Protein AF-0000000084334342 (afdb_homodimer)

Nearest PDB structures (foldseek):
  8oqk-assembly1_A-2  TM=9.526E-01  e=1.528E-28  Tannerella forsythia
  8ow7-assembly3_E  TM=9.358E-01  e=1.072E-28  Tannerella forsythia
  8oqx-assembly1_B  TM=9.476E-01  e=5.612E-27  Tannerella forsythia
  1zxo-assembly2_B  TM=9.118E-01  e=1.360E-27  Bacteroides thetaiotaomicron
  1zxo-assembly1_F  TM=9.373E-01  e=2.319E-25  Bacteroides thetaiotaomicron

InterPro domains:
  IPR043129 ATPase, nucleotide binding domain [SSF53067] (1-105)
  IPR043129 ATPase, nucleotide binding domain [SSF53067] (108-279)
  IPR052519 Eukaryotic-type N-acetylglucosamine Kinase [PTHR43190] (55-158)

Foldseek 3Di:
DAWEWEFEQAKIWIFDADLLHTPDTDIFGGDALVQDFLVRLLVRQVPDPVCLVCLAVHAEYEAEYQHCPDPVSQVRVVVSSCVRNVRYDYDYYYNQVLQCCLFPNQDWFKEWEAALAIFIFTDHRDDTDDDDTDPDLVPHRFLHLLNLLVVVVVCLVVVVDDPVLNVVVCVPPVDDPVVLVCLCPPDPCSSVVSNVCVVSLLVCVVDPVSLVSSLRRLLVVCVPHVVVVCVVVPPGAYEYEYQSCVSNVVSNCVSCVVVVHHYGYYYDDSRVSVSVSVSVVD/DAWEWEFEQAKIWIFDADLLHTPDTDIFGGDALVQDFLVRLLVRQVPDPVCLVCLAVHAEYEAEYQHCPDPVSQVRVVVSSCVRNVRYDYHYYYNQVLQCCLFPNQDWFKEWEAALAIFIFTDHRDDTDDDDTDPDLVPDRFLHLLNLLVVVVVCLVVVVDDPVLNVVVCVPPVDDPVVLVCLCPPDPCSSVVSNVCVVSLLVCVVDPVSLVRSLRSLLVVCVPHVVVVCVVVPPGAYEYEYQSCVSPVVSNCVSCVVVVHHYGYYYDDSRVSVSVSVSVVD

Solvent-accessible surface area (backbone atoms only — not comparable to full-atom values): 28823 Å² total; per-residue (Å²): 65,38,34,39,34,41,14,43,89,71,37,19,42,42,38,32,30,46,96,82,36,77,76,46,74,53,73,49,71,40,55,30,53,79,80,39,53,52,68,54,50,45,54,58,49,75,69,33,64,70,50,64,75,42,27,78,55,26,42,35,34,43,38,21,15,70,36,28,81,45,72,68,34,25,46,46,51,44,53,36,47,42,69,65,24,71,62,30,51,76,45,64,41,31,35,65,57,45,44,34,40,38,66,38,50,68,41,61,34,34,32,31,43,24,17,63,46,25,38,56,42,46,30,68,27,82,52,69,52,89,76,59,61,53,63,42,78,76,64,42,15,51,46,6,20,23,37,49,19,43,52,50,50,44,29,54,49,67,66,65,44,57,68,74,57,43,56,52,48,41,68,73,60,70,67,47,72,68,60,55,52,47,46,56,74,64,45,92,56,29,59,60,62,29,25,59,42,42,56,57,48,63,75,39,47,84,39,66,70,48,44,48,50,54,39,52,21,42,46,47,30,36,64,68,49,46,50,57,50,37,71,75,43,68,91,53,46,36,25,38,27,17,51,43,45,43,77,42,36,68,53,46,48,52,48,32,48,76,69,73,41,54,74,56,55,68,36,49,65,47,56,64,45,44,43,55,57,54,48,72,73,98,66,37,33,39,34,40,14,43,91,70,38,18,42,42,38,32,31,45,96,81,36,77,74,47,76,54,71,49,70,40,56,31,54,79,79,39,52,52,70,56,50,44,52,56,50,73,69,34,65,72,49,64,74,40,25,77,55,27,42,35,34,43,39,23,14,70,35,28,80,44,72,67,35,25,47,47,51,44,53,36,48,42,70,63,24,70,63,32,52,75,44,63,40,31,32,65,57,46,44,34,41,37,66,40,51,68,41,62,34,34,32,30,42,23,18,64,45,24,38,58,41,46,29,70,27,83,52,70,53,89,76,59,61,53,64,43,77,78,61,41,15,50,46,4,21,24,39,50,20,42,51,50,50,44,30,55,50,67,67,64,43,56,68,73,56,43,54,50,48,42,69,74,59,70,67,46,72,69,61,54,51,46,44,58,74,64,43,94,57,29,59,60,63,28,24,60,43,44,56,58,49,64,75,40,48,84,40,66,70,47,43,50,51,54,40,51,21,42,46,48,31,37,64,68,49,46,48,58,48,36,71,76,43,67,91,53,45,35,24,37,28,16,51,45,46,44,77,42,36,69,52,46,48,52,46,33,48,76,71,71,41,54,72,56,53,68,36,48,64,46,54,65,45,43,45,54,55,54,45,72,74,96

Organism: NCBI:txid1302689

Secondary structure (DSSP, 8-state):
-EEEEEE-SSEEEEEEEETTEEEEEEEEE---TTT--HHHHHHHHHT-HHHHHHGGG--EEEEEETT--SHHHHHHHHHHHHHHSTT-EEEEEEHHHHHHHHHHTTS-EEEEEESSSEEEEEE-SS-BPP-----HHHH--TTSHHHHHHHHHHHHHTT-S-HHHHHHHHHHH---HHHHHHHHHHSS-HHHHHHTTHHHHHHTTTSHHHHHHHHHHHHHHIIIIIHHHHHHSTT--EEEESHHHHHTHHHHHHHHHHTTPPEEEEES-SHHHHHHHHHTT-/-EEEEEE-SSEEEEEEEETTEEEEEEEEE---TTT--HHHHHHHHHT-HHHHHHGGG--EEEEEETT--SHHHHHHHHHHHHHHSTT-EEEEEEHHHHHHHHHHTTS-EEEEEESSSEEEEEE-SS-BPP-----HHHH--TTSHHHHHHHHHHHHHTT-S-HHHHHHHHHHH---HHHHHHHHHHSS-HHHHHHTTHHHHHHTTTSHHHHHHHHHHHHHHIIIIIHHHHHHSTT--EEEESHHHHHTHHHHHHHHHHTTPPEEEEES-SHHHHHHHHHTT-

Radius of gyration: 26.52 Å; Cα contacts (8 Å, |Δi|>4): 1124; chains: 2; bounding box: 52×76×64 Å

Sequence (564 aa):
MIAVVYSGSHIADWRLSSKGKTIASFKTSSINPQFNDEKHILQLLNKNINLIHHAEEVKRLYFFSAGASTAELKDLINKSMSAFFKFAKISVEHDMLAAAIACCKNSPGIVCICGSGSNAAWYDGKKLKPNNYGLGYILADEGSANWLGRQLIKAFMNETLPENLKKKFEHRYDADRKTILEKVYRLRQPALFLSSFTDFYTENHADPYIKNKIKQGFELLIDTYLLPLQNEYPGTPVHFTGSVAAIFQEELREATAAAGIEAGNIIREPINNLLTYYSNKNMIAVVYSGSHIADWRLSSKGKTIASFKTSSINPQFNDEKHILQLLNKNINLIHHAEEVKRLYFFSAGASTAELKDLINKSMSAFFKFAKISVEHDMLAAAIACCKNSPGIVCICGSGSNAAWYDGKKLKPNNYGLGYILADEGSANWLGRQLIKAFMNETLPENLKKKFEHRYDADRKTILEKVYRLRQPALFLSSFTDFYTENHADPYIKNKIKQGFELLIDTYLLPLQNEYPGTPVHFTGSVAAIFQEELREATAAAGIEAGNIIREPINNLLTYYSNKN

Structure (mmCIF, N/CA/C/O backbone):
data_AF-0000000084334342-model_v1
#
loop_
_entity.id
_entity.type
_entity.pdbx_description
1 polymer 'ATPase BadF/BadG/BcrA/BcrD type domain-containing protein'
#
loop_
_atom_site.group_PDB
_atom_site.id
_atom_site.type_symbol
_atom_site.label_atom_id
_atom_site.label_alt_id
_atom_site.label_comp_id
_atom_site.label_asym_id
_atom_site.label_entity_id
_atom_site.label_seq_id
_atom_site.pdbx_PDB_ins_code
_atom_site.Cartn_x
_atom_site.Cartn_y
_atom_site.Cartn_z
_atom_site.occupancy
_atom_site.B_iso_or_equiv
_atom_site.auth_seq_id
_atom_site.auth_comp_id
_atom_site.auth_asym_id
_atom_site.auth_atom_id
_atom_site.pdbx_PDB_model_num
ATOM 1 N N . MET A 1 1 ? -2.734 -29.609 -31.766 1 95.06 1 MET A N 1
ATOM 2 C CA . MET A 1 1 ? -1.805 -28.672 -31.141 1 95.06 1 MET A CA 1
ATOM 3 C C . MET A 1 1 ? -2.352 -28.141 -29.828 1 95.06 1 MET A C 1
ATOM 5 O O . MET A 1 1 ? -3.561 -27.953 -29.672 1 95.06 1 MET A O 1
ATOM 9 N N . ILE A 1 2 ? -1.416 -27.984 -28.844 1 97.19 2 ILE A N 1
ATOM 10 C CA . ILE A 1 2 ? -1.848 -27.406 -27.562 1 97.19 2 ILE A CA 1
ATOM 11 C C . ILE A 1 2 ? -1.162 -26.062 -27.359 1 97.19 2 ILE A C 1
ATOM 13 O O . ILE A 1 2 ? -0.091 -25.812 -27.906 1 97.19 2 ILE A O 1
ATOM 17 N N . ALA A 1 3 ? -1.866 -25.203 -26.609 1 98.06 3 ALA A N 1
ATOM 18 C CA . ALA A 1 3 ? -1.281 -23.953 -26.125 1 98.06 3 ALA A CA 1
ATOM 19 C C . ALA A 1 3 ? -1.264 -23.906 -24.609 1 98.06 3 ALA A C 1
ATOM 21 O O . ALA A 1 3 ? -2.246 -24.281 -23.953 1 98.06 3 ALA A O 1
ATOM 22 N N . VAL A 1 4 ? -0.118 -23.578 -24.078 1 98.38 4 VAL A N 1
ATOM 23 C CA . VAL A 1 4 ? 0.022 -23.344 -22.656 1 98.38 4 VAL A CA 1
ATOM 24 C C . VAL A 1 4 ? 0.446 -21.891 -22.406 1 98.38 4 VAL A C 1
ATOM 26 O O . VAL A 1 4 ? 1.379 -21.391 -23.031 1 98.38 4 VAL A O 1
ATOM 29 N N . VAL A 1 5 ? -0.323 -21.266 -21.484 1 98.56 5 VAL A N 1
ATOM 30 C CA . VAL A 1 5 ? -0.069 -19.859 -21.203 1 98.56 5 VAL A CA 1
ATOM 31 C C . VAL A 1 5 ? 0.064 -19.641 -19.703 1 98.56 5 VAL A C 1
ATOM 33 O O . VAL A 1 5 ? -0.794 -20.062 -18.922 1 98.56 5 VAL A O 1
ATOM 36 N N . TYR A 1 6 ? 1.11 -19.016 -19.297 1 98.38 6 TYR A N 1
ATOM 37 C CA . TYR A 1 6 ? 1.289 -18.531 -17.938 1 98.38 6 TYR A CA 1
ATOM 38 C C . TYR A 1 6 ? 1.374 -17.016 -17.906 1 98.38 6 TYR A C 1
ATOM 40 O O . TYR A 1 6 ? 2.357 -16.422 -18.375 1 98.38 6 TYR A O 1
ATOM 48 N N . SER A 1 7 ? 0.35 -16.406 -17.359 1 97.5 7 SER A N 1
ATOM 49 C CA . SER A 1 7 ? 0.299 -14.945 -17.312 1 97.5 7 SER A CA 1
ATOM 50 C C . SER A 1 7 ? 0.445 -14.43 -15.891 1 97.5 7 SER A C 1
ATOM 52 O O . SER A 1 7 ? -0.529 -14.391 -15.133 1 97.5 7 SER A O 1
ATOM 54 N N . GLY A 1 8 ? 1.628 -13.922 -15.57 1 92.69 8 GLY A N 1
ATOM 55 C CA . GLY A 1 8 ? 1.833 -13.211 -14.32 1 92.69 8 GLY A CA 1
ATOM 56 C C . GLY A 1 8 ? 1.464 -11.742 -14.406 1 92.69 8 GLY A C 1
ATOM 57 O O . GLY A 1 8 ? 0.667 -11.344 -15.266 1 92.69 8 GLY A O 1
ATOM 58 N N . SER A 1 9 ? 1.981 -10.938 -13.484 1 87.5 9 SER A N 1
ATOM 59 C CA . SER A 1 9 ? 1.636 -9.523 -13.43 1 87.5 9 SER A CA 1
ATOM 60 C C . SER A 1 9 ? 2.375 -8.727 -14.5 1 87.5 9 SER A C 1
ATOM 62 O O . SER A 1 9 ? 1.93 -7.648 -14.898 1 87.5 9 SER A O 1
ATOM 64 N N . HIS A 1 10 ? 3.412 -9.273 -14.992 1 86.62 10 HIS A N 1
ATOM 65 C CA . HIS A 1 10 ? 4.258 -8.5 -15.891 1 86.62 10 HIS A CA 1
ATOM 66 C C . HIS A 1 10 ? 4.07 -8.938 -17.344 1 86.62 10 HIS A C 1
ATOM 68 O O . HIS A 1 10 ? 3.883 -8.102 -18.234 1 86.62 10 HIS A O 1
ATOM 74 N N . ILE A 1 11 ? 4.121 -10.227 -17.531 1 92.56 11 ILE A N 1
ATOM 75 C CA . ILE A 1 11 ? 4.09 -10.75 -18.891 1 92.56 11 ILE A CA 1
ATOM 76 C C . ILE A 1 11 ? 3.229 -12.016 -18.938 1 92.56 11 ILE A C 1
ATOM 78 O O . ILE A 1 11 ? 2.988 -12.648 -17.906 1 92.56 11 ILE A O 1
ATOM 82 N N . ALA A 1 12 ? 2.771 -12.312 -20.125 1 97.12 12 ALA A N 1
ATOM 83 C CA . ALA A 1 12 ? 2.197 -13.625 -20.438 1 97.12 12 ALA A CA 1
ATOM 84 C C . ALA A 1 12 ? 3.137 -14.445 -21.312 1 97.12 12 ALA A C 1
ATOM 86 O O . ALA A 1 12 ? 3.521 -14 -22.406 1 97.12 12 ALA A O 1
ATOM 87 N N . ASP A 1 13 ? 3.502 -15.57 -20.859 1 98 13 ASP A N 1
ATOM 88 C CA . ASP A 1 13 ? 4.375 -16.5 -21.578 1 98 13 ASP A CA 1
ATOM 89 C C . ASP A 1 13 ? 3.561 -17.562 -22.312 1 98 13 ASP A C 1
ATOM 91 O O . ASP A 1 13 ? 2.717 -18.219 -21.703 1 98 13 ASP A O 1
ATOM 95 N N . TRP A 1 14 ? 3.803 -17.703 -23.672 1 98.31 14 TRP A N 1
ATOM 96 C CA . TRP A 1 14 ? 3.029 -18.609 -24.516 1 98.31 14 TRP A CA 1
ATOM 97 C C . TRP A 1 14 ? 3.912 -19.719 -25.078 1 98.31 14 TRP A C 1
ATOM 99 O O . TRP A 1 14 ? 5.035 -19.453 -25.516 1 98.31 14 TRP A O 1
ATOM 109 N N . ARG A 1 15 ? 3.395 -20.938 -25.047 1 98.19 15 ARG A N 1
ATOM 110 C CA . ARG A 1 15 ? 3.98 -22.078 -25.75 1 98.19 15 ARG A CA 1
ATOM 111 C C . ARG A 1 15 ? 2.93 -22.797 -26.594 1 98.19 15 ARG A C 1
ATOM 113 O O . ARG A 1 15 ? 1.892 -23.203 -26.078 1 98.19 15 ARG A O 1
ATOM 120 N N . LEU A 1 16 ? 3.201 -22.859 -27.875 1 97.38 16 LEU A N 1
ATOM 121 C CA . LEU A 1 16 ? 2.428 -23.719 -28.766 1 97.38 16 LEU A CA 1
ATOM 122 C C . LEU A 1 16 ? 3.193 -24.984 -29.094 1 97.38 16 LEU A C 1
ATOM 124 O O . LEU A 1 16 ? 4.375 -24.938 -29.438 1 97.38 16 LEU A O 1
ATOM 128 N N . SER A 1 17 ? 2.561 -26.047 -28.906 1 97.06 17 SER A N 1
ATOM 129 C CA . SER A 1 17 ? 3.236 -27.328 -29.109 1 97.06 17 SER A CA 1
ATOM 130 C C . SER A 1 17 ? 2.357 -28.297 -29.875 1 97.06 17 SER A C 1
ATOM 132 O O . SER A 1 17 ? 1.136 -28.312 -29.703 1 97.06 17 SER A O 1
ATOM 134 N N . SER A 1 18 ? 2.9 -29.094 -30.781 1 94.75 18 SER A N 1
ATOM 135 C CA . SER A 1 18 ? 2.246 -30.141 -31.562 1 94.75 18 SER A CA 1
ATOM 136 C C . SER A 1 18 ? 3.043 -31.438 -31.516 1 94.75 18 SER A C 1
ATOM 138 O O . SER A 1 18 ? 4.223 -31.469 -31.875 1 94.75 18 SER A O 1
ATOM 140 N N . LYS A 1 19 ? 2.41 -32.562 -31.094 1 91 19 LYS A N 1
ATOM 141 C CA . LYS A 1 19 ? 3.027 -33.875 -31.031 1 91 19 LYS A CA 1
ATOM 142 C C . LYS A 1 19 ? 4.348 -33.844 -30.266 1 91 19 LYS A C 1
ATOM 144 O O . LYS A 1 19 ? 5.363 -34.344 -30.734 1 91 19 LYS A O 1
ATOM 149 N N . GLY A 1 20 ? 4.32 -33.031 -29.172 1 88.88 20 GLY A N 1
ATOM 150 C CA . GLY A 1 20 ? 5.465 -33 -28.266 1 88.88 20 GLY A CA 1
ATOM 151 C C . GLY A 1 20 ? 6.535 -32.031 -28.703 1 88.88 20 GLY A C 1
ATOM 152 O O . GLY A 1 20 ? 7.523 -31.812 -28 1 88.88 20 GLY A O 1
ATOM 153 N N . LYS A 1 21 ? 6.328 -31.359 -29.844 1 93.94 21 LYS A N 1
ATOM 154 C CA . LYS A 1 21 ? 7.293 -30.391 -30.359 1 93.94 21 LYS A CA 1
ATOM 155 C C . LYS A 1 21 ? 6.758 -28.969 -30.219 1 93.94 21 LYS A C 1
ATOM 157 O O . LYS A 1 21 ? 5.609 -28.703 -30.594 1 93.94 21 LYS A O 1
ATOM 162 N N . THR A 1 22 ? 7.645 -28.125 -29.703 1 95.62 22 THR A N 1
ATOM 163 C CA . THR A 1 22 ? 7.273 -26.719 -29.609 1 95.62 22 THR A CA 1
ATOM 164 C C . THR A 1 22 ? 7.258 -26.062 -30.984 1 95.62 22 THR A C 1
ATOM 166 O O . THR A 1 22 ? 8.258 -26.094 -31.703 1 95.62 22 THR A O 1
ATOM 169 N N . ILE A 1 23 ? 6.215 -25.516 -31.344 1 95.81 23 ILE A N 1
ATOM 170 C CA . ILE A 1 23 ? 6.008 -24.875 -32.656 1 95.81 23 ILE A CA 1
ATOM 171 C C . ILE A 1 23 ? 6.328 -23.375 -32.531 1 95.81 23 ILE A C 1
ATOM 173 O O . ILE A 1 23 ? 6.883 -22.797 -33.469 1 95.81 23 ILE A O 1
ATOM 177 N N . ALA A 1 24 ? 5.906 -22.781 -31.438 1 96.62 24 ALA A N 1
ATOM 178 C CA . ALA A 1 24 ? 6.137 -21.344 -31.234 1 96.62 24 ALA A CA 1
ATOM 179 C C . ALA A 1 24 ? 6.273 -21.016 -29.75 1 96.62 24 ALA A C 1
ATOM 181 O O . ALA A 1 24 ? 5.598 -21.625 -28.906 1 96.62 24 ALA A O 1
ATOM 182 N N . SER A 1 25 ? 7.152 -20.156 -29.453 1 97.5 25 SER A N 1
ATOM 183 C CA . SER A 1 25 ? 7.379 -19.594 -28.125 1 97.5 25 SER A CA 1
ATOM 184 C C . SER A 1 25 ? 7.48 -18.078 -28.172 1 97.5 25 SER A C 1
ATOM 186 O O . SER A 1 25 ? 8.289 -17.531 -28.938 1 97.5 25 SER A O 1
ATOM 188 N N . PHE A 1 26 ? 6.617 -17.406 -27.422 1 97.56 26 PHE A N 1
ATOM 189 C CA . PHE A 1 26 ? 6.656 -15.953 -27.438 1 97.56 26 PHE A CA 1
ATOM 190 C C . PHE A 1 26 ? 6.023 -15.383 -26.172 1 97.56 26 PHE A C 1
ATOM 192 O O . PHE A 1 26 ? 5.488 -16.125 -25.359 1 97.56 26 PHE A O 1
ATOM 199 N N . LYS A 1 27 ? 6.188 -14.094 -25.953 1 96.88 27 LYS A N 1
ATOM 200 C CA . LYS A 1 27 ? 5.625 -13.383 -24.797 1 96.88 27 LYS A CA 1
ATOM 201 C C . LYS A 1 27 ? 4.762 -12.211 -25.25 1 96.88 27 LYS A C 1
ATOM 203 O O . LYS A 1 27 ? 4.996 -11.633 -26.312 1 96.88 27 LYS A O 1
ATOM 208 N N . THR A 1 28 ? 3.738 -11.984 -24.594 1 96.62 28 THR A N 1
ATOM 209 C CA . THR A 1 28 ? 2.916 -10.789 -24.75 1 96.62 28 THR A CA 1
ATOM 210 C C . THR A 1 28 ? 2.818 -10.016 -23.438 1 96.62 28 THR A C 1
ATOM 212 O O . THR A 1 28 ? 3.371 -10.438 -22.422 1 96.62 28 THR A O 1
ATOM 215 N N . SER A 1 29 ? 2.082 -8.875 -23.5 1 94.44 29 SER A N 1
ATOM 216 C CA . SER A 1 29 ? 1.71 -8.211 -22.266 1 94.44 29 SER A CA 1
ATOM 217 C C . SER A 1 29 ? 0.834 -9.109 -21.391 1 94.44 29 SER A C 1
ATOM 219 O O . SER A 1 29 ? 0.106 -9.961 -21.906 1 94.44 29 SER A O 1
ATOM 221 N N . SER A 1 30 ? 0.982 -8.859 -20.188 1 95.12 30 SER A N 1
ATOM 222 C CA . SER A 1 30 ? 0.238 -9.664 -19.234 1 95.12 30 SER A CA 1
ATOM 223 C C . SER A 1 30 ? -1.263 -9.594 -19.5 1 95.12 30 SER A C 1
ATOM 225 O O . SER A 1 30 ? -1.782 -8.547 -19.891 1 95.12 30 SER A O 1
ATOM 227 N N . ILE A 1 31 ? -1.893 -10.734 -19.328 1 96.12 31 ILE A N 1
ATOM 228 C CA . ILE A 1 31 ? -3.346 -10.844 -19.375 1 96.12 31 ILE A CA 1
ATOM 229 C C . ILE A 1 31 ? -3.887 -11.188 -17.984 1 96.12 31 ILE A C 1
ATOM 231 O O . ILE A 1 31 ? -3.768 -12.328 -17.531 1 96.12 31 ILE A O 1
ATOM 235 N N . ASN A 1 32 ? -4.445 -10.258 -17.312 1 92.38 32 ASN A N 1
ATOM 236 C CA . ASN A 1 32 ? -5.02 -10.352 -15.969 1 92.38 32 ASN A CA 1
ATOM 237 C C . ASN A 1 32 ? -6.461 -9.844 -15.945 1 92.38 32 ASN A C 1
ATOM 239 O O . ASN A 1 32 ? -6.711 -8.656 -16.141 1 92.38 32 ASN A O 1
ATOM 243 N N . PRO A 1 33 ? -7.383 -10.773 -15.711 1 92.88 33 PRO A N 1
ATOM 244 C CA . PRO A 1 33 ? -8.797 -10.406 -15.828 1 92.88 33 PRO A CA 1
ATOM 245 C C . PRO A 1 33 ? -9.211 -9.344 -14.812 1 92.88 33 PRO A C 1
ATOM 247 O O . PRO A 1 33 ? -10.297 -8.766 -14.93 1 92.88 33 PRO A O 1
ATOM 250 N N . GLN A 1 34 ? -8.391 -9.07 -13.828 1 85.25 34 GLN A N 1
ATOM 251 C CA . GLN A 1 34 ? -8.664 -7.984 -12.891 1 85.25 34 GLN A CA 1
ATOM 252 C C . GLN A 1 34 ? -8.43 -6.625 -13.539 1 85.25 34 GLN A C 1
ATOM 254 O O . GLN A 1 34 ? -8.992 -5.617 -13.102 1 85.25 34 GLN A O 1
ATOM 259 N N . PHE A 1 35 ? -7.645 -6.629 -14.609 1 86.25 35 PHE A N 1
ATOM 260 C CA . PHE A 1 35 ? -7.23 -5.355 -15.188 1 86.25 35 PHE A CA 1
ATOM 261 C C . PHE A 1 35 ? -7.578 -5.297 -16.672 1 86.25 35 PHE A C 1
ATOM 263 O O . PHE A 1 35 ? -7.594 -4.219 -17.266 1 86.25 35 PHE A O 1
ATOM 270 N N . ASN A 1 36 ? -7.789 -6.414 -17.234 1 92.12 36 ASN A N 1
ATOM 271 C CA . ASN A 1 36 ? -8.062 -6.504 -18.672 1 92.12 36 ASN A CA 1
ATOM 272 C C . ASN A 1 36 ? -9.469 -7.035 -18.938 1 92.12 36 ASN A C 1
ATOM 274 O O . ASN A 1 36 ? -9.812 -8.141 -18.5 1 92.12 36 ASN A O 1
ATOM 278 N N . ASP A 1 37 ? -10.219 -6.281 -19.672 1 94.12 37 ASP A N 1
ATOM 279 C CA . ASP A 1 37 ? -11.531 -6.789 -20.062 1 94.12 37 ASP A CA 1
ATOM 280 C C . ASP A 1 37 ? -11.461 -7.59 -21.359 1 94.12 37 ASP A C 1
ATOM 282 O O . ASP A 1 37 ? -10.383 -7.746 -21.938 1 94.12 37 ASP A O 1
ATOM 286 N N . GLU A 1 38 ? -12.594 -8.078 -21.734 1 96.75 38 GLU A N 1
ATOM 287 C CA . GLU A 1 38 ? -12.664 -8.953 -22.906 1 96.75 38 GLU A CA 1
ATOM 288 C C . GLU A 1 38 ? -12.164 -8.234 -24.156 1 96.75 38 GLU A C 1
ATOM 290 O O . GLU A 1 38 ? -11.414 -8.805 -24.953 1 96.75 38 GLU A O 1
ATOM 295 N N . LYS A 1 39 ? -12.602 -7.02 -24.312 1 97.44 39 LYS A N 1
ATOM 296 C CA . LYS A 1 39 ? -12.203 -6.246 -25.484 1 97.44 39 LYS A CA 1
ATOM 297 C C . LYS A 1 39 ? -10.688 -6.086 -25.547 1 97.44 39 LYS A C 1
ATOM 299 O O . LYS A 1 39 ? -10.078 -6.281 -26.609 1 97.44 39 LYS A O 1
ATOM 304 N N . HIS A 1 40 ? -10.102 -5.781 -24.484 1 96.75 40 HIS A N 1
ATOM 305 C CA . HIS A 1 40 ? -8.656 -5.617 -24.406 1 96.75 40 HIS A CA 1
ATOM 306 C C . HIS A 1 40 ? -7.934 -6.918 -24.734 1 96.75 40 HIS A C 1
ATOM 308 O O . HIS A 1 40 ? -6.965 -6.918 -25.5 1 96.75 40 HIS A O 1
ATOM 314 N N . ILE A 1 41 ? -8.375 -7.973 -24.219 1 97.44 41 ILE A N 1
ATOM 315 C CA . ILE A 1 41 ? -7.742 -9.273 -24.422 1 97.44 41 ILE A CA 1
ATOM 316 C C . ILE A 1 41 ? -7.801 -9.648 -25.891 1 97.44 41 ILE A C 1
ATOM 318 O O . ILE A 1 41 ? -6.789 -10.039 -26.484 1 97.44 41 ILE A O 1
ATOM 322 N N . LEU A 1 42 ? -8.938 -9.484 -26.469 1 97.88 42 LEU A N 1
ATOM 323 C CA . LEU A 1 42 ? -9.102 -9.836 -27.875 1 97.88 42 LEU A CA 1
ATOM 324 C C . LEU A 1 42 ? -8.203 -8.977 -28.766 1 97.88 42 LEU A C 1
ATOM 326 O O . LEU A 1 42 ? -7.629 -9.477 -29.734 1 97.88 42 LEU A O 1
ATOM 330 N N . GLN A 1 43 ? -8.109 -7.75 -28.391 1 97.94 43 GLN A N 1
ATOM 331 C CA . GLN A 1 43 ? -7.223 -6.863 -29.141 1 97.94 43 GLN A CA 1
ATOM 332 C C . GLN A 1 43 ? -5.777 -7.34 -29.062 1 97.94 43 GLN A C 1
ATOM 334 O O . GLN A 1 43 ? -5.051 -7.316 -30.047 1 97.94 43 GLN A O 1
ATOM 339 N N . LEU A 1 44 ? -5.375 -7.699 -27.906 1 97.31 44 LEU A N 1
ATOM 340 C CA . LEU A 1 44 ? -4.027 -8.211 -27.672 1 97.31 44 LEU A CA 1
ATOM 341 C C . LEU A 1 44 ? -3.773 -9.461 -28.516 1 97.31 44 LEU A C 1
ATOM 343 O O . LEU A 1 44 ? -2.713 -9.594 -29.141 1 97.31 44 LEU A O 1
ATOM 347 N N . LEU A 1 45 ? -4.715 -10.367 -28.594 1 97.88 45 LEU A N 1
ATOM 348 C CA . LEU A 1 45 ? -4.582 -11.617 -29.344 1 97.88 45 LEU A CA 1
ATOM 349 C C . LEU A 1 45 ? -4.527 -11.344 -30.844 1 97.88 45 LEU A C 1
ATOM 351 O O . LEU A 1 45 ? -3.719 -11.945 -31.547 1 97.88 45 LEU A O 1
ATOM 355 N N . ASN A 1 46 ? -5.309 -10.43 -31.266 1 97.38 46 ASN A N 1
ATOM 356 C CA . ASN A 1 46 ? -5.438 -10.141 -32.688 1 97.38 46 ASN A CA 1
ATOM 357 C C . ASN A 1 46 ? -4.207 -9.414 -33.219 1 97.38 46 ASN A C 1
ATOM 359 O O . ASN A 1 46 ? -4.008 -9.344 -34.438 1 97.38 46 ASN A O 1
ATOM 363 N N . LYS A 1 47 ? -3.383 -8.945 -32.312 1 96.75 47 LYS A N 1
ATOM 364 C CA . LYS A 1 47 ? -2.186 -8.227 -32.75 1 96.75 47 LYS A CA 1
ATOM 365 C C . LYS A 1 47 ? -0.987 -9.164 -32.844 1 96.75 47 LYS A C 1
ATOM 367 O O . LYS A 1 47 ? 0.061 -8.781 -33.375 1 96.75 47 LYS A O 1
ATOM 372 N N . ASN A 1 48 ? -1.162 -10.336 -32.406 1 96.56 48 ASN A N 1
ATOM 373 C CA . ASN A 1 48 ? -0.038 -11.266 -32.406 1 96.56 48 ASN A CA 1
ATOM 374 C C . ASN A 1 48 ? -0.083 -12.219 -33.594 1 96.56 48 ASN A C 1
ATOM 376 O O . ASN A 1 48 ? -0.946 -13.094 -33.688 1 96.56 48 ASN A O 1
ATOM 380 N N . ILE A 1 49 ? 0.902 -12.172 -34.438 1 95.5 49 ILE A N 1
ATOM 381 C CA . ILE A 1 49 ? 0.922 -12.898 -35.688 1 95.5 49 ILE A CA 1
ATOM 382 C C . ILE A 1 49 ? 1.032 -14.398 -35.438 1 95.5 49 ILE A C 1
ATOM 384 O O . ILE A 1 49 ? 0.445 -15.203 -36.156 1 95.5 49 ILE A O 1
ATOM 388 N N . ASN A 1 50 ? 1.805 -14.812 -34.469 1 94.5 50 ASN A N 1
ATOM 389 C CA . ASN A 1 50 ? 1.923 -16.219 -34.125 1 94.5 50 ASN A CA 1
ATOM 390 C C . ASN A 1 50 ? 0.575 -16.812 -33.719 1 94.5 50 ASN A C 1
ATOM 392 O O . ASN A 1 50 ? 0.254 -17.938 -34.094 1 94.5 50 ASN A O 1
ATOM 396 N N . LEU A 1 51 ? -0.122 -16.094 -33 1 96.19 51 LEU A N 1
ATOM 397 C CA . LEU A 1 51 ? -1.422 -16.562 -32.531 1 96.19 51 LEU A CA 1
ATOM 398 C C . LEU A 1 51 ? -2.408 -16.656 -33.688 1 96.19 51 LEU A C 1
ATOM 400 O O . LEU A 1 51 ? -3.129 -17.641 -33.812 1 96.19 51 LEU A O 1
ATOM 404 N N . ILE A 1 52 ? -2.439 -15.633 -34.531 1 96.44 52 ILE A N 1
ATOM 405 C CA . ILE A 1 52 ? -3.35 -15.578 -35.656 1 96.44 52 ILE A CA 1
ATOM 406 C C . ILE A 1 52 ? -3.1 -16.781 -36.562 1 96.44 52 ILE A C 1
ATOM 408 O O . ILE A 1 52 ? -4.043 -17.453 -37 1 96.44 52 ILE A O 1
ATOM 412 N N . HIS A 1 53 ? -1.878 -17.047 -36.75 1 96.31 53 HIS A N 1
ATOM 413 C CA . HIS A 1 53 ? -1.483 -18.078 -37.719 1 96.31 53 HIS A CA 1
ATOM 414 C C . HIS A 1 53 ? -1.877 -19.453 -37.219 1 96.31 53 HIS A C 1
ATOM 416 O O . HIS A 1 53 ? -2.148 -20.359 -38 1 96.31 53 HIS A O 1
ATOM 422 N N . HIS A 1 54 ? -1.93 -19.609 -35.938 1 96.75 54 HIS A N 1
ATOM 423 C CA . HIS A 1 54 ? -2.068 -20.969 -35.406 1 96.75 54 HIS A CA 1
ATOM 424 C C . HIS A 1 54 ? -3.398 -21.141 -34.688 1 96.75 54 HIS A C 1
ATOM 426 O O . HIS A 1 54 ? -3.691 -22.219 -34.156 1 96.75 54 HIS A O 1
ATOM 432 N N . ALA A 1 55 ? -4.18 -20.156 -34.625 1 97.12 55 ALA A N 1
ATOM 433 C CA . ALA A 1 55 ? -5.383 -20.125 -33.812 1 97.12 55 ALA A CA 1
ATOM 434 C C . ALA A 1 55 ? -6.277 -21.328 -34.094 1 97.12 55 ALA A C 1
ATOM 436 O O . ALA A 1 55 ? -6.789 -21.969 -33.156 1 97.12 55 ALA A O 1
ATOM 437 N N . GLU A 1 56 ? -6.465 -21.688 -35.344 1 97 56 GLU A N 1
ATOM 438 C CA . GLU A 1 56 ? -7.402 -22.734 -35.719 1 97 56 GLU A CA 1
ATOM 439 C C . GLU A 1 56 ? -6.824 -24.125 -35.438 1 97 56 GLU A C 1
ATOM 441 O O . GLU A 1 56 ? -7.562 -25.109 -35.344 1 97 56 GLU A O 1
ATOM 446 N N . GLU A 1 57 ? -5.578 -24.172 -35.344 1 97.12 57 GLU A N 1
ATOM 447 C CA . GLU A 1 57 ? -4.91 -25.453 -35.125 1 97.12 57 GLU A CA 1
ATOM 448 C C . GLU A 1 57 ? -4.879 -25.812 -33.656 1 97.12 57 GLU A C 1
ATOM 450 O O . GLU A 1 57 ? -4.645 -26.984 -33.281 1 97.12 57 GLU A O 1
ATOM 455 N N . VAL A 1 58 ? -5.027 -24.875 -32.781 1 97.75 58 VAL A N 1
ATOM 456 C CA . VAL A 1 58 ? -5.004 -25.141 -31.344 1 97.75 58 VAL A CA 1
ATOM 457 C C . VAL A 1 58 ? -6.273 -25.875 -30.938 1 97.75 58 VAL A C 1
ATOM 459 O O . VAL A 1 58 ? -7.383 -25.391 -31.156 1 97.75 58 VAL A O 1
ATOM 462 N N . LYS A 1 59 ? -6.109 -27.016 -30.328 1 97.38 59 LYS A N 1
ATOM 463 C CA . LYS A 1 59 ? -7.258 -27.828 -29.938 1 97.38 59 LYS A CA 1
ATOM 464 C C . LYS A 1 59 ? -7.5 -27.766 -28.438 1 97.38 59 LYS A C 1
ATOM 466 O O . LYS A 1 59 ? -8.617 -28.016 -27.969 1 97.38 59 LYS A O 1
ATOM 471 N N . ARG A 1 60 ? -6.449 -27.531 -27.672 1 97.88 60 ARG A N 1
ATOM 472 C CA . ARG A 1 60 ? -6.551 -27.359 -26.234 1 97.88 60 ARG A CA 1
ATOM 473 C C . ARG A 1 60 ? -5.719 -26.172 -25.766 1 97.88 60 ARG A C 1
ATOM 475 O O . ARG A 1 60 ? -4.582 -25.984 -26.219 1 97.88 60 ARG A O 1
ATOM 482 N N . LEU A 1 61 ? -6.277 -25.359 -24.984 1 98.38 61 LEU A N 1
ATOM 483 C CA . LEU A 1 61 ? -5.582 -24.219 -24.406 1 98.38 61 LEU A CA 1
ATOM 484 C C . LEU A 1 61 ? -5.652 -24.25 -22.875 1 98.38 61 LEU A C 1
ATOM 486 O O . LEU A 1 61 ? -6.746 -24.297 -22.297 1 98.38 61 LEU A O 1
ATOM 490 N N . TYR A 1 62 ? -4.492 -24.312 -22.234 1 98.31 62 TYR A N 1
ATOM 491 C CA . TYR A 1 62 ? -4.359 -24.203 -20.797 1 98.31 62 TYR A CA 1
ATOM 492 C C . TYR A 1 62 ? -3.848 -22.828 -20.391 1 98.31 62 TYR A C 1
ATOM 494 O O . TYR A 1 62 ? -2.676 -22.5 -20.609 1 98.31 62 TYR A O 1
ATOM 502 N N . PHE A 1 63 ? -4.754 -22.078 -19.766 1 98.56 63 PHE A N 1
ATOM 503 C CA . PHE A 1 63 ? -4.449 -20.688 -19.438 1 98.56 63 PHE A CA 1
ATOM 504 C C . PHE A 1 63 ? -4.383 -20.5 -17.922 1 98.56 63 PHE A C 1
ATOM 506 O O . PHE A 1 63 ? -5.355 -20.766 -17.219 1 98.56 63 PHE A O 1
ATOM 513 N N . PHE A 1 64 ? -3.213 -20.047 -17.453 1 98.38 64 PHE A N 1
ATOM 514 C CA . PHE A 1 64 ? -3.021 -19.75 -16.047 1 98.38 64 PHE A CA 1
ATOM 515 C C . PHE A 1 64 ? -2.725 -18.266 -15.844 1 98.38 64 PHE A C 1
ATOM 517 O O . PHE A 1 64 ? -1.858 -17.703 -16.516 1 98.38 64 PHE A O 1
ATOM 524 N N . SER A 1 65 ? -3.412 -17.641 -14.82 1 96.88 65 SER A N 1
ATOM 525 C CA . SER A 1 65 ? -3.197 -16.203 -14.664 1 96.88 65 SER A CA 1
ATOM 526 C C . SER A 1 65 ? -3.285 -15.789 -13.203 1 96.88 65 SER A C 1
ATOM 528 O O . SER A 1 65 ? -4.117 -16.297 -12.453 1 96.88 65 SER A O 1
ATOM 530 N N . ALA A 1 66 ? -2.451 -14.789 -12.633 1 91.5 66 ALA A N 1
ATOM 531 C CA . ALA A 1 66 ? -2.451 -14.203 -11.297 1 91.5 66 ALA A CA 1
ATOM 532 C C . ALA A 1 66 ? -3.801 -13.562 -10.977 1 91.5 66 ALA A C 1
ATOM 534 O O . ALA A 1 66 ? -4.199 -13.484 -9.812 1 91.5 66 ALA A O 1
ATOM 535 N N . GLY A 1 67 ? -4.715 -13.406 -11.805 1 88.12 67 GLY A N 1
ATOM 536 C CA . GLY A 1 67 ? -5.949 -12.672 -11.586 1 88.12 67 GLY A CA 1
ATOM 537 C C . GLY A 1 67 ? -7.191 -13.531 -11.719 1 88.12 67 GLY A C 1
ATOM 538 O O . GLY A 1 67 ? -8.297 -13.094 -11.391 1 88.12 67 GLY A O 1
ATOM 539 N N . ALA A 1 68 ? -6.996 -14.727 -12.047 1 93.12 68 ALA A N 1
ATOM 540 C CA . ALA A 1 68 ? -8.133 -15.625 -12.25 1 93.12 68 ALA A CA 1
ATOM 541 C C . ALA A 1 68 ? -8.555 -16.281 -10.938 1 93.12 68 ALA A C 1
ATOM 543 O O . ALA A 1 68 ? -8.594 -17.516 -10.844 1 93.12 68 ALA A O 1
ATOM 544 N N . SER A 1 69 ? -9.062 -15.5 -9.984 1 88.62 69 SER A N 1
ATOM 545 C CA . SER A 1 69 ? -9.258 -15.945 -8.602 1 88.62 69 SER A CA 1
ATOM 546 C C . SER A 1 69 ? -10.711 -16.359 -8.359 1 88.62 69 SER A C 1
ATOM 548 O O . SER A 1 69 ? -11.008 -17.031 -7.375 1 88.62 69 SER A O 1
ATOM 550 N N . THR A 1 70 ? -11.625 -15.938 -9.188 1 89.56 70 THR A N 1
ATOM 551 C CA . THR A 1 70 ? -13.031 -16.297 -9.039 1 89.56 70 THR A CA 1
ATOM 552 C C . THR A 1 70 ? -13.57 -16.906 -10.328 1 89.56 70 THR A C 1
ATOM 554 O O . THR A 1 70 ? -12.938 -16.812 -11.375 1 89.56 70 THR A O 1
ATOM 557 N N . ALA A 1 71 ? -14.719 -17.516 -10.188 1 93.75 71 ALA A N 1
ATOM 558 C CA . ALA A 1 71 ? -15.367 -18.109 -11.352 1 93.75 71 ALA A CA 1
ATOM 559 C C . ALA A 1 71 ? -15.664 -17.062 -12.414 1 93.75 71 ALA A C 1
ATOM 561 O O . ALA A 1 71 ? -15.508 -17.328 -13.617 1 93.75 71 ALA A O 1
ATOM 562 N N . GLU A 1 72 ? -16.047 -15.938 -11.984 1 93.69 72 GLU A N 1
ATOM 563 C CA . GLU A 1 72 ? -16.391 -14.852 -12.906 1 93.69 72 GLU A CA 1
ATOM 564 C C . GLU A 1 72 ? -15.156 -14.391 -13.688 1 93.69 72 GLU A C 1
ATOM 566 O O . GLU A 1 72 ? -15.234 -14.172 -14.898 1 93.69 72 GLU A O 1
ATOM 571 N N . LEU A 1 73 ? -14.094 -14.266 -13.023 1 93.25 73 LEU A N 1
ATOM 572 C CA . LEU A 1 73 ? -12.859 -13.812 -13.656 1 93.25 73 LEU A CA 1
ATOM 573 C C . LEU A 1 73 ? -12.32 -14.875 -14.609 1 93.25 73 LEU A C 1
ATOM 575 O O . LEU A 1 73 ? -11.828 -14.555 -15.695 1 93.25 73 LEU A O 1
ATOM 579 N N . LYS A 1 74 ? -12.414 -16.109 -14.258 1 97.06 74 LYS A N 1
ATOM 580 C CA . LYS A 1 74 ? -12.031 -17.203 -15.148 1 97.06 74 LYS A CA 1
ATOM 581 C C . LYS A 1 74 ? -12.891 -17.219 -16.406 1 97.06 74 LYS A C 1
ATOM 583 O O . LYS A 1 74 ? -12.391 -17.438 -17.516 1 97.06 74 LYS A O 1
ATOM 588 N N . ASP A 1 75 ? -14.156 -16.984 -16.172 1 97.5 75 ASP A N 1
ATOM 589 C CA . ASP A 1 75 ? -15.102 -16.984 -17.281 1 97.5 75 ASP A CA 1
ATOM 590 C C . ASP A 1 75 ? -14.781 -15.875 -18.281 1 97.5 75 ASP A C 1
ATOM 592 O O . ASP A 1 75 ? -14.945 -16.047 -19.484 1 97.5 75 ASP A O 1
ATOM 596 N N . LEU A 1 76 ? -14.398 -14.797 -17.766 1 97.19 76 LEU A N 1
ATOM 597 C CA . LEU A 1 76 ? -14.016 -13.688 -18.625 1 97.19 76 LEU A CA 1
ATOM 598 C C . LEU A 1 76 ? -12.883 -14.094 -19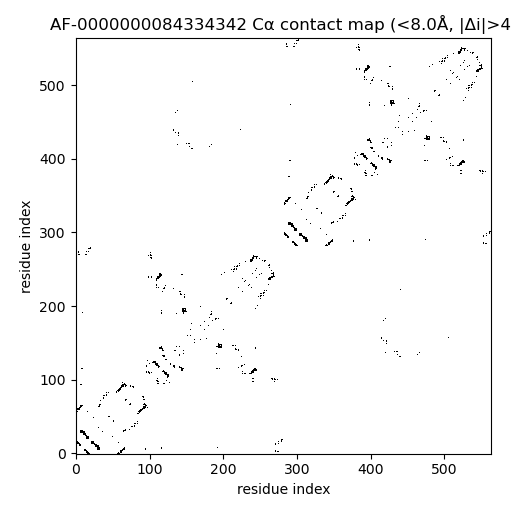.562 1 97.19 76 LEU A C 1
ATOM 600 O O . LEU A 1 76 ? -12.953 -13.852 -20.781 1 97.19 76 LEU A O 1
ATOM 604 N N . ILE A 1 77 ? -11.875 -14.688 -19.047 1 97.88 77 ILE A N 1
ATOM 605 C CA . ILE A 1 77 ? -10.75 -15.156 -19.859 1 97.88 77 ILE A CA 1
ATOM 606 C C . ILE A 1 77 ? -11.227 -16.234 -20.828 1 97.88 77 ILE A C 1
ATOM 608 O O . ILE A 1 77 ? -10.867 -16.234 -22 1 97.88 77 ILE A O 1
ATOM 612 N N . ASN A 1 78 ? -11.992 -17.141 -20.266 1 98.19 78 ASN A N 1
ATOM 613 C CA . ASN A 1 78 ? -12.508 -18.234 -21.094 1 98.19 78 ASN A CA 1
ATOM 614 C C . ASN A 1 78 ? -13.273 -17.719 -22.297 1 98.19 78 ASN A C 1
ATOM 616 O O . ASN A 1 78 ? -13.086 -18.203 -23.422 1 98.19 78 ASN A O 1
ATOM 620 N N . LYS A 1 79 ? -14.125 -16.781 -22.094 1 97.94 79 LYS A N 1
ATOM 621 C CA . LYS A 1 79 ? -14.914 -16.203 -23.172 1 97.94 79 LYS A CA 1
ATOM 622 C C . LYS A 1 79 ? -14.016 -15.547 -24.234 1 97.94 79 LYS A C 1
ATOM 624 O O . LYS A 1 79 ? -14.227 -15.727 -25.422 1 97.94 79 LYS A O 1
ATOM 629 N N . SER A 1 80 ? -13.055 -14.812 -23.766 1 98.12 80 SER A N 1
ATOM 630 C CA . SER A 1 80 ? -12.133 -14.133 -24.656 1 98.12 80 SER A CA 1
ATOM 631 C C . SER A 1 80 ? -11.344 -15.133 -25.5 1 98.12 80 SER A C 1
ATOM 633 O O . SER A 1 80 ? -11.219 -14.984 -26.703 1 98.12 80 SER A O 1
ATOM 635 N N . MET A 1 81 ? -10.836 -16.141 -24.828 1 98.5 81 MET A N 1
ATOM 636 C CA . MET A 1 81 ? -10.023 -17.141 -25.516 1 98.5 81 MET A CA 1
ATOM 637 C C . MET A 1 81 ? -10.867 -17.969 -26.484 1 98.5 81 MET A C 1
ATOM 639 O O . MET A 1 81 ? -10.414 -18.297 -27.578 1 98.5 81 MET A O 1
ATOM 643 N N . SER A 1 82 ? -12.086 -18.266 -26.078 1 98.12 82 SER A N 1
ATOM 644 C CA . SER A 1 82 ? -12.977 -19.062 -26.922 1 98.12 82 SER A CA 1
ATOM 645 C C . SER A 1 82 ? -13.359 -18.297 -28.188 1 98.12 82 SER A C 1
ATOM 647 O O . SER A 1 82 ? -13.562 -18.906 -29.234 1 98.12 82 SER A O 1
ATOM 649 N N . ALA A 1 83 ? -13.492 -17.047 -28.047 1 97.94 83 ALA A N 1
ATOM 650 C CA . ALA A 1 83 ? -13.82 -16.203 -29.203 1 97.94 83 ALA A CA 1
ATOM 651 C C . ALA A 1 83 ? -12.68 -16.219 -30.219 1 97.94 83 ALA A C 1
ATOM 653 O O . ALA A 1 83 ? -12.914 -16.109 -31.422 1 97.94 83 ALA A O 1
ATOM 654 N N . PHE A 1 84 ? -11.516 -16.297 -29.75 1 98.38 84 PHE A N 1
ATOM 655 C CA . PHE A 1 84 ? -10.344 -16.234 -30.609 1 98.38 84 PHE A CA 1
ATOM 656 C C . PHE A 1 84 ? -9.945 -17.625 -31.094 1 98.38 84 PHE A C 1
ATOM 658 O O . PHE A 1 84 ? -9.625 -17.812 -32.281 1 98.38 84 PHE A O 1
ATOM 665 N N . PHE A 1 85 ? -9.891 -18.578 -30.172 1 98.38 85 PHE A N 1
ATOM 666 C CA . PHE A 1 85 ? -9.586 -19.969 -30.469 1 98.38 85 PHE A CA 1
ATOM 667 C C . PHE A 1 85 ? -10.859 -20.781 -30.656 1 98.38 85 PHE A C 1
ATOM 669 O O . PHE A 1 85 ? -11.203 -21.609 -29.812 1 98.38 85 PHE A O 1
ATOM 676 N N . LYS A 1 86 ? -11.391 -20.781 -31.75 1 97 86 LYS A N 1
ATOM 677 C CA . LYS A 1 86 ? -12.758 -21.219 -32.031 1 97 86 LYS A CA 1
ATOM 678 C C . LYS A 1 86 ? -12.891 -22.734 -31.875 1 97 86 LYS A C 1
ATOM 680 O O . LYS A 1 86 ? -13.977 -23.234 -31.578 1 97 86 LYS A O 1
ATOM 685 N N . PHE A 1 87 ? -11.875 -23.469 -32 1 97.56 87 PHE A N 1
ATOM 686 C CA . PHE A 1 87 ? -11.977 -24.922 -32.031 1 97.56 87 PHE A CA 1
ATOM 687 C C . PHE A 1 87 ? -11.305 -25.531 -30.797 1 97.56 87 PHE A C 1
ATOM 689 O O . PHE A 1 87 ? -11.18 -26.75 -30.703 1 97.56 87 PHE A O 1
ATOM 696 N N . ALA A 1 88 ? -10.875 -24.688 -29.938 1 98.25 88 ALA A N 1
ATOM 697 C CA . ALA A 1 88 ? -10.086 -25.188 -28.812 1 98.25 88 ALA A CA 1
ATOM 698 C C . ALA A 1 88 ? -10.969 -25.406 -27.578 1 98.25 88 ALA A C 1
ATOM 700 O O . ALA A 1 88 ? -11.883 -24.625 -27.312 1 98.25 88 ALA A O 1
ATOM 701 N N . LYS A 1 89 ? -10.734 -26.5 -26.859 1 97.94 89 LYS A N 1
ATOM 702 C CA . LYS A 1 89 ? -11.188 -26.609 -25.484 1 97.94 89 LYS A CA 1
ATOM 703 C C . LYS A 1 89 ? -10.312 -25.781 -24.547 1 97.94 89 LYS A C 1
ATOM 705 O O . LYS A 1 89 ? -9.086 -25.953 -24.531 1 97.94 89 LYS A O 1
ATOM 710 N N . ILE A 1 90 ? -10.922 -24.891 -23.766 1 98.31 90 ILE A N 1
ATOM 711 C CA . ILE A 1 90 ? -10.164 -23.906 -23 1 98.31 90 ILE A CA 1
ATOM 712 C C . ILE A 1 90 ? -10.273 -24.234 -21.516 1 98.31 90 ILE A C 1
ATOM 714 O O . ILE A 1 90 ? -11.359 -24.484 -21 1 98.31 90 ILE A O 1
ATOM 718 N N . SER A 1 91 ? -9.188 -24.281 -20.844 1 97.75 91 SER A N 1
ATOM 719 C CA . SER A 1 91 ? -9.102 -24.359 -19.391 1 97.75 91 SER A CA 1
ATOM 720 C C . SER A 1 91 ? -8.414 -23.125 -18.812 1 97.75 91 SER A C 1
ATOM 722 O O . SER A 1 91 ? -7.309 -22.781 -19.219 1 97.75 91 SER A O 1
ATOM 724 N N . VAL A 1 92 ? -9.078 -22.469 -17.859 1 98.31 92 VAL A N 1
ATOM 725 C CA . VAL A 1 92 ? -8.531 -21.266 -17.219 1 98.31 92 VAL A CA 1
ATOM 726 C C . VAL A 1 92 ? -8.398 -21.5 -15.719 1 98.31 92 VAL A C 1
ATOM 728 O O . VAL A 1 92 ? -9.367 -21.875 -15.055 1 98.31 92 VAL A O 1
ATOM 731 N N . GLU A 1 93 ? -7.152 -21.312 -15.242 1 97.31 93 GLU A N 1
ATOM 732 C CA . GLU A 1 93 ? -6.91 -21.5 -13.82 1 97.31 93 GLU A CA 1
ATOM 733 C C . GLU A 1 93 ? -6.02 -20.406 -13.258 1 97.31 93 GLU A C 1
ATOM 735 O O . GLU A 1 93 ? -5.414 -19.641 -14.023 1 97.31 93 GLU A O 1
ATOM 740 N N . HIS A 1 94 ? -5.945 -20.312 -11.93 1 96.31 94 HIS A N 1
ATOM 741 C CA . HIS A 1 94 ? -5.109 -19.359 -11.211 1 96.31 94 HIS A CA 1
ATOM 742 C C . HIS A 1 94 ? -3.633 -19.719 -11.344 1 96.31 94 HIS A C 1
ATOM 744 O O . HIS A 1 94 ? -3.279 -20.891 -11.453 1 96.31 94 HIS A O 1
ATOM 750 N N . ASP A 1 95 ? -2.82 -18.719 -11.281 1 97 95 ASP A N 1
ATOM 751 C CA . ASP A 1 95 ? -1.387 -18.953 -11.438 1 97 95 ASP A CA 1
ATOM 752 C C . ASP A 1 95 ? -0.846 -19.844 -10.32 1 97 95 ASP A C 1
ATOM 754 O O . ASP A 1 95 ? 0.151 -20.531 -10.5 1 97 95 ASP A O 1
ATOM 758 N N . MET A 1 96 ? -1.485 -19.922 -9.203 1 97.31 96 MET A N 1
ATOM 759 C CA . MET A 1 96 ? -1.064 -20.781 -8.109 1 97.31 96 MET A CA 1
ATOM 760 C C . MET A 1 96 ? -1.112 -22.25 -8.523 1 97.31 96 MET A C 1
ATOM 762 O O . MET A 1 96 ? -0.246 -23.047 -8.141 1 97.31 96 MET A O 1
ATOM 766 N N . LEU A 1 97 ? -2.16 -22.578 -9.219 1 97.94 97 LEU A N 1
ATOM 767 C CA . LEU A 1 97 ? -2.23 -23.969 -9.695 1 97.94 97 LEU A CA 1
ATOM 768 C C . LEU A 1 97 ? -1.112 -24.25 -10.688 1 97.94 97 LEU A C 1
ATOM 770 O O . LEU A 1 97 ? -0.555 -25.359 -10.695 1 97.94 97 LEU A O 1
ATOM 774 N N . ALA A 1 98 ? -0.829 -23.266 -11.531 1 98.19 98 ALA A N 1
ATOM 775 C CA . ALA A 1 98 ? 0.304 -23.422 -12.438 1 98.19 98 ALA A CA 1
ATOM 776 C C . ALA A 1 98 ? 1.592 -23.703 -11.672 1 98.19 98 ALA A C 1
ATOM 778 O O . ALA A 1 98 ? 2.352 -24.594 -12.031 1 98.19 98 ALA A O 1
ATOM 779 N N . ALA A 1 99 ? 1.829 -22.938 -10.625 1 98.12 99 ALA A N 1
ATOM 780 C CA . ALA A 1 99 ? 3.012 -23.125 -9.789 1 98.12 99 ALA A CA 1
ATOM 781 C C . ALA A 1 99 ? 3.027 -24.516 -9.164 1 98.12 99 ALA A C 1
ATOM 783 O O . ALA A 1 99 ? 4.066 -25.172 -9.133 1 98.12 99 ALA A O 1
ATOM 784 N N . ALA A 1 100 ? 1.893 -24.969 -8.734 1 98.31 100 ALA A N 1
ATOM 785 C CA . ALA A 1 100 ? 1.78 -26.281 -8.102 1 98.31 100 ALA A CA 1
ATOM 786 C C . ALA A 1 100 ? 2.105 -27.406 -9.094 1 98.31 100 ALA A C 1
ATOM 788 O O . ALA A 1 100 ? 2.902 -28.297 -8.789 1 98.31 100 ALA A O 1
ATOM 789 N N . ILE A 1 101 ? 1.494 -27.312 -10.242 1 98.06 101 ILE A N 1
ATOM 790 C CA . ILE A 1 101 ? 1.714 -28.344 -11.266 1 98.06 101 ILE A CA 1
ATOM 791 C C . ILE A 1 101 ? 3.18 -28.328 -11.688 1 98.06 101 ILE A C 1
ATOM 793 O O . ILE A 1 101 ? 3.797 -29.391 -11.828 1 98.06 101 ILE A O 1
ATOM 797 N N . ALA A 1 102 ? 3.711 -27.156 -11.875 1 98.19 102 ALA A N 1
ATOM 798 C CA . ALA A 1 102 ? 5.094 -27.031 -12.328 1 98.19 102 ALA A CA 1
ATOM 799 C C . ALA A 1 102 ? 6.062 -27.625 -11.312 1 98.19 102 ALA A C 1
ATOM 801 O O . ALA A 1 102 ? 7.07 -28.219 -11.688 1 98.19 102 ALA A O 1
ATOM 802 N N . CYS A 1 103 ? 5.805 -27.5 -10.055 1 97.69 103 CYS A N 1
ATOM 803 C CA . CYS A 1 103 ? 6.738 -27.875 -9 1 97.69 103 CYS A CA 1
ATOM 804 C C . CYS A 1 103 ? 6.488 -29.312 -8.539 1 97.69 103 CYS A C 1
ATOM 806 O O . CYS A 1 103 ? 7.434 -30.047 -8.25 1 97.69 103 CYS A O 1
ATOM 808 N N . CYS A 1 104 ? 5.176 -29.688 -8.516 1 96.69 104 CYS A N 1
ATOM 809 C CA . CYS A 1 104 ? 4.832 -30.906 -7.789 1 96.69 104 CYS A CA 1
ATOM 810 C C . CYS A 1 104 ? 4.246 -31.953 -8.727 1 96.69 104 CYS A C 1
ATOM 812 O O . CYS A 1 104 ? 4.133 -33.125 -8.359 1 96.69 104 CYS A O 1
ATOM 814 N N . LYS A 1 105 ? 3.869 -31.531 -9.883 1 95.56 105 LYS A N 1
ATOM 815 C CA . LYS A 1 105 ? 3.117 -32.406 -10.789 1 95.56 105 LYS A CA 1
ATOM 816 C C . LYS A 1 105 ? 1.896 -32.969 -10.086 1 95.56 105 LYS A C 1
ATOM 818 O O . LYS A 1 105 ? 1.009 -32.25 -9.648 1 95.56 105 LYS A O 1
ATOM 823 N N . ASN A 1 106 ? 1.976 -34.312 -9.773 1 96.19 106 ASN A N 1
ATOM 824 C CA . ASN A 1 106 ? 0.807 -34.938 -9.172 1 96.19 106 ASN A CA 1
ATOM 825 C C . ASN A 1 106 ? 1.069 -35.312 -7.719 1 96.19 106 ASN A C 1
ATOM 827 O O . ASN A 1 106 ? 0.317 -36.094 -7.137 1 96.19 106 ASN A O 1
ATOM 831 N N . SER A 1 107 ? 2.074 -34.812 -7.102 1 96.56 107 SER A N 1
ATOM 832 C CA . SER A 1 107 ? 2.393 -35.094 -5.703 1 96.56 107 SER A CA 1
ATOM 833 C C . SER A 1 107 ? 2.008 -33.938 -4.809 1 96.56 107 SER A C 1
ATOM 835 O O . SER A 1 107 ? 2.061 -32.781 -5.234 1 96.56 107 SER A O 1
ATOM 837 N N . PRO A 1 108 ? 1.681 -34.25 -3.596 1 97.19 108 PRO A N 1
ATOM 838 C CA . PRO A 1 108 ? 1.357 -33.156 -2.674 1 97.19 108 PRO A CA 1
ATOM 839 C C . PRO A 1 108 ? 2.574 -32.312 -2.318 1 97.19 108 PRO A C 1
ATOM 841 O O . PRO A 1 108 ? 3.707 -32.781 -2.377 1 97.19 108 PRO A O 1
ATOM 844 N N . GLY A 1 109 ? 2.312 -31.062 -1.959 1 98.06 109 GLY A N 1
ATOM 845 C CA . GLY A 1 109 ? 3.365 -30.141 -1.536 1 98.06 109 GLY A CA 1
ATOM 846 C C . GLY A 1 109 ? 2.855 -28.766 -1.203 1 98.06 109 GLY A C 1
ATOM 847 O O . GLY A 1 109 ? 1.709 -28.422 -1.51 1 98.06 109 GLY A O 1
ATOM 848 N N . ILE A 1 110 ? 3.639 -28.031 -0.448 1 98.69 110 ILE A N 1
ATOM 849 C CA . ILE A 1 110 ? 3.418 -26.609 -0.29 1 98.69 110 ILE A CA 1
ATOM 850 C C . ILE A 1 110 ? 4.105 -25.844 -1.424 1 98.69 110 ILE A C 1
ATOM 852 O O . ILE A 1 110 ? 5.266 -26.109 -1.741 1 98.69 110 ILE A O 1
ATOM 856 N N . VAL A 1 111 ? 3.361 -24.984 -2.078 1 98.69 111 VAL A N 1
ATOM 857 C CA . VAL A 1 111 ? 3.91 -24.234 -3.195 1 98.69 111 VAL A CA 1
ATOM 858 C C . VAL A 1 111 ? 3.824 -22.734 -2.895 1 98.69 111 VAL A C 1
ATOM 860 O O . VAL A 1 111 ? 2.824 -22.266 -2.354 1 98.69 111 VAL A O 1
ATOM 863 N N . CYS A 1 112 ? 4.887 -22.047 -3.215 1 98.75 112 CYS A N 1
ATOM 864 C CA . CYS A 1 112 ? 4.996 -20.609 -2.975 1 98.75 112 CYS A CA 1
ATOM 865 C C . CYS A 1 112 ? 5.414 -19.875 -4.242 1 98.75 112 CYS A C 1
ATOM 867 O O . CYS A 1 112 ? 6.352 -20.297 -4.926 1 98.75 112 CYS A O 1
ATOM 869 N N . ILE A 1 113 ? 4.641 -18.938 -4.629 1 98.25 113 ILE A N 1
ATOM 870 C CA . ILE A 1 113 ? 5.059 -18 -5.676 1 98.25 113 ILE A CA 1
ATOM 871 C C . ILE A 1 113 ? 5.746 -16.797 -5.051 1 98.25 113 ILE A C 1
ATOM 873 O O . ILE A 1 113 ? 5.23 -16.203 -4.102 1 98.25 113 ILE A O 1
ATOM 877 N N . CYS A 1 114 ? 6.906 -16.422 -5.512 1 98.25 114 CYS A N 1
ATOM 878 C CA . CYS A 1 114 ? 7.609 -15.195 -5.133 1 98.25 114 CYS A CA 1
ATOM 879 C C . CYS A 1 114 ? 8.266 -14.547 -6.344 1 98.25 114 CYS A C 1
ATOM 881 O O . CYS A 1 114 ? 9.43 -14.828 -6.652 1 98.25 114 CYS A O 1
ATOM 883 N N . GLY A 1 115 ? 7.605 -13.734 -7.035 1 97.06 115 GLY A N 1
ATOM 884 C CA . GLY A 1 115 ? 8.016 -12.945 -8.188 1 97.06 115 GLY A CA 1
ATOM 885 C C . GLY A 1 115 ? 7.637 -11.484 -8.07 1 97.06 115 GLY A C 1
ATOM 886 O O . GLY A 1 115 ? 8.055 -10.805 -7.125 1 97.06 115 GLY A O 1
ATOM 887 N N . SER A 1 116 ? 6.668 -11.055 -8.984 1 95.81 116 SER A N 1
ATOM 888 C CA . SER A 1 116 ? 6.16 -9.695 -8.828 1 95.81 116 SER A CA 1
ATOM 889 C C . SER A 1 116 ? 5.449 -9.523 -7.492 1 95.81 116 SER A C 1
ATOM 891 O O . SER A 1 116 ? 5.637 -8.508 -6.812 1 95.81 116 SER A O 1
ATOM 893 N N . GLY A 1 117 ? 4.637 -10.461 -7.215 1 96.25 117 GLY A N 1
ATOM 894 C CA . GLY A 1 117 ? 4 -10.609 -5.914 1 96.25 117 GLY A CA 1
ATOM 895 C C . GLY A 1 117 ? 4.324 -11.922 -5.238 1 96.25 117 GLY A C 1
ATOM 896 O O . GLY A 1 117 ? 5.199 -12.664 -5.695 1 96.25 117 GLY A O 1
ATOM 897 N N . SER A 1 118 ? 3.693 -12.188 -4.137 1 97.62 118 SER A N 1
ATOM 898 C CA . SER A 1 118 ? 3.92 -13.453 -3.441 1 97.62 118 SER A CA 1
ATOM 899 C C . SER A 1 118 ? 2.604 -14.094 -3.012 1 97.62 118 SER A C 1
ATOM 901 O O . SER A 1 118 ? 1.596 -13.398 -2.846 1 97.62 118 SER A O 1
ATOM 903 N N . ASN A 1 119 ? 2.592 -15.359 -2.945 1 97.19 119 ASN A N 1
ATOM 904 C CA . ASN A 1 119 ? 1.464 -16.203 -2.564 1 97.19 119 ASN A CA 1
ATOM 905 C C . ASN A 1 119 ? 1.917 -17.609 -2.182 1 97.19 119 ASN A C 1
ATOM 907 O O . ASN A 1 119 ? 3.066 -17.984 -2.424 1 97.19 119 ASN A O 1
ATOM 911 N N . ALA A 1 120 ? 1.081 -18.375 -1.495 1 98.25 120 ALA A N 1
ATOM 912 C CA . ALA A 1 120 ? 1.399 -19.75 -1.137 1 98.25 120 ALA A CA 1
ATOM 913 C C . ALA A 1 120 ? 0.13 -20.562 -0.905 1 98.25 120 ALA A C 1
ATOM 915 O O . ALA A 1 120 ? -0.94 -20 -0.664 1 98.25 120 ALA A O 1
ATOM 916 N N . ALA A 1 121 ? 0.235 -21.828 -1.012 1 98.19 121 ALA A N 1
ATOM 917 C CA . ALA A 1 121 ? -0.897 -22.719 -0.766 1 98.19 121 ALA A CA 1
ATOM 918 C C . ALA A 1 121 ? -0.435 -24.156 -0.612 1 98.19 121 ALA A C 1
ATOM 920 O O . ALA A 1 121 ? 0.691 -24.5 -0.98 1 98.19 121 ALA A O 1
ATOM 921 N N . TRP A 1 122 ? -1.299 -24.922 -0.005 1 98.38 122 TRP A N 1
ATOM 922 C CA . TRP A 1 122 ? -1.128 -26.375 -0.001 1 98.38 122 TRP A CA 1
ATOM 923 C C . TRP A 1 122 ? -1.782 -27 -1.226 1 98.38 122 TRP A C 1
ATOM 925 O O . TRP A 1 122 ? -2.904 -26.641 -1.592 1 98.38 122 TRP A O 1
ATOM 935 N N . TYR A 1 123 ? -1.09 -27.859 -1.879 1 98.25 123 TYR A N 1
ATOM 936 C CA . TYR A 1 123 ? -1.504 -28.625 -3.049 1 98.25 123 TYR A CA 1
ATOM 937 C C . TYR A 1 123 ? -1.566 -30.125 -2.734 1 98.25 123 TYR A C 1
ATOM 939 O O . TYR A 1 123 ? -0.604 -30.688 -2.215 1 98.25 123 TYR A O 1
ATOM 947 N N . ASP A 1 124 ? -2.646 -30.781 -3.002 1 97.56 124 ASP A N 1
ATOM 948 C CA . ASP A 1 124 ? -2.803 -32.188 -2.602 1 97.56 124 ASP A CA 1
ATOM 949 C C . ASP A 1 124 ? -2.426 -33.125 -3.742 1 97.56 124 ASP A C 1
ATOM 951 O O . ASP A 1 124 ? -2.645 -34.344 -3.65 1 97.56 124 ASP A O 1
ATOM 955 N N . GLY A 1 125 ? -1.928 -32.594 -4.812 1 96.81 125 GLY A N 1
ATOM 956 C CA . GLY A 1 125 ? -1.589 -33.375 -5.988 1 96.81 125 GLY A CA 1
ATOM 957 C C . GLY A 1 125 ? -2.598 -33.219 -7.113 1 96.81 125 GLY A C 1
ATOM 958 O O . GLY A 1 125 ? -2.334 -33.625 -8.25 1 96.81 125 GLY A O 1
ATOM 959 N N . LYS A 1 126 ? -3.699 -32.625 -6.746 1 96.12 126 LYS A N 1
ATOM 960 C CA . LYS A 1 126 ? -4.758 -32.406 -7.734 1 96.12 126 LYS A CA 1
ATOM 961 C C . LYS A 1 126 ? -5.328 -31 -7.656 1 96.12 126 LYS A C 1
ATOM 963 O O . LYS A 1 126 ? -5.566 -30.375 -8.688 1 96.12 126 LYS A O 1
ATOM 968 N N . LYS A 1 127 ? -5.539 -30.547 -6.434 1 96.38 127 LYS A N 1
ATOM 969 C CA . LYS A 1 127 ? -6.145 -29.234 -6.223 1 96.38 127 LYS A CA 1
ATOM 970 C C . LYS A 1 127 ? -5.426 -28.469 -5.117 1 96.38 127 LYS A C 1
ATOM 972 O O . LYS A 1 127 ? -4.727 -29.078 -4.293 1 96.38 127 LYS A O 1
ATOM 977 N N . LEU A 1 128 ? -5.648 -27.188 -5.148 1 97.12 128 LEU A N 1
ATOM 978 C CA . LEU A 1 128 ? -5.148 -26.312 -4.094 1 97.12 128 LEU A CA 1
ATOM 979 C C . LEU A 1 128 ? -6.16 -26.203 -2.961 1 97.12 128 LEU A C 1
ATOM 981 O O . LEU A 1 128 ? -7.367 -26.125 -3.205 1 97.12 128 LEU A O 1
ATOM 985 N N . LYS A 1 129 ? -5.656 -26.203 -1.81 1 95.69 129 LYS A N 1
ATOM 986 C CA . LYS A 1 129 ? -6.523 -25.875 -0.681 1 95.69 129 LYS A CA 1
ATOM 987 C C . LYS A 1 129 ? -6.777 -24.375 -0.592 1 95.69 129 LYS A C 1
ATOM 989 O O . LYS A 1 129 ? -5.836 -23.578 -0.654 1 95.69 129 LYS A O 1
ATOM 994 N N . PRO A 1 130 ? -8.047 -24.062 -0.445 1 92.69 130 PRO A N 1
ATOM 995 C CA . PRO A 1 130 ? -8.359 -22.625 -0.345 1 92.69 130 PRO A CA 1
ATOM 996 C C . PRO A 1 130 ? -7.746 -21.969 0.891 1 92.69 130 PRO A C 1
ATOM 998 O O . PRO A 1 130 ? -7.691 -22.594 1.958 1 92.69 130 PRO A O 1
ATOM 1001 N N . ASN A 1 131 ? -7.23 -20.781 0.797 1 92.06 131 ASN A N 1
ATOM 1002 C CA . ASN A 1 131 ? -6.75 -19.938 1.876 1 92.06 131 ASN A CA 1
ATOM 1003 C C . ASN A 1 131 ? -6.867 -18.453 1.516 1 92.06 131 ASN A C 1
ATOM 1005 O O . ASN A 1 131 ? -7.406 -18.109 0.463 1 92.06 131 ASN A O 1
ATOM 1009 N N . ASN A 1 132 ? -6.406 -17.562 2.416 1 91.75 132 ASN A N 1
ATOM 1010 C CA . ASN A 1 132 ? -6.594 -16.125 2.193 1 91.75 132 ASN A CA 1
ATOM 1011 C C . ASN A 1 132 ? -5.262 -15.422 1.953 1 91.75 132 ASN A C 1
ATOM 1013 O O . ASN A 1 132 ? -5.145 -14.211 2.172 1 91.75 132 ASN A O 1
ATOM 1017 N N . TYR A 1 133 ? -4.238 -16.234 1.521 1 94.5 133 TYR A N 1
ATOM 1018 C CA . TYR A 1 133 ? -2.949 -15.617 1.24 1 94.5 133 TYR A CA 1
ATOM 1019 C C . TYR A 1 133 ? -2.969 -14.898 -0.105 1 94.5 133 TYR A C 1
ATOM 1021 O O . TYR A 1 133 ? -3.898 -15.078 -0.896 1 94.5 133 TYR A O 1
ATOM 1029 N N . GLY A 1 134 ? -1.898 -14.094 -0.307 1 93.06 134 GLY A N 1
ATOM 1030 C CA . GLY A 1 134 ? -1.812 -13.375 -1.57 1 93.06 134 GLY A CA 1
ATOM 1031 C C . GLY A 1 134 ? -2.746 -12.188 -1.646 1 93.06 134 GLY A C 1
ATOM 1032 O O . GLY A 1 134 ? -3.645 -12.148 -2.488 1 93.06 134 GLY A O 1
ATOM 1033 N N . LEU A 1 135 ? -2.49 -11.172 -0.885 1 94.88 135 LEU A N 1
ATOM 1034 C CA . LEU A 1 135 ? -3.422 -10.055 -0.725 1 94.88 135 LEU A CA 1
ATOM 1035 C C . LEU A 1 135 ? -3.01 -8.875 -1.596 1 94.88 135 LEU A C 1
ATOM 1037 O O . LEU A 1 135 ? -3.607 -7.801 -1.512 1 94.88 135 LEU A O 1
ATOM 1041 N N . GLY A 1 136 ? -1.944 -8.977 -2.387 1 94.06 136 GLY A N 1
ATOM 1042 C CA . GLY A 1 136 ? -1.548 -7.93 -3.32 1 94.06 136 GLY A CA 1
ATOM 1043 C C . GLY A 1 136 ? -0.631 -6.891 -2.699 1 94.06 136 GLY A C 1
ATOM 1044 O O . GLY A 1 136 ? -0.309 -6.973 -1.513 1 94.06 136 GLY A O 1
ATOM 1045 N N . TYR A 1 137 ? -0.236 -5.871 -3.498 1 95.19 137 TYR A N 1
ATOM 1046 C CA . TYR A 1 137 ? 0.912 -5.023 -3.197 1 95.19 137 TYR A CA 1
ATOM 1047 C C . TYR A 1 137 ? 0.558 -3.979 -2.148 1 95.19 137 TYR A C 1
ATOM 1049 O O . TYR A 1 137 ? 1.435 -3.477 -1.441 1 95.19 137 TYR A O 1
ATOM 1057 N N . ILE A 1 138 ? -0.701 -3.648 -1.979 1 96.56 138 ILE A N 1
ATOM 1058 C CA . ILE A 1 138 ? -1.076 -2.652 -0.981 1 96.56 138 ILE A CA 1
ATOM 1059 C C . ILE A 1 138 ? -1.088 -3.289 0.406 1 96.56 138 ILE A C 1
ATOM 1061 O O . ILE A 1 138 ? -0.66 -2.67 1.384 1 96.56 138 ILE A O 1
ATOM 1065 N N . LEU A 1 139 ? -1.456 -4.613 0.473 1 97.19 139 LEU A N 1
ATOM 1066 C CA . LEU A 1 139 ? -1.717 -5.238 1.764 1 97.19 139 LEU A CA 1
ATOM 1067 C C . LEU A 1 139 ? -0.598 -6.207 2.135 1 97.19 139 LEU A C 1
ATOM 1069 O O . LEU A 1 139 ? -0.372 -6.477 3.316 1 97.19 139 LEU A O 1
ATOM 1073 N N . ALA A 1 140 ? 0.11 -6.711 1.11 1 96.81 140 ALA A N 1
ATOM 1074 C CA . ALA A 1 140 ? 0.965 -7.855 1.415 1 96.81 140 ALA A CA 1
ATOM 1075 C C . ALA A 1 140 ? 2.145 -7.934 0.448 1 96.81 140 ALA A C 1
ATOM 1077 O O . ALA A 1 140 ? 2.92 -6.98 0.329 1 96.81 140 ALA A O 1
ATOM 1078 N N . ASP A 1 141 ? 2.373 -9.133 -0.093 1 97.12 141 ASP A N 1
ATOM 1079 C CA . ASP A 1 141 ? 3.422 -9.453 -1.055 1 97.12 141 ASP A CA 1
ATOM 1080 C C . ASP A 1 141 ? 4.801 -9.398 -0.401 1 97.12 141 ASP A C 1
ATOM 1082 O O . ASP A 1 141 ? 5.746 -8.859 -0.979 1 97.12 141 ASP A O 1
ATOM 1086 N N . GLU A 1 142 ? 4.895 -9.969 0.779 1 97 142 GLU A N 1
ATOM 1087 C CA . GLU A 1 142 ? 6.145 -10.008 1.533 1 97 142 GLU A CA 1
ATOM 1088 C C . GLU A 1 142 ? 7.258 -10.664 0.725 1 97 142 GLU A C 1
ATOM 1090 O O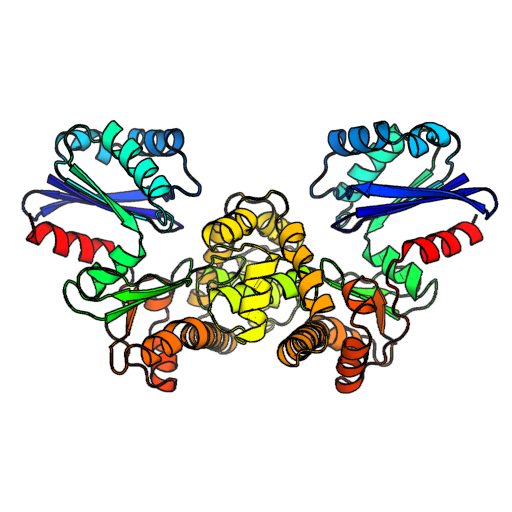 . GLU A 1 142 ? 7.078 -11.766 0.192 1 97 142 GLU A O 1
ATOM 1095 N N . GLY A 1 143 ? 8.336 -9.992 0.649 1 98.31 143 GLY A N 1
ATOM 1096 C CA . GLY A 1 143 ? 9.539 -10.562 0.067 1 98.31 143 GLY A CA 1
ATOM 1097 C C . GLY A 1 143 ? 9.531 -10.555 -1.45 1 98.31 143 GLY A C 1
ATOM 1098 O O . GLY A 1 143 ? 10.508 -10.953 -2.084 1 98.31 143 GLY A O 1
ATOM 1099 N N . SER A 1 144 ? 8.484 -10.148 -2.059 1 98.5 144 SER A N 1
ATOM 1100 C CA . SER A 1 144 ? 8.352 -10.133 -3.512 1 98.5 144 SER A CA 1
ATOM 1101 C C . SER A 1 144 ? 9.094 -8.953 -4.121 1 98.5 144 SER A C 1
ATOM 1103 O O . SER A 1 144 ? 9.703 -8.156 -3.4 1 98.5 144 SER A O 1
ATOM 1105 N N . ALA A 1 145 ? 8.984 -8.883 -5.449 1 98.38 145 ALA A N 1
ATOM 1106 C CA . ALA A 1 145 ? 9.656 -7.793 -6.16 1 98.38 145 ALA A CA 1
ATOM 1107 C C . ALA A 1 145 ? 9.047 -6.441 -5.789 1 98.38 145 ALA A C 1
ATOM 1109 O O . ALA A 1 145 ? 9.773 -5.469 -5.566 1 98.38 145 ALA A O 1
ATOM 1110 N N . ASN A 1 146 ? 7.734 -6.391 -5.785 1 97.81 146 ASN A N 1
ATOM 1111 C CA . ASN A 1 146 ? 7.137 -5.102 -5.453 1 97.81 146 ASN A CA 1
ATOM 1112 C C . ASN A 1 146 ? 7.418 -4.711 -4.004 1 97.81 146 ASN A C 1
ATOM 1114 O O . ASN A 1 146 ? 7.562 -3.527 -3.691 1 97.81 146 ASN A O 1
ATOM 1118 N N . TRP A 1 147 ? 7.461 -5.684 -3.098 1 98.5 147 TRP A N 1
ATOM 1119 C CA . TRP A 1 147 ? 7.816 -5.41 -1.71 1 98.5 147 TRP A CA 1
ATOM 1120 C C . TRP A 1 147 ? 9.234 -4.852 -1.609 1 98.5 147 TRP A C 1
ATOM 1122 O O . TRP A 1 147 ? 9.461 -3.836 -0.947 1 98.5 147 TRP A O 1
ATOM 1132 N N . LEU A 1 148 ? 10.125 -5.508 -2.264 1 98.75 148 LEU A N 1
ATOM 1133 C CA . LEU A 1 148 ? 11.508 -5.047 -2.283 1 98.75 148 LEU A CA 1
ATOM 1134 C C . LEU A 1 148 ? 11.602 -3.629 -2.838 1 98.75 148 LEU A C 1
ATOM 1136 O O . LEU A 1 148 ? 12.336 -2.795 -2.303 1 98.75 148 LEU A O 1
ATOM 1140 N N . GLY A 1 149 ? 10.898 -3.436 -3.924 1 98.44 149 GLY A N 1
ATOM 1141 C CA . GLY A 1 149 ? 10.875 -2.1 -4.5 1 98.44 149 GLY A CA 1
ATOM 1142 C C . GLY A 1 149 ? 10.398 -1.039 -3.525 1 98.44 149 GLY A C 1
ATOM 1143 O O . GLY A 1 149 ? 11.008 0.023 -3.406 1 98.44 149 GLY A O 1
ATOM 1144 N N . ARG A 1 150 ? 9.336 -1.307 -2.801 1 98.25 150 ARG A N 1
ATOM 1145 C CA . ARG A 1 150 ? 8.812 -0.371 -1.812 1 98.25 150 ARG A CA 1
ATOM 1146 C C . ARG A 1 150 ? 9.844 -0.09 -0.723 1 98.25 150 ARG A C 1
ATOM 1148 O O . ARG A 1 150 ? 10.016 1.057 -0.304 1 98.25 150 ARG A O 1
ATOM 1155 N N . GLN A 1 151 ? 10.539 -1.167 -0.314 1 98.12 151 GLN A N 1
ATOM 1156 C CA . GLN A 1 151 ? 11.555 -0.996 0.718 1 98.12 151 GLN A CA 1
ATOM 1157 C C . GLN A 1 151 ? 12.68 -0.088 0.234 1 98.12 151 GLN A C 1
ATOM 1159 O O . GLN A 1 151 ? 13.188 0.745 0.991 1 98.12 151 GLN A O 1
ATOM 1164 N N . LEU A 1 152 ? 13.016 -0.274 -0.957 1 98.12 152 LEU A N 1
ATOM 1165 C CA . LEU A 1 152 ? 14.117 0.505 -1.516 1 98.12 152 LEU A CA 1
ATOM 1166 C C . LEU A 1 152 ? 13.734 1.977 -1.638 1 98.12 152 LEU A C 1
ATOM 1168 O O . LEU A 1 152 ? 14.508 2.857 -1.263 1 98.12 152 LEU A O 1
ATOM 1172 N N . ILE A 1 153 ? 12.562 2.244 -2.137 1 97.38 153 ILE A N 1
ATOM 1173 C CA . ILE A 1 153 ? 12.078 3.611 -2.299 1 97.38 153 ILE A CA 1
ATOM 1174 C C . ILE A 1 153 ? 12 4.297 -0.937 1 97.38 153 ILE A C 1
ATOM 1176 O O . ILE A 1 153 ? 12.461 5.43 -0.775 1 97.38 153 ILE A O 1
ATOM 1180 N N . LYS A 1 154 ? 11.469 3.625 0.02 1 96.81 154 LYS A N 1
ATOM 1181 C CA . LYS A 1 154 ? 11.328 4.184 1.361 1 96.81 154 LYS A CA 1
ATOM 1182 C C . LYS A 1 154 ? 12.688 4.535 1.958 1 96.81 154 LYS A C 1
ATOM 1184 O O . LYS A 1 154 ? 12.859 5.613 2.531 1 96.81 154 LYS A O 1
ATOM 1189 N N . ALA A 1 155 ? 13.602 3.582 1.815 1 96.94 155 ALA A N 1
ATOM 1190 C CA . ALA A 1 155 ? 14.938 3.818 2.352 1 96.94 155 ALA A CA 1
ATOM 1191 C C . ALA A 1 155 ? 15.594 5.016 1.676 1 96.94 155 ALA A C 1
ATOM 1193 O O . ALA A 1 155 ? 16.266 5.82 2.334 1 96.94 155 ALA A O 1
ATOM 1194 N N . PHE A 1 156 ? 15.414 5.105 0.397 1 96.75 156 PHE A N 1
ATOM 1195 C CA . PHE A 1 156 ? 15.969 6.223 -0.354 1 96.75 156 PHE A CA 1
ATOM 1196 C C . PHE A 1 156 ? 15.344 7.539 0.09 1 96.75 156 PHE A C 1
ATOM 1198 O O . PHE A 1 156 ? 16.062 8.492 0.407 1 96.75 156 PHE A O 1
ATOM 1205 N N . MET A 1 157 ? 14.031 7.543 0.194 1 95.56 157 MET A N 1
ATOM 1206 C CA . MET A 1 157 ? 13.297 8.766 0.492 1 95.56 157 MET A CA 1
ATOM 1207 C C . MET A 1 157 ? 13.539 9.211 1.933 1 95.56 157 MET A C 1
ATOM 1209 O O . MET A 1 157 ? 13.633 10.406 2.213 1 95.56 157 MET A O 1
ATOM 1213 N N . ASN A 1 158 ? 13.656 8.227 2.828 1 94.62 158 ASN A N 1
ATOM 1214 C CA . ASN A 1 158 ? 13.883 8.523 4.238 1 94.62 158 ASN A CA 1
ATOM 1215 C C . ASN A 1 158 ? 15.367 8.711 4.543 1 94.62 158 ASN A C 1
ATOM 1217 O O . ASN A 1 158 ? 15.75 8.852 5.703 1 94.62 158 ASN A O 1
ATOM 1221 N N . GLU A 1 159 ? 16.219 8.617 3.494 1 93.75 159 GLU A N 1
ATOM 1222 C CA . GLU A 1 159 ? 17.656 8.867 3.58 1 93.75 159 GLU A CA 1
ATOM 1223 C C . GLU A 1 159 ? 18.328 7.887 4.535 1 93.75 159 GLU A C 1
ATOM 1225 O O . GLU A 1 159 ? 19.172 8.281 5.344 1 93.75 159 GLU A O 1
ATOM 1230 N N . THR A 1 160 ? 17.844 6.68 4.465 1 95.19 160 THR A N 1
ATOM 1231 C CA . THR A 1 160 ? 18.438 5.648 5.312 1 95.19 160 THR A CA 1
ATOM 1232 C C . THR A 1 160 ? 19.25 4.664 4.48 1 95.19 160 THR A C 1
ATOM 1234 O O . THR A 1 160 ? 19.875 3.746 5.023 1 95.19 160 THR A O 1
ATOM 1237 N N . LEU A 1 161 ? 19.281 4.832 3.178 1 96.25 161 LEU A N 1
ATOM 1238 C CA . LEU A 1 161 ? 20.156 4.027 2.33 1 96.25 161 LEU A CA 1
ATOM 1239 C C . LEU A 1 161 ? 21.609 4.375 2.568 1 96.25 161 LEU A C 1
ATOM 1241 O O . LEU A 1 161 ? 21.969 5.555 2.648 1 96.25 161 LEU A O 1
ATOM 1245 N N . PRO A 1 162 ? 22.422 3.328 2.672 1 97.44 162 PRO A N 1
ATOM 1246 C CA . PRO A 1 162 ? 23.859 3.637 2.713 1 97.44 162 PRO A CA 1
ATOM 1247 C C . PRO A 1 162 ? 24.297 4.543 1.564 1 97.44 162 PRO A C 1
AT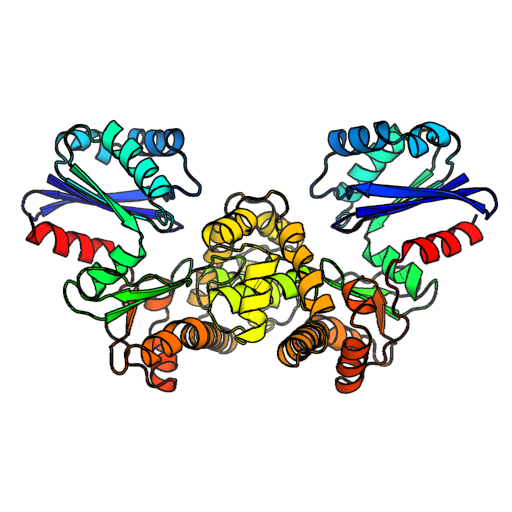OM 1249 O O . PRO A 1 162 ? 23.797 4.422 0.448 1 97.44 162 PRO A O 1
ATOM 1252 N N . GLU A 1 163 ? 25.297 5.414 1.827 1 96.75 163 GLU A N 1
ATOM 1253 C CA . GLU A 1 163 ? 25.703 6.473 0.911 1 96.75 163 GLU A CA 1
ATOM 1254 C C . GLU A 1 163 ? 26.078 5.906 -0.456 1 96.75 163 GLU A C 1
ATOM 1256 O O . GLU A 1 163 ? 25.734 6.48 -1.489 1 96.75 163 GLU A O 1
ATOM 1261 N N . ASN A 1 164 ? 26.812 4.828 -0.48 1 97.06 164 ASN A N 1
ATOM 1262 C CA . ASN A 1 164 ? 27.219 4.223 -1.743 1 97.06 164 ASN A CA 1
ATOM 1263 C C . ASN A 1 164 ? 26.016 3.77 -2.562 1 97.06 164 ASN A C 1
ATOM 1265 O O . ASN A 1 164 ? 26 3.93 -3.785 1 97.06 164 ASN A O 1
ATOM 1269 N N . LEU A 1 165 ? 25.016 3.199 -1.912 1 97.88 165 LEU A N 1
ATOM 1270 C CA . LEU A 1 165 ? 23.812 2.742 -2.596 1 97.88 165 LEU A CA 1
ATOM 1271 C C . LEU A 1 165 ? 22.938 3.924 -3.02 1 97.88 165 LEU A C 1
ATOM 1273 O O . LEU A 1 165 ? 22.281 3.877 -4.062 1 97.88 165 LEU A O 1
ATOM 1277 N N . LYS A 1 166 ? 22.922 4.941 -2.154 1 96.31 166 LYS A N 1
ATOM 1278 C CA . LYS A 1 166 ? 22.188 6.152 -2.496 1 96.31 166 LYS A CA 1
ATOM 1279 C C . LYS A 1 166 ? 22.672 6.746 -3.812 1 96.31 166 LYS A C 1
ATOM 1281 O O . LYS A 1 166 ? 21.875 7.082 -4.688 1 96.31 166 LYS A O 1
ATOM 1286 N N . LYS A 1 167 ? 23.953 6.914 -3.973 1 95.44 167 LYS A N 1
ATOM 1287 C CA . LYS A 1 167 ? 24.562 7.457 -5.188 1 95.44 167 LYS A CA 1
ATOM 1288 C C . LYS A 1 167 ? 24.203 6.609 -6.402 1 95.44 167 LYS A C 1
ATOM 1290 O O . LYS A 1 167 ? 23.875 7.141 -7.465 1 95.44 167 LYS A O 1
ATOM 1295 N N . LYS A 1 168 ? 24.266 5.281 -6.25 1 95.88 168 LYS A N 1
ATOM 1296 C CA . LYS A 1 168 ? 23.938 4.375 -7.344 1 95.88 168 LYS A CA 1
ATOM 1297 C C . LYS A 1 168 ? 22.469 4.516 -7.738 1 95.88 168 LYS A C 1
ATOM 1299 O O . LYS A 1 168 ? 22.125 4.469 -8.922 1 95.88 168 LYS A O 1
ATOM 1304 N N . PHE A 1 169 ? 21.641 4.598 -6.719 1 96.19 169 PHE A N 1
ATOM 1305 C CA . PHE A 1 169 ? 20.219 4.746 -6.945 1 96.19 169 PHE A CA 1
ATOM 1306 C C . PHE A 1 169 ? 19.922 6.023 -7.723 1 96.19 169 PHE A C 1
ATOM 1308 O O . PHE A 1 169 ? 19.172 6 -8.703 1 96.19 169 PHE A O 1
ATOM 1315 N N . GLU A 1 170 ? 20.453 7.148 -7.309 1 93.19 170 GLU A N 1
ATOM 1316 C CA . GLU A 1 170 ? 20.25 8.438 -7.969 1 93.19 170 GLU A CA 1
ATOM 1317 C C . GLU A 1 170 ? 20.719 8.391 -9.422 1 93.19 170 GLU A C 1
ATOM 1319 O O . GLU A 1 170 ? 20.047 8.93 -10.305 1 93.19 170 GLU A O 1
ATOM 1324 N N . HIS A 1 171 ? 21.797 7.82 -9.625 1 91.12 171 HIS A N 1
ATOM 1325 C CA . HIS A 1 171 ? 22.375 7.723 -10.961 1 91.12 171 HIS A CA 1
ATOM 1326 C C . HIS A 1 171 ? 21.516 6.848 -11.867 1 91.12 171 HIS A C 1
ATOM 1328 O O . HIS A 1 171 ? 21.281 7.195 -13.023 1 91.12 171 HIS A O 1
ATOM 1334 N N . ARG A 1 172 ? 21.047 5.75 -11.352 1 90.88 172 ARG A N 1
ATOM 1335 C CA . ARG A 1 172 ? 20.344 4.738 -12.133 1 90.88 172 ARG A CA 1
ATOM 1336 C C . ARG A 1 172 ? 18.938 5.207 -12.5 1 90.88 172 ARG A C 1
ATOM 1338 O O . ARG A 1 172 ? 18.453 4.926 -13.594 1 90.88 172 ARG A O 1
ATOM 1345 N N . TYR A 1 173 ? 18.266 5.918 -11.633 1 90.75 173 TYR A N 1
ATOM 1346 C CA . TYR A 1 173 ? 16.844 6.168 -11.844 1 90.75 173 TYR A CA 1
ATOM 1347 C C . TYR A 1 173 ? 16.578 7.656 -12.008 1 90.75 173 TYR A C 1
ATOM 1349 O O . TYR A 1 173 ? 15.43 8.062 -12.242 1 90.75 173 TYR A O 1
ATOM 1357 N N . ASP A 1 174 ? 17.641 8.516 -12.07 1 83.19 174 ASP A N 1
ATOM 1358 C CA . ASP A 1 174 ? 17.391 9.953 -12.094 1 83.19 174 ASP A CA 1
ATOM 1359 C C . ASP A 1 174 ? 16.188 10.32 -11.234 1 83.19 174 ASP A C 1
ATOM 1361 O O . ASP A 1 174 ? 15.273 11.016 -11.688 1 83.19 174 ASP A O 1
ATOM 1365 N N . ALA A 1 175 ? 16.234 9.93 -10.039 1 79.56 175 ALA A N 1
ATOM 1366 C CA . ALA A 1 175 ? 15.047 9.82 -9.195 1 79.56 175 ALA A CA 1
ATOM 1367 C C . ALA A 1 175 ? 14.812 11.102 -8.398 1 79.56 175 ALA A C 1
ATOM 1369 O O . ALA A 1 175 ? 15.734 11.648 -7.797 1 79.56 175 ALA A O 1
ATOM 1370 N N . ASP A 1 176 ? 13.68 11.719 -8.633 1 84.81 176 ASP A N 1
ATOM 1371 C CA . ASP A 1 176 ? 13.227 12.781 -7.738 1 84.81 176 ASP A CA 1
ATOM 1372 C C . ASP A 1 176 ? 11.898 12.414 -7.078 1 84.81 176 ASP A C 1
ATOM 1374 O O . ASP A 1 176 ? 11.125 11.617 -7.621 1 84.81 176 ASP A O 1
ATOM 1378 N N . ARG A 1 177 ? 11.68 12.93 -5.914 1 88.38 177 ARG A N 1
ATOM 1379 C CA . ARG A 1 177 ? 10.531 12.641 -5.066 1 88.38 177 ARG A CA 1
ATOM 1380 C C . ARG A 1 177 ? 9.227 12.75 -5.855 1 88.38 177 ARG A C 1
ATOM 1382 O O . ARG A 1 177 ? 8.391 11.836 -5.816 1 88.38 177 ARG A O 1
ATOM 1389 N N . LYS A 1 178 ? 9.094 13.805 -6.555 1 87.06 178 LYS A N 1
ATOM 1390 C CA . LYS A 1 178 ? 7.867 14.078 -7.305 1 87.06 178 LYS A CA 1
ATOM 1391 C C . LYS A 1 178 ? 7.586 12.969 -8.312 1 87.06 178 LYS A C 1
ATOM 1393 O O . LYS A 1 178 ? 6.473 12.445 -8.367 1 87.06 178 LYS A O 1
ATOM 1398 N N . THR A 1 179 ? 8.555 12.609 -9.062 1 89.38 179 THR A N 1
ATOM 1399 C CA . THR A 1 179 ? 8.398 11.602 -10.109 1 89.38 179 THR A CA 1
ATOM 1400 C C . THR A 1 179 ? 8.07 10.242 -9.5 1 89.38 179 THR A C 1
ATOM 1402 O O . THR A 1 179 ? 7.203 9.523 -10.008 1 89.38 179 THR A O 1
ATOM 1405 N N . ILE A 1 180 ? 8.719 9.867 -8.453 1 93 180 ILE A N 1
ATOM 1406 C CA . ILE A 1 180 ? 8.508 8.578 -7.805 1 93 180 ILE A CA 1
ATOM 1407 C C . ILE A 1 180 ? 7.074 8.5 -7.281 1 93 180 ILE A C 1
ATOM 1409 O O . ILE A 1 180 ? 6.371 7.516 -7.527 1 93 180 ILE A O 1
ATOM 1413 N N . LEU A 1 181 ? 6.598 9.531 -6.629 1 92.12 181 LEU A N 1
ATOM 1414 C CA . LEU A 1 181 ? 5.258 9.523 -6.051 1 92.12 181 LEU A CA 1
ATOM 1415 C C . LEU A 1 181 ? 4.195 9.531 -7.145 1 92.12 181 LEU A C 1
ATOM 1417 O O . LEU A 1 181 ? 3.145 8.906 -7 1 92.12 181 LEU A O 1
ATOM 1421 N N . GLU A 1 182 ? 4.465 10.219 -8.164 1 90.06 182 GLU A N 1
ATOM 1422 C CA . GLU A 1 182 ? 3.541 10.211 -9.297 1 90.06 182 GLU A CA 1
ATOM 1423 C C . GLU A 1 182 ? 3.385 8.812 -9.875 1 90.06 182 GLU 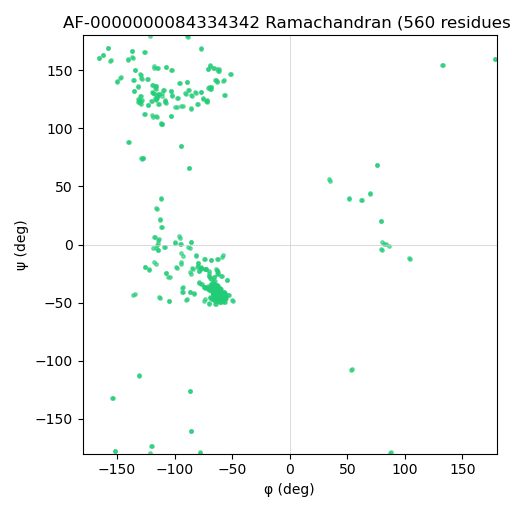A C 1
ATOM 1425 O O . GLU A 1 182 ? 2.273 8.383 -10.195 1 90.06 182 GLU A O 1
ATOM 1430 N N . LYS A 1 183 ? 4.453 8.109 -10.023 1 92.69 183 LYS A N 1
ATOM 1431 C CA . LYS A 1 183 ? 4.418 6.762 -10.578 1 92.69 183 LYS A CA 1
ATOM 1432 C C . LYS A 1 183 ? 3.721 5.793 -9.625 1 92.69 183 LYS A C 1
ATOM 1434 O O . LYS A 1 183 ? 2.969 4.922 -10.062 1 92.69 183 LYS A O 1
ATOM 1439 N N . VAL A 1 184 ? 3.877 5.996 -8.367 1 94.38 184 VAL A N 1
ATOM 1440 C CA . VAL A 1 184 ? 3.309 5.09 -7.371 1 94.38 184 VAL A CA 1
ATOM 1441 C C . VAL A 1 184 ? 1.801 5.309 -7.277 1 94.38 184 VAL A C 1
ATOM 1443 O O . VAL A 1 184 ? 1.038 4.352 -7.129 1 94.38 184 VAL A O 1
ATOM 1446 N N . TYR A 1 185 ? 1.305 6.527 -7.395 1 90.5 185 TYR A N 1
ATOM 1447 C CA . TYR A 1 185 ? -0.076 6.785 -7 1 90.5 185 TYR A CA 1
ATOM 1448 C C . TYR A 1 185 ? -0.925 7.164 -8.211 1 90.5 185 TYR A C 1
ATOM 1450 O O . TYR A 1 185 ? -2.152 7.227 -8.117 1 90.5 185 TYR A O 1
ATOM 1458 N N . ARG A 1 186 ? -0.312 7.293 -9.352 1 86.94 186 ARG A N 1
ATOM 1459 C CA . ARG A 1 186 ? -1.104 7.754 -10.484 1 86.94 186 ARG A CA 1
ATOM 1460 C C . ARG A 1 186 ? -1.063 6.742 -11.625 1 86.94 186 ARG A C 1
ATOM 1462 O O . ARG A 1 186 ? -1.927 6.758 -12.508 1 86.94 186 ARG A O 1
ATOM 1469 N N . LEU A 1 187 ? -0.046 5.895 -11.617 1 87.06 187 LEU A N 1
ATOM 1470 C CA . LEU A 1 187 ? -0.011 4.879 -12.664 1 87.06 187 LEU A CA 1
ATOM 1471 C C . LEU A 1 187 ? -1.162 3.893 -12.5 1 87.06 187 LEU A C 1
ATOM 1473 O O . LEU A 1 187 ? -1.619 3.643 -11.383 1 87.06 187 LEU A O 1
ATOM 1477 N N . ARG A 1 188 ? -1.574 3.338 -13.617 1 83.44 188 ARG A N 1
ATOM 1478 C CA . ARG A 1 188 ? -2.623 2.324 -13.625 1 83.44 188 ARG A CA 1
ATOM 1479 C C . ARG A 1 188 ? -2.156 1.048 -12.93 1 83.44 188 ARG A C 1
ATOM 1481 O O . ARG A 1 188 ? -2.943 0.368 -12.273 1 83.44 188 ARG A O 1
ATOM 1488 N N . GLN A 1 189 ? -0.874 0.726 -13.125 1 87.56 189 GLN A N 1
ATOM 1489 C CA . GLN A 1 189 ? -0.303 -0.477 -12.531 1 87.56 189 GLN A CA 1
ATOM 1490 C C . GLN A 1 189 ? 0.963 -0.153 -11.742 1 87.56 189 GLN A C 1
ATOM 1492 O O . GLN A 1 189 ? 2.062 -0.545 -12.133 1 87.56 189 GLN A O 1
ATOM 1497 N N . PRO A 1 190 ? 0.767 0.426 -10.617 1 92.88 190 PRO A N 1
ATOM 1498 C CA . PRO A 1 190 ? 1.94 0.84 -9.844 1 92.88 190 PRO A CA 1
ATOM 1499 C C . PRO A 1 190 ? 2.803 -0.341 -9.398 1 92.88 190 PRO A C 1
ATOM 1501 O O . PRO A 1 190 ? 4.012 -0.19 -9.211 1 92.88 190 PRO A O 1
ATOM 1504 N N . ALA A 1 191 ? 2.166 -1.499 -9.375 1 92.25 191 ALA A N 1
ATOM 1505 C CA . ALA A 1 191 ? 2.9 -2.691 -8.961 1 92.25 191 ALA A CA 1
ATOM 1506 C C . ALA A 1 191 ? 4.035 -3 -9.93 1 92.25 191 ALA A C 1
ATOM 1508 O O . ALA A 1 191 ? 5.09 -3.498 -9.523 1 92.25 191 ALA A O 1
ATOM 1509 N N . LEU A 1 192 ? 3.809 -2.727 -11.219 1 92.38 192 LEU A N 1
ATOM 1510 C CA . LEU A 1 192 ? 4.855 -2.955 -12.211 1 92.38 192 LEU A CA 1
ATOM 1511 C C . LEU A 1 192 ? 6.035 -2.02 -11.977 1 92.38 192 LEU A C 1
ATOM 1513 O O . LEU A 1 192 ? 7.191 -2.428 -12.109 1 92.38 192 LEU A O 1
ATOM 1517 N N . PHE A 1 193 ? 5.75 -0.796 -11.68 1 95.38 193 PHE A N 1
ATOM 1518 C CA . PHE A 1 193 ? 6.793 0.169 -11.359 1 95.38 193 PHE A CA 1
ATOM 1519 C C . PHE A 1 193 ? 7.57 -0.266 -10.117 1 95.38 193 PHE A C 1
ATOM 1521 O O . PHE A 1 193 ? 8.805 -0.288 -10.133 1 95.38 193 PHE A O 1
ATOM 1528 N N . LEU A 1 194 ? 6.895 -0.663 -9.125 1 97.12 194 LEU A N 1
ATOM 1529 C CA . LEU A 1 194 ? 7.516 -1.1 -7.879 1 97.12 194 LEU A CA 1
ATOM 1530 C C . LEU A 1 194 ? 8.383 -2.332 -8.109 1 97.12 194 LEU A C 1
ATOM 1532 O O . LEU A 1 194 ? 9.492 -2.424 -7.574 1 97.12 194 LEU A O 1
ATOM 1536 N N . SER A 1 195 ? 7.93 -3.205 -8.914 1 97 195 SER A N 1
ATOM 1537 C CA . SER A 1 195 ? 8.641 -4.457 -9.148 1 97 195 SER A CA 1
ATOM 1538 C C . SER A 1 195 ? 9.898 -4.234 -9.977 1 97 195 SER A C 1
ATOM 1540 O O . SER A 1 195 ? 10.812 -5.059 -9.953 1 97 195 SER A O 1
ATOM 1542 N N . SER A 1 196 ? 9.977 -3.178 -10.688 1 95.44 196 SER A N 1
ATOM 1543 C CA . SER A 1 196 ? 11.094 -2.914 -11.594 1 95.44 196 SER A CA 1
ATOM 1544 C C . SER A 1 196 ? 12.383 -2.664 -10.82 1 95.44 196 SER A C 1
ATOM 1546 O O . SER A 1 196 ? 13.477 -2.742 -11.383 1 95.44 196 SER A O 1
ATOM 1548 N N . PHE A 1 197 ? 12.32 -2.455 -9.586 1 97 197 PHE A N 1
ATOM 1549 C CA . PHE A 1 197 ? 13.5 -2.125 -8.797 1 97 197 PHE A CA 1
ATOM 1550 C C . PHE A 1 197 ? 14.281 -3.385 -8.438 1 97 197 PHE A C 1
ATOM 1552 O O . PHE A 1 197 ? 15.375 -3.305 -7.875 1 97 197 PHE A O 1
ATOM 1559 N N . THR A 1 198 ? 13.758 -4.535 -8.688 1 96.69 198 THR A N 1
ATOM 1560 C CA . THR A 1 198 ? 14.477 -5.777 -8.445 1 96.69 198 THR A CA 1
ATOM 1561 C C . THR A 1 198 ? 15.82 -5.773 -9.164 1 96.69 198 THR A C 1
ATOM 1563 O O . THR A 1 198 ? 16.797 -6.355 -8.672 1 96.69 198 THR A O 1
ATOM 1566 N N . ASP A 1 199 ? 15.891 -5.098 -10.273 1 97.31 199 ASP A N 1
ATOM 1567 C CA . ASP A 1 199 ? 17.156 -4.969 -11 1 97.31 199 ASP A CA 1
ATOM 1568 C C . ASP A 1 199 ? 18.234 -4.336 -10.117 1 97.31 199 ASP A C 1
ATOM 1570 O O . ASP A 1 199 ? 19.391 -4.742 -10.164 1 97.31 199 ASP A O 1
ATOM 1574 N N . PHE A 1 200 ? 17.875 -3.35 -9.375 1 98.25 200 PHE A N 1
ATOM 1575 C CA . PHE A 1 200 ? 18.812 -2.703 -8.477 1 98.25 200 PHE A CA 1
ATOM 1576 C C . PHE A 1 200 ? 19.344 -3.697 -7.449 1 98.25 200 PHE A C 1
ATOM 1578 O O . PHE A 1 200 ? 20.547 -3.711 -7.152 1 98.25 200 PHE A O 1
ATOM 1585 N N . TYR A 1 201 ? 18.453 -4.504 -6.883 1 98.5 201 TYR A N 1
ATOM 1586 C CA . TYR A 1 201 ? 18.859 -5.527 -5.922 1 98.5 201 TYR A CA 1
ATOM 1587 C C . TYR A 1 201 ? 19.812 -6.531 -6.559 1 98.5 201 TYR A C 1
ATOM 1589 O O . TYR A 1 201 ? 20.797 -6.926 -5.945 1 98.5 201 TYR A O 1
ATOM 1597 N N . THR A 1 202 ? 19.484 -6.926 -7.773 1 98.19 202 THR A N 1
ATOM 1598 C CA . THR A 1 202 ? 20.312 -7.887 -8.492 1 98.19 202 THR A CA 1
ATOM 1599 C C . THR A 1 202 ? 21.703 -7.305 -8.781 1 98.19 202 THR A C 1
ATOM 1601 O O . THR A 1 202 ? 22.719 -7.961 -8.547 1 98.19 202 THR A O 1
ATOM 1604 N N . GLU A 1 203 ? 21.719 -6.078 -9.18 1 97.94 203 GLU A N 1
ATOM 1605 C CA . GLU A 1 203 ? 22.953 -5.41 -9.57 1 97.94 203 GLU A CA 1
ATOM 1606 C C . GLU A 1 203 ? 23.844 -5.148 -8.352 1 97.94 203 GLU A C 1
ATOM 1608 O O . GLU A 1 203 ? 25.078 -5.078 -8.477 1 97.94 203 GLU A O 1
ATOM 1613 N N . ASN A 1 204 ? 23.25 -5.016 -7.234 1 98.12 204 ASN A N 1
ATOM 1614 C CA . ASN A 1 204 ? 24 -4.695 -6.023 1 98.12 204 ASN A CA 1
ATOM 1615 C C . ASN A 1 204 ? 23.938 -5.82 -5 1 98.12 204 ASN A C 1
ATOM 1617 O O . ASN A 1 204 ? 24.016 -5.578 -3.795 1 98.12 204 ASN A O 1
ATOM 1621 N N . HIS A 1 205 ? 23.828 -7.012 -5.473 1 97.38 205 HIS A N 1
ATOM 1622 C CA . HIS A 1 205 ? 23.547 -8.188 -4.656 1 97.38 205 HIS A CA 1
ATOM 1623 C C . HIS A 1 205 ? 24.656 -8.438 -3.643 1 97.38 205 HIS A C 1
ATOM 1625 O O . HIS A 1 205 ? 24.391 -8.938 -2.545 1 97.38 205 HIS A O 1
ATOM 1631 N N . ALA A 1 206 ? 25.797 -8.023 -3.875 1 96 206 ALA A N 1
ATOM 1632 C CA . ALA A 1 206 ? 26.938 -8.289 -3.008 1 96 206 ALA A CA 1
ATOM 1633 C C . ALA A 1 206 ? 26.953 -7.352 -1.808 1 96 206 ALA A C 1
ATOM 1635 O O . ALA A 1 206 ? 27.656 -7.598 -0.82 1 96 206 ALA A O 1
ATOM 1636 N N . ASP A 1 207 ? 26.234 -6.238 -1.899 1 97.88 207 ASP A N 1
ATOM 1637 C CA . ASP A 1 207 ? 26.203 -5.266 -0.809 1 97.88 207 ASP A CA 1
ATOM 1638 C C . ASP A 1 207 ? 25.469 -5.836 0.41 1 97.88 207 ASP A C 1
ATOM 1640 O O . ASP A 1 207 ? 24.375 -6.363 0.29 1 97.88 207 ASP A O 1
ATOM 1644 N N . PRO A 1 208 ? 26.031 -5.68 1.579 1 97.56 208 PRO A N 1
ATOM 1645 C CA . PRO A 1 208 ? 25.438 -6.27 2.779 1 97.56 208 PRO A CA 1
ATOM 1646 C C . PRO A 1 208 ? 24.047 -5.719 3.07 1 97.56 208 PRO A C 1
ATOM 1648 O O . PRO A 1 208 ? 23.172 -6.453 3.549 1 97.56 208 PRO A O 1
ATOM 1651 N N . TYR A 1 209 ? 23.844 -4.457 2.85 1 98.19 209 TYR A N 1
ATOM 1652 C CA . TYR A 1 209 ? 22.531 -3.865 3.064 1 98.19 209 TYR A CA 1
ATOM 1653 C C . TYR A 1 209 ? 21.484 -4.535 2.184 1 98.19 209 TYR A C 1
ATOM 1655 O O . TYR A 1 209 ? 20.391 -4.852 2.646 1 98.19 209 TYR A O 1
ATOM 1663 N N . ILE A 1 210 ? 21.844 -4.719 0.969 1 98.56 210 ILE A N 1
ATOM 1664 C CA . ILE A 1 210 ? 20.953 -5.32 -0.018 1 98.56 210 ILE A CA 1
ATOM 1665 C C . ILE A 1 210 ? 20.656 -6.766 0.364 1 98.56 210 ILE A C 1
ATOM 1667 O O . ILE A 1 210 ? 19.5 -7.188 0.381 1 98.56 210 ILE A O 1
ATOM 1671 N N . LYS A 1 211 ? 21.625 -7.508 0.694 1 98.06 211 LYS A N 1
ATOM 1672 C CA . LYS A 1 211 ? 21.469 -8.906 1.093 1 98.06 211 LYS A CA 1
ATOM 1673 C C . LYS A 1 211 ? 20.547 -9.031 2.309 1 98.06 211 LYS A C 1
ATOM 1675 O O . LYS A 1 211 ? 19.703 -9.914 2.363 1 98.06 211 LYS A O 1
ATOM 1680 N N . ASN A 1 212 ? 20.812 -8.156 3.23 1 98 212 ASN A N 1
ATOM 1681 C CA . ASN A 1 212 ? 20 -8.188 4.453 1 98 212 ASN A CA 1
ATOM 1682 C C . ASN A 1 212 ? 18.531 -7.883 4.172 1 98 212 ASN A C 1
ATOM 1684 O O . ASN A 1 212 ? 17.656 -8.477 4.789 1 98 212 ASN A O 1
ATOM 1688 N N . LYS A 1 213 ? 18.312 -6.941 3.287 1 98.44 213 LYS A N 1
ATOM 1689 C CA . LYS A 1 213 ? 16.938 -6.598 2.953 1 98.44 213 LYS A CA 1
ATOM 1690 C C . LYS A 1 213 ? 16.219 -7.766 2.27 1 98.44 213 LYS A C 1
ATOM 1692 O O . LYS A 1 213 ? 15.055 -8.039 2.551 1 98.44 213 LYS A O 1
ATOM 1697 N N . ILE A 1 214 ? 16.891 -8.43 1.387 1 98.75 214 ILE A N 1
ATOM 1698 C CA . ILE A 1 214 ? 16.359 -9.609 0.718 1 98.75 214 ILE A CA 1
ATOM 1699 C C . ILE A 1 214 ? 16 -10.672 1.754 1 98.75 214 ILE A C 1
ATOM 1701 O O . ILE A 1 214 ? 14.906 -11.227 1.737 1 98.75 214 ILE A O 1
ATOM 1705 N N . LYS A 1 215 ? 16.875 -10.906 2.674 1 98.44 215 LYS A N 1
ATOM 1706 C CA . LYS A 1 215 ? 16.672 -11.906 3.721 1 98.44 215 LYS A CA 1
ATOM 1707 C C . LYS A 1 215 ? 15.469 -11.539 4.594 1 98.44 215 LYS A C 1
ATOM 1709 O O . LYS A 1 215 ? 14.664 -12.398 4.945 1 98.44 215 LYS A O 1
ATOM 1714 N N . GLN A 1 216 ? 15.414 -10.297 4.93 1 98.31 216 GLN A N 1
ATOM 1715 C CA . GLN A 1 216 ? 14.273 -9.82 5.715 1 98.31 216 GLN A CA 1
ATOM 1716 C C . GLN A 1 216 ? 12.961 -10.094 4.992 1 98.31 216 GLN A C 1
ATOM 1718 O O . GLN A 1 216 ? 11.969 -10.477 5.617 1 98.31 216 GLN A O 1
ATOM 1723 N N . GLY A 1 217 ? 12.953 -9.836 3.697 1 98.69 217 GLY A N 1
ATOM 1724 C CA . GLY A 1 217 ? 11.766 -10.125 2.906 1 98.69 217 GLY A CA 1
ATOM 1725 C C . GLY A 1 217 ? 11.367 -11.586 2.947 1 98.69 217 GLY A C 1
ATOM 1726 O O . GLY A 1 217 ? 10.188 -11.906 3.143 1 98.69 217 GLY A O 1
ATOM 1727 N N . PHE A 1 218 ? 12.328 -12.438 2.795 1 98.88 218 PHE A N 1
ATOM 1728 C CA . PHE A 1 218 ? 12.047 -13.867 2.83 1 98.88 218 PHE A CA 1
ATOM 1729 C C . PHE A 1 218 ? 11.602 -14.305 4.223 1 98.88 218 PHE A C 1
ATOM 1731 O O . PHE A 1 218 ? 10.727 -15.156 4.363 1 98.88 218 PHE A O 1
ATOM 1738 N N . GLU A 1 219 ? 12.188 -13.773 5.246 1 98.69 219 GLU A N 1
ATOM 1739 C CA . GLU A 1 219 ? 11.766 -14.086 6.609 1 98.69 219 GLU A CA 1
ATOM 1740 C C . GLU A 1 219 ? 10.305 -13.711 6.84 1 98.69 219 GLU A C 1
ATOM 1742 O O . GLU A 1 219 ? 9.555 -14.469 7.457 1 98.69 219 GLU A O 1
ATOM 1747 N N . LEU A 1 220 ? 9.93 -12.578 6.328 1 98.19 220 LEU A N 1
ATOM 1748 C CA . LEU A 1 220 ? 8.547 -12.156 6.453 1 98.19 220 LEU A CA 1
ATOM 1749 C C . LEU A 1 220 ? 7.617 -13.102 5.695 1 98.19 220 LEU A C 1
ATOM 1751 O O . LEU A 1 220 ? 6.543 -13.453 6.188 1 98.19 220 LEU A O 1
ATOM 1755 N N . LEU A 1 221 ? 8 -13.453 4.496 1 98.62 221 LEU A N 1
ATOM 1756 C CA . LEU A 1 221 ? 7.246 -14.398 3.68 1 98.62 221 LEU A CA 1
ATOM 1757 C C . LEU A 1 221 ? 7.055 -15.719 4.41 1 98.62 221 LEU A C 1
ATOM 1759 O O . LEU A 1 221 ? 5.945 -16.25 4.453 1 98.62 221 LEU A O 1
ATOM 1763 N N . ILE A 1 222 ? 8.109 -16.203 4.973 1 98.62 222 ILE A N 1
ATOM 1764 C CA . ILE A 1 222 ? 8.125 -17.484 5.668 1 98.62 222 ILE A CA 1
ATOM 1765 C C . ILE A 1 222 ? 7.223 -17.406 6.898 1 98.62 222 ILE A C 1
ATOM 1767 O O . ILE A 1 222 ? 6.379 -18.281 7.105 1 98.62 222 ILE A O 1
ATOM 1771 N N . ASP A 1 223 ? 7.34 -16.375 7.637 1 97.88 223 ASP A N 1
ATOM 1772 C CA . ASP A 1 223 ? 6.562 -16.219 8.859 1 97.88 223 ASP A CA 1
ATOM 1773 C C . ASP A 1 223 ? 5.07 -16.094 8.547 1 97.88 223 ASP A C 1
ATOM 1775 O O . ASP A 1 223 ? 4.23 -16.594 9.297 1 97.88 223 ASP A O 1
ATOM 1779 N N . THR A 1 224 ? 4.793 -15.484 7.48 1 97.44 224 THR A N 1
ATOM 1780 C CA . THR A 1 224 ? 3.406 -15.141 7.184 1 97.44 224 THR A CA 1
ATOM 1781 C C . THR A 1 224 ? 2.697 -16.297 6.48 1 97.44 224 THR A C 1
ATOM 1783 O O . THR A 1 224 ? 1.536 -16.594 6.773 1 97.44 224 THR A O 1
ATOM 1786 N N . TYR A 1 225 ? 3.377 -16.922 5.582 1 97.88 225 TYR A N 1
ATOM 1787 C CA . TYR A 1 225 ? 2.68 -17.875 4.73 1 97.88 225 TYR A CA 1
ATOM 1788 C C . TYR A 1 225 ? 3.158 -19.297 5.008 1 97.88 225 TYR A C 1
ATOM 1790 O O . TYR A 1 225 ? 2.346 -20.219 5.172 1 97.88 225 TYR A O 1
ATOM 1798 N N . LEU A 1 226 ? 4.473 -19.5 5.105 1 98.31 226 LEU A N 1
ATOM 1799 C CA . LEU A 1 226 ? 5.016 -20.844 5.012 1 98.31 226 LEU A CA 1
ATOM 1800 C C . LEU A 1 226 ? 4.941 -21.562 6.355 1 98.31 226 LEU A C 1
ATOM 1802 O O . LEU A 1 226 ? 4.609 -22.75 6.418 1 98.31 226 LEU A O 1
ATOM 1806 N N . LEU A 1 227 ? 5.258 -20.859 7.406 1 98 227 LEU A N 1
ATOM 1807 C CA . LEU A 1 227 ? 5.211 -21.5 8.719 1 98 227 LEU A CA 1
ATOM 1808 C C . LEU A 1 227 ? 3.795 -21.953 9.055 1 98 227 LEU A C 1
ATOM 1810 O O . LEU A 1 227 ? 3.588 -23.078 9.508 1 98 227 LEU A O 1
ATOM 1814 N N . PRO A 1 228 ? 2.779 -21.078 8.852 1 97.31 228 PRO A N 1
ATOM 1815 C CA . PRO A 1 228 ? 1.413 -21.547 9.094 1 97.31 228 PRO A CA 1
ATOM 1816 C C . PRO A 1 228 ? 1.058 -22.781 8.258 1 97.31 228 PRO A C 1
ATOM 1818 O O . PRO A 1 228 ? 0.423 -23.719 8.766 1 97.31 228 PRO A O 1
ATOM 1821 N N . LEU A 1 229 ? 1.439 -22.828 7.039 1 97.94 229 LEU A N 1
ATOM 1822 C CA . LEU A 1 229 ? 1.165 -23.984 6.184 1 97.94 229 LEU A CA 1
ATOM 1823 C C . LEU A 1 229 ? 1.92 -25.219 6.668 1 97.94 229 LEU A C 1
ATOM 1825 O O . LEU A 1 229 ? 1.381 -26.328 6.656 1 97.94 229 LEU A O 1
ATOM 1829 N N . GLN A 1 230 ? 3.176 -25.031 7.098 1 97.75 230 GLN A N 1
ATOM 1830 C CA . GLN A 1 230 ? 3.973 -26.125 7.633 1 97.75 230 GLN A CA 1
ATOM 1831 C C . GLN A 1 230 ? 3.352 -26.688 8.914 1 97.75 230 GLN A C 1
ATOM 1833 O O . GLN A 1 230 ? 3.441 -27.891 9.18 1 97.75 230 GLN A O 1
ATOM 1838 N N . ASN A 1 231 ? 2.811 -25.797 9.672 1 97 231 ASN A N 1
ATOM 1839 C CA . ASN A 1 231 ? 2.127 -26.25 10.883 1 97 231 ASN A CA 1
ATOM 1840 C C . ASN A 1 231 ? 0.922 -27.125 10.555 1 97 231 ASN A C 1
ATOM 1842 O O . ASN A 1 231 ? 0.639 -28.094 11.266 1 97 231 ASN A O 1
ATOM 1846 N N . GLU A 1 232 ? 0.218 -26.797 9.539 1 96.94 232 GLU A N 1
ATOM 1847 C CA . GLU A 1 232 ? -0.955 -27.562 9.117 1 96.94 232 GLU A CA 1
ATOM 1848 C C . GLU A 1 232 ? -0.551 -28.844 8.398 1 96.94 232 GLU A C 1
ATOM 1850 O O . GLU A 1 232 ? -1.231 -29.875 8.508 1 96.94 232 GLU A O 1
ATOM 1855 N N . TYR A 1 233 ? 0.552 -28.766 7.68 1 97 233 TYR A N 1
ATOM 1856 C CA . TYR A 1 233 ? 1.052 -29.906 6.91 1 97 233 TYR A CA 1
ATOM 1857 C C . TYR A 1 233 ? 2.523 -30.156 7.207 1 97 233 TYR A C 1
ATOM 1859 O O . TYR A 1 233 ? 3.383 -29.969 6.344 1 97 233 TYR A O 1
ATOM 1867 N N . PRO A 1 234 ? 2.834 -30.703 8.344 1 95.44 234 PRO A N 1
ATOM 1868 C CA . PRO A 1 234 ? 4.219 -30.844 8.797 1 95.44 234 PRO A CA 1
ATOM 1869 C C . PRO A 1 234 ? 5.043 -31.781 7.906 1 95.44 234 PRO A C 1
ATOM 1871 O O . PRO A 1 234 ? 4.523 -32.781 7.41 1 95.44 234 PRO A O 1
ATOM 1874 N N . GLY A 1 235 ? 6.254 -31.375 7.723 1 91.62 235 GLY A N 1
ATOM 1875 C CA . GLY A 1 235 ? 7.203 -32.25 7.035 1 91.62 235 GLY A CA 1
ATOM 1876 C C . GLY A 1 235 ? 7.074 -32.188 5.523 1 91.62 235 GLY A C 1
ATOM 1877 O O . GLY A 1 235 ? 7.797 -32.875 4.805 1 91.62 235 GLY A O 1
ATOM 1878 N N . THR A 1 236 ? 6.145 -31.359 5.066 1 94.44 236 THR A N 1
ATOM 1879 C CA . THR A 1 236 ? 5.945 -31.25 3.627 1 94.44 236 THR A CA 1
ATOM 1880 C C . THR A 1 236 ? 6.988 -30.312 3.014 1 94.44 236 THR A C 1
ATOM 1882 O O . THR A 1 236 ? 7.223 -29.219 3.525 1 94.44 236 THR A O 1
ATOM 1885 N N . PRO A 1 237 ? 7.629 -30.766 1.954 1 93.38 237 PRO A N 1
ATOM 1886 C CA . PRO A 1 237 ? 8.555 -29.844 1.287 1 93.38 237 PRO A CA 1
ATOM 1887 C C . PRO A 1 237 ? 7.855 -28.609 0.737 1 93.38 237 PRO A C 1
ATOM 1889 O O . PRO A 1 237 ? 6.695 -28.672 0.324 1 93.38 237 PRO A O 1
ATOM 1892 N N . VAL A 1 238 ? 8.594 -27.547 0.727 1 98.44 238 VAL A N 1
ATOM 1893 C CA . VAL A 1 238 ? 8.078 -26.297 0.165 1 98.44 238 VAL A CA 1
ATOM 1894 C C . VAL A 1 238 ? 8.773 -26 -1.16 1 98.44 238 VAL A C 1
ATOM 1896 O O . VAL A 1 238 ? 10.008 -25.953 -1.225 1 98.44 238 VAL A O 1
ATOM 1899 N N . HIS A 1 239 ? 8 -25.828 -2.201 1 98.75 239 HIS A N 1
ATOM 1900 C CA . HIS A 1 239 ? 8.516 -25.516 -3.529 1 98.75 239 HIS A CA 1
ATOM 1901 C C . HIS A 1 239 ? 8.219 -24.062 -3.906 1 98.75 239 HIS A C 1
ATOM 1903 O O . HIS A 1 239 ? 7.273 -23.469 -3.393 1 98.75 239 HIS A O 1
ATOM 1909 N N . PHE A 1 240 ? 9.086 -23.531 -4.77 1 98.75 240 PHE A N 1
ATOM 1910 C CA . PHE A 1 240 ? 8.984 -22.109 -5.086 1 98.75 240 PHE A CA 1
ATOM 1911 C C . PHE A 1 240 ? 8.969 -21.891 -6.594 1 98.75 240 PHE A C 1
ATOM 1913 O O . PHE A 1 240 ? 9.664 -22.594 -7.336 1 98.75 240 PHE A O 1
ATOM 1920 N N . THR A 1 241 ? 8.172 -20.906 -7.008 1 98.19 241 THR A N 1
ATOM 1921 C CA . THR A 1 241 ? 8.234 -20.359 -8.359 1 98.19 241 THR A CA 1
ATOM 1922 C C . THR A 1 241 ? 8.32 -18.844 -8.32 1 98.19 241 THR A C 1
ATOM 1924 O O . THR A 1 241 ? 7.793 -18.203 -7.406 1 98.19 241 THR A O 1
ATOM 1927 N N . GLY A 1 242 ? 9.023 -18.266 -9.273 1 97.38 242 GLY A N 1
ATOM 1928 C CA . GLY A 1 242 ? 9.055 -16.812 -9.398 1 97.38 242 GLY A CA 1
ATOM 1929 C C . GLY A 1 242 ? 10.461 -16.266 -9.57 1 97.38 242 GLY A C 1
ATOM 1930 O O . GLY A 1 242 ? 11.43 -16.859 -9.094 1 97.38 242 GLY A O 1
ATOM 1931 N N . SER A 1 243 ? 10.531 -15.156 -10.172 1 96.94 243 SER A N 1
ATOM 1932 C CA . SER A 1 243 ? 11.82 -14.555 -10.5 1 96.94 243 SER A CA 1
ATOM 1933 C C . SER A 1 243 ? 12.617 -14.234 -9.242 1 96.94 243 SER A C 1
ATOM 1935 O O . SER A 1 243 ? 13.82 -14.484 -9.18 1 96.94 243 SER A O 1
ATOM 1937 N N . VAL A 1 244 ? 11.977 -13.719 -8.211 1 98.44 244 VAL A N 1
ATOM 1938 C CA . VAL A 1 244 ? 12.68 -13.336 -6.988 1 98.44 244 VAL A CA 1
ATOM 1939 C C . VAL A 1 244 ? 13.219 -14.578 -6.285 1 98.44 244 VAL A C 1
ATOM 1941 O O . VAL A 1 244 ? 14.375 -14.609 -5.863 1 98.44 244 VAL A O 1
ATOM 1944 N N . ALA A 1 245 ? 12.344 -15.578 -6.172 1 98.62 245 ALA A N 1
ATOM 1945 C CA . ALA A 1 245 ? 12.773 -16.844 -5.562 1 98.62 245 ALA A CA 1
ATOM 1946 C C . ALA A 1 245 ? 13.984 -17.422 -6.293 1 98.62 245 ALA A C 1
ATOM 1948 O O . ALA A 1 245 ? 14.93 -17.891 -5.66 1 98.62 245 ALA A O 1
ATOM 1949 N N . ALA A 1 246 ? 13.953 -17.359 -7.578 1 98.25 246 ALA A N 1
ATOM 1950 C CA . ALA A 1 246 ? 15 -17.969 -8.391 1 98.25 246 ALA A CA 1
ATOM 1951 C C . ALA A 1 246 ? 16.281 -17.141 -8.328 1 98.25 246 ALA A C 1
ATOM 1953 O O . ALA A 1 246 ? 17.375 -17.703 -8.164 1 98.25 246 ALA A O 1
ATOM 1954 N N . ILE A 1 247 ? 16.203 -15.82 -8.516 1 98.25 247 ILE A N 1
ATOM 1955 C CA . ILE A 1 247 ? 17.359 -14.938 -8.57 1 98.25 247 ILE A CA 1
ATOM 1956 C C . ILE A 1 247 ? 18.078 -14.945 -7.223 1 98.25 247 ILE A C 1
ATOM 1958 O O . ILE A 1 247 ? 19.312 -14.969 -7.172 1 98.25 247 ILE A O 1
ATOM 1962 N N . PHE A 1 248 ? 17.328 -14.984 -6.168 1 98.56 248 PHE A N 1
ATOM 1963 C CA . PHE A 1 248 ? 17.906 -14.883 -4.84 1 98.56 248 PHE A CA 1
ATOM 1964 C C . PHE A 1 248 ? 17.766 -16.203 -4.082 1 98.56 248 PHE A C 1
ATOM 1966 O O . PHE A 1 248 ? 17.5 -16.203 -2.879 1 98.56 248 PHE A O 1
ATOM 1973 N N . GLN A 1 249 ? 17.938 -17.312 -4.762 1 98.12 249 GLN A N 1
ATOM 1974 C CA . GLN A 1 249 ? 17.672 -18.641 -4.211 1 98.12 249 GLN A CA 1
ATOM 1975 C C . GLN A 1 249 ? 18.625 -18.969 -3.07 1 98.12 249 GLN A C 1
ATOM 1977 O O . GLN A 1 249 ? 18.266 -19.703 -2.145 1 98.12 249 GLN A O 1
ATOM 1982 N N . GLU A 1 250 ? 19.828 -18.406 -3.078 1 97.5 250 GLU A N 1
ATOM 1983 C CA . GLU A 1 250 ? 20.75 -18.656 -1.977 1 97.5 250 GLU A CA 1
ATOM 1984 C C . GLU A 1 250 ? 20.203 -18.094 -0.665 1 97.5 250 GLU A C 1
ATOM 1986 O O . GLU A 1 250 ? 20.172 -18.781 0.35 1 97.5 250 GLU A O 1
ATOM 1991 N N . GLU A 1 251 ? 19.797 -16.812 -0.704 1 98.25 251 GLU A N 1
ATOM 1992 C CA . GLU A 1 251 ? 19.188 -16.188 0.472 1 98.25 251 GLU A CA 1
ATOM 1993 C C . GLU A 1 251 ? 17.906 -16.906 0.883 1 98.25 251 GLU A C 1
ATOM 1995 O O . GLU A 1 251 ? 17.625 -17.047 2.074 1 98.25 251 GLU A O 1
ATOM 2000 N N . LEU A 1 252 ? 17.156 -17.344 -0.119 1 98.62 252 LEU A N 1
ATOM 2001 C CA . LEU A 1 252 ? 15.914 -18.047 0.151 1 98.62 252 LEU A CA 1
ATOM 2002 C C . LEU A 1 252 ? 16.188 -19.359 0.886 1 98.62 252 LEU A C 1
ATOM 2004 O O . LEU A 1 252 ? 15.523 -19.672 1.881 1 98.62 252 LEU A O 1
ATOM 2008 N N . ARG A 1 253 ? 17.125 -20.125 0.428 1 98.06 253 ARG A N 1
ATOM 2009 C CA . ARG A 1 253 ? 17.469 -21.406 1.048 1 98.06 253 ARG A CA 1
ATOM 2010 C C . ARG A 1 253 ? 18 -21.188 2.461 1 98.06 253 ARG A C 1
ATOM 2012 O O . ARG A 1 253 ? 17.703 -21.969 3.365 1 98.06 253 ARG A O 1
ATOM 2019 N N . GLU A 1 254 ? 18.781 -20.156 2.619 1 97.94 254 GLU A N 1
ATOM 2020 C CA . GLU A 1 254 ? 19.281 -19.828 3.953 1 97.94 254 GLU A CA 1
ATOM 2021 C C . GLU A 1 254 ? 18.125 -19.516 4.902 1 97.94 254 GLU A C 1
ATOM 2023 O O . GLU A 1 254 ? 18.109 -19.984 6.039 1 97.94 254 GLU A O 1
ATOM 2028 N N . ALA A 1 255 ? 17.219 -18.688 4.434 1 98.31 255 ALA A N 1
ATOM 2029 C CA . ALA A 1 255 ? 16.094 -18.266 5.262 1 98.31 255 ALA A CA 1
ATOM 2030 C C . ALA A 1 255 ? 15.188 -19.453 5.602 1 98.31 255 ALA A C 1
ATOM 2032 O O . ALA A 1 255 ? 14.727 -19.578 6.738 1 98.31 255 ALA A O 1
ATOM 2033 N N . THR A 1 256 ? 14.906 -20.297 4.609 1 98.19 256 THR A N 1
ATOM 2034 C CA . THR A 1 256 ? 14.055 -21.453 4.859 1 98.19 256 THR A CA 1
ATOM 2035 C C . THR A 1 256 ? 14.742 -22.438 5.805 1 98.19 256 THR A C 1
ATOM 2037 O O . THR A 1 256 ? 14.102 -23 6.703 1 98.19 256 THR A O 1
ATOM 2040 N N . ALA A 1 257 ? 16.016 -22.672 5.633 1 97.5 257 ALA A N 1
ATOM 2041 C CA . ALA A 1 257 ? 16.766 -23.547 6.52 1 97.5 257 ALA A CA 1
ATOM 2042 C C . ALA A 1 257 ? 16.719 -23.047 7.961 1 97.5 257 ALA A C 1
ATOM 2044 O O . ALA A 1 257 ? 16.562 -23.844 8.891 1 97.5 257 ALA A O 1
ATOM 2045 N N . ALA A 1 258 ? 16.922 -21.766 8.125 1 97.81 258 ALA A N 1
ATOM 2046 C CA . ALA A 1 258 ? 16.906 -21.172 9.453 1 97.81 258 ALA A CA 1
ATOM 2047 C C . ALA A 1 258 ? 15.547 -21.391 10.125 1 97.81 258 ALA A C 1
ATOM 2049 O O . ALA A 1 258 ? 15.469 -21.469 11.352 1 97.81 258 ALA A O 1
ATOM 2050 N N . ALA A 1 259 ? 14.523 -21.531 9.312 1 97.38 259 ALA A N 1
ATOM 2051 C CA . ALA A 1 259 ? 13.172 -21.719 9.844 1 97.38 259 ALA A CA 1
ATOM 2052 C C . ALA A 1 259 ? 12.82 -23.203 9.93 1 97.38 259 ALA A C 1
ATOM 2054 O O . ALA A 1 259 ? 11.688 -23.562 10.281 1 97.38 259 ALA A O 1
ATOM 2055 N N . GLY A 1 260 ? 13.727 -24.078 9.539 1 96.69 260 GLY A N 1
ATOM 2056 C CA . GLY A 1 260 ? 13.492 -25.516 9.586 1 96.69 260 GLY A CA 1
ATOM 2057 C C . GLY A 1 260 ? 12.656 -26.016 8.422 1 96.69 260 GLY A C 1
ATOM 2058 O O . GLY A 1 260 ? 12.016 -27.062 8.523 1 96.69 260 GLY A O 1
ATOM 2059 N N . ILE A 1 261 ? 12.602 -25.266 7.391 1 97.12 261 ILE A N 1
ATOM 2060 C CA . ILE A 1 261 ? 11.82 -25.641 6.215 1 97.12 261 ILE A CA 1
ATOM 2061 C C . ILE A 1 261 ? 12.75 -26.141 5.113 1 97.12 261 ILE A C 1
ATOM 2063 O O . ILE A 1 261 ? 13.773 -25.516 4.82 1 97.12 261 ILE A O 1
ATOM 2067 N N . GLU A 1 262 ? 12.398 -27.219 4.578 1 94.88 262 GLU A N 1
ATOM 2068 C CA . GLU A 1 262 ? 13.148 -27.75 3.455 1 94.88 262 GLU A CA 1
ATOM 2069 C C . GLU A 1 262 ? 12.68 -27.156 2.133 1 94.88 262 GLU A C 1
ATOM 2071 O O . GLU A 1 262 ? 11.531 -27.375 1.729 1 94.88 262 GLU A O 1
ATOM 2076 N N . ALA A 1 263 ? 13.562 -26.484 1.498 1 96.44 263 ALA A N 1
ATOM 2077 C CA . ALA A 1 263 ? 13.242 -25.953 0.175 1 96.44 263 ALA A CA 1
ATOM 2078 C C . ALA A 1 263 ? 13.383 -27.031 -0.896 1 96.44 263 ALA A C 1
ATOM 2080 O O . ALA A 1 263 ? 14.445 -27.656 -1.024 1 96.44 263 ALA A O 1
ATOM 2081 N N . GLY A 1 264 ? 12.336 -27.312 -1.594 1 96.75 264 GLY A N 1
ATOM 2082 C CA . GLY A 1 264 ? 12.367 -28.234 -2.717 1 96.75 264 GLY A CA 1
ATOM 2083 C C . GLY A 1 264 ? 12.742 -27.578 -4.027 1 96.75 264 GLY A C 1
ATOM 2084 O O . GLY A 1 264 ? 13.75 -26.859 -4.102 1 96.75 264 GLY A O 1
ATOM 2085 N N . ASN A 1 265 ? 11.969 -27.734 -5.008 1 96.56 265 ASN A N 1
ATOM 2086 C CA . ASN A 1 265 ? 12.211 -27.141 -6.32 1 96.56 265 ASN A CA 1
ATOM 2087 C C . ASN A 1 265 ? 12.023 -25.625 -6.301 1 96.56 265 ASN A C 1
ATOM 2089 O O . ASN A 1 265 ? 11.117 -25.109 -5.633 1 96.56 265 ASN A O 1
ATOM 2093 N N . ILE A 1 266 ? 12.93 -24.953 -6.906 1 98.06 266 ILE A N 1
ATOM 2094 C CA . ILE A 1 266 ? 12.812 -23.531 -7.164 1 98.06 266 ILE A CA 1
ATOM 2095 C C . ILE A 1 266 ? 12.852 -23.281 -8.672 1 98.06 266 ILE A C 1
ATOM 2097 O O . ILE A 1 266 ? 13.891 -23.469 -9.312 1 98.06 266 ILE A O 1
ATOM 2101 N N . ILE A 1 267 ? 11.688 -22.859 -9.188 1 97.81 267 ILE A N 1
ATOM 2102 C CA . ILE A 1 267 ? 11.531 -22.703 -10.625 1 97.81 267 ILE A CA 1
ATOM 2103 C C . ILE A 1 267 ? 11.328 -21.219 -10.961 1 97.81 267 ILE A C 1
ATOM 2105 O O . ILE A 1 267 ? 10.453 -20.562 -10.398 1 97.81 267 ILE A O 1
ATOM 2109 N N . ARG A 1 268 ? 12.094 -20.734 -11.883 1 96 268 ARG A N 1
ATOM 2110 C CA . ARG A 1 268 ? 11.992 -19.312 -12.227 1 96 268 ARG A CA 1
ATOM 2111 C C . ARG A 1 268 ? 10.688 -19.016 -12.953 1 96 268 ARG A C 1
ATOM 2113 O O . ARG A 1 268 ? 9.961 -18.094 -12.586 1 96 268 ARG A O 1
ATOM 2120 N N . GLU A 1 269 ? 10.406 -19.75 -13.938 1 95.38 269 GLU A N 1
ATOM 2121 C CA . GLU A 1 269 ? 9.172 -19.656 -14.719 1 95.38 269 GLU A CA 1
ATOM 2122 C C . GLU A 1 269 ? 8.539 -21.031 -14.914 1 95.38 269 GLU A C 1
ATOM 2124 O O . GLU A 1 269 ? 9.203 -21.969 -15.359 1 95.38 269 GLU A O 1
ATOM 2129 N N . PRO A 1 270 ? 7.289 -21.062 -14.75 1 97.44 270 PRO A N 1
ATOM 2130 C CA . PRO A 1 270 ? 6.676 -22.406 -14.742 1 97.44 270 PRO A CA 1
ATOM 2131 C C . PRO A 1 270 ? 6.297 -22.875 -16.141 1 97.44 270 PRO A C 1
ATOM 2133 O O . PRO A 1 270 ? 5.938 -24.047 -16.328 1 97.44 270 PRO A O 1
ATOM 2136 N N . ILE A 1 271 ? 6.488 -22.109 -17.141 1 97.69 271 ILE A N 1
ATOM 2137 C CA . ILE A 1 271 ? 5.875 -22.312 -18.453 1 97.69 271 ILE A CA 1
ATOM 2138 C C . ILE A 1 271 ? 6.398 -23.609 -19.062 1 97.69 271 ILE A C 1
ATOM 2140 O O . ILE A 1 271 ? 5.633 -24.391 -19.641 1 97.69 271 ILE A O 1
ATOM 2144 N N . ASN A 1 272 ? 7.656 -23.859 -18.969 1 96.69 272 ASN A N 1
ATOM 2145 C CA . ASN A 1 272 ? 8.219 -25.062 -19.594 1 96.69 272 ASN A CA 1
ATOM 2146 C C . ASN A 1 272 ? 7.785 -26.328 -18.859 1 96.69 272 ASN A C 1
ATOM 2148 O O . ASN A 1 272 ? 7.555 -27.359 -19.484 1 96.69 272 ASN A O 1
ATOM 2152 N N . ASN A 1 273 ? 7.727 -26.234 -17.578 1 97.38 273 ASN A N 1
ATOM 2153 C CA . ASN A 1 273 ? 7.227 -27.359 -16.797 1 97.38 273 ASN A CA 1
ATOM 2154 C C . ASN A 1 273 ? 5.766 -27.656 -17.109 1 97.38 273 ASN A C 1
ATOM 2156 O O . ASN A 1 273 ? 5.367 -28.812 -17.172 1 97.38 273 ASN A O 1
ATOM 2160 N N . LEU A 1 274 ? 5 -26.594 -17.266 1 97.81 274 LEU A N 1
ATOM 2161 C CA . LEU A 1 274 ? 3.598 -26.766 -17.625 1 97.81 274 LEU A CA 1
ATOM 2162 C C . LEU A 1 274 ? 3.457 -27.406 -18.984 1 97.81 274 LEU A C 1
ATOM 2164 O O . LEU A 1 274 ? 2.623 -28.297 -19.172 1 97.81 274 LEU A O 1
ATOM 2168 N N . LEU A 1 275 ? 4.27 -26.953 -19.922 1 97.19 275 LEU A N 1
ATOM 2169 C CA . LEU A 1 275 ? 4.238 -27.516 -21.266 1 97.19 275 LEU A CA 1
ATOM 2170 C C . LEU A 1 275 ? 4.527 -29.016 -21.234 1 97.19 275 LEU A C 1
ATOM 2172 O O . LEU A 1 275 ? 3.822 -29.797 -21.875 1 97.19 275 LEU A O 1
ATOM 2176 N N . THR A 1 276 ? 5.578 -29.359 -20.516 1 95.69 276 THR A N 1
ATOM 2177 C CA . THR A 1 276 ? 5.949 -30.766 -20.391 1 95.69 276 THR A CA 1
ATOM 2178 C C . THR A 1 276 ? 4.812 -31.562 -19.766 1 95.69 276 THR A C 1
ATOM 2180 O O . THR A 1 276 ? 4.484 -32.656 -20.234 1 95.69 276 THR A O 1
ATOM 2183 N N . TYR A 1 277 ? 4.215 -31.047 -18.766 1 96.31 277 TYR A N 1
ATOM 2184 C CA . TYR A 1 277 ? 3.129 -31.703 -18.047 1 96.31 277 TYR A CA 1
ATOM 2185 C C . TYR A 1 277 ? 1.944 -31.969 -18.969 1 96.31 277 TYR A C 1
ATOM 2187 O O . TYR A 1 277 ? 1.409 -33.062 -19 1 96.31 277 TYR A O 1
ATOM 2195 N N . TYR A 1 278 ? 1.53 -31.031 -19.75 1 95.31 278 TYR A N 1
ATOM 2196 C CA . TYR A 1 278 ? 0.312 -31.141 -20.547 1 95.31 278 TYR A CA 1
ATOM 2197 C C . TYR A 1 278 ? 0.588 -31.828 -21.875 1 95.31 278 TYR A C 1
ATOM 2199 O O . TYR A 1 278 ? -0.32 -32.375 -22.484 1 95.31 278 TYR A O 1
ATOM 2207 N N . SER A 1 279 ? 1.829 -31.75 -22.344 1 91.31 279 SER A N 1
ATOM 2208 C CA . SER A 1 279 ? 2.191 -32.5 -23.531 1 91.31 279 SER A CA 1
ATOM 2209 C C . SER A 1 279 ? 2.111 -34 -23.281 1 91.31 279 SER A C 1
ATOM 2211 O O . SER A 1 279 ? 1.796 -34.781 -24.188 1 91.31 279 SER A O 1
ATOM 2213 N N . ASN A 1 280 ? 2.367 -34.406 -22.109 1 84.69 280 ASN A N 1
ATOM 2214 C CA . ASN A 1 280 ? 2.322 -35.812 -21.75 1 84.69 280 ASN A CA 1
ATOM 2215 C C . ASN A 1 280 ? 0.892 -36.312 -21.5 1 84.69 280 ASN A C 1
ATOM 2217 O O . ASN A 1 280 ? 0.625 -37.5 -21.484 1 84.69 280 ASN A O 1
ATOM 2221 N N . LYS A 1 281 ? 0.009 -35.5 -21.328 1 82.81 281 LYS A N 1
ATOM 2222 C CA . LYS A 1 281 ? -1.383 -35.844 -21.047 1 82.81 281 LYS A CA 1
ATOM 2223 C C . LYS A 1 281 ? -2.213 -35.875 -22.328 1 82.81 281 LYS A C 1
ATOM 2225 O O . LYS A 1 281 ? -3.334 -36.406 -22.328 1 82.81 281 LYS A O 1
ATOM 2230 N N . ASN A 1 282 ? -1.681 -35.344 -23.281 1 71.25 282 ASN A N 1
ATOM 2231 C CA . ASN A 1 282 ? -2.393 -35.344 -24.547 1 71.25 282 ASN A CA 1
ATOM 2232 C C . ASN A 1 282 ? -1.674 -36.188 -25.594 1 71.25 282 ASN A C 1
ATOM 2234 O O . ASN A 1 282 ? -0.447 -36.312 -25.578 1 71.25 282 ASN A O 1
ATOM 2238 N N . MET B 1 1 ? -14.5 39.75 6.188 1 95.06 1 MET B N 1
ATOM 2239 C CA . MET B 1 1 ? -14.68 38.375 6.621 1 95.06 1 MET B CA 1
ATOM 2240 C C . MET B 1 1 ? -13.531 37.5 6.125 1 95.06 1 MET B C 1
ATOM 2242 O O . MET B 1 1 ? -13.016 37.688 5.027 1 95.06 1 MET B O 1
ATOM 2246 N N . ILE B 1 2 ? -13.117 36.531 7.023 1 97.19 2 ILE B N 1
ATOM 2247 C CA . ILE B 1 2 ? -12.086 35.594 6.586 1 97.19 2 ILE B CA 1
ATOM 2248 C C . ILE B 1 2 ? -12.656 34.188 6.539 1 97.19 2 ILE B C 1
ATOM 2250 O O . ILE B 1 2 ? -13.641 33.875 7.223 1 97.19 2 ILE B O 1
ATOM 2254 N N . ALA B 1 3 ? -12.062 33.375 5.645 1 98.06 3 ALA B N 1
ATOM 2255 C CA . ALA B 1 3 ? -12.336 31.953 5.602 1 98.06 3 ALA B CA 1
ATOM 2256 C C . ALA B 1 3 ? -11.07 31.141 5.852 1 98.06 3 ALA B C 1
ATOM 2258 O O . ALA B 1 3 ? -10.008 31.453 5.309 1 98.06 3 ALA B O 1
ATOM 2259 N N . VAL B 1 4 ? -11.195 30.203 6.742 1 98.38 4 VAL B N 1
ATOM 2260 C CA . VAL B 1 4 ? -10.117 29.25 6.992 1 98.38 4 VAL B CA 1
ATOM 2261 C C . VAL B 1 4 ? -10.594 27.828 6.676 1 98.38 4 VAL B C 1
ATOM 2263 O O . VAL B 1 4 ? -11.672 27.422 7.113 1 98.38 4 VAL B O 1
ATOM 2266 N N . VAL B 1 5 ? -9.734 27.156 5.875 1 98.56 5 VAL B N 1
ATOM 2267 C CA . VAL B 1 5 ? -10.109 25.812 5.441 1 98.56 5 VAL B CA 1
ATOM 2268 C C . VAL B 1 5 ? -8.961 24.844 5.707 1 98.56 5 VAL B C 1
ATOM 2270 O O . VAL B 1 5 ? -7.82 25.094 5.32 1 98.56 5 VAL B O 1
ATOM 2273 N N . TYR B 1 6 ? -9.242 23.781 6.363 1 98.38 6 TYR B N 1
ATOM 2274 C CA . TYR B 1 6 ? -8.336 22.656 6.512 1 98.38 6 TYR B CA 1
ATOM 2275 C C . TYR B 1 6 ? -8.891 21.406 5.832 1 98.38 6 TYR B C 1
ATOM 2277 O O . TYR B 1 6 ? -9.875 20.828 6.297 1 98.38 6 TYR B O 1
ATOM 2285 N N . SER B 1 7 ? -8.25 21.031 4.754 1 97.5 7 SER B N 1
ATOM 2286 C CA . SER B 1 7 ? -8.727 19.875 3.992 1 97.5 7 SER B CA 1
ATOM 2287 C C . SER B 1 7 ? -7.758 18.703 4.105 1 97.5 7 SER B C 1
ATOM 2289 O O . SER B 1 7 ? -6.754 18.641 3.389 1 97.5 7 SER B O 1
ATOM 2291 N N . GLY B 1 8 ? -8.133 17.719 4.914 1 92.75 8 GLY B N 1
ATOM 2292 C CA . GLY B 1 8 ? -7.41 16.469 4.949 1 92.75 8 GLY B CA 1
ATOM 2293 C C . GLY B 1 8 ? -7.871 15.484 3.891 1 92.75 8 GLY B C 1
ATOM 2294 O O . GLY B 1 8 ? -8.43 15.883 2.867 1 92.75 8 GLY B O 1
ATOM 2295 N N . SER B 1 9 ? -7.566 14.203 4.09 1 87.62 9 SER B N 1
ATOM 2296 C CA . SER B 1 9 ? -7.898 13.188 3.102 1 87.62 9 SER B CA 1
ATOM 2297 C C . SER B 1 9 ? -9.383 12.82 3.162 1 87.62 9 SER B C 1
ATOM 2299 O O . SER B 1 9 ? -9.945 12.344 2.178 1 87.62 9 SER B O 1
ATOM 2301 N N . HIS B 1 10 ? -9.992 13.102 4.227 1 86.62 10 HIS B N 1
ATOM 2302 C CA . HIS B 1 10 ? -11.359 12.633 4.418 1 86.62 10 HIS B CA 1
ATOM 2303 C C . HIS B 1 10 ? -12.359 13.773 4.234 1 86.62 10 HIS B C 1
ATOM 2305 O O . HIS B 1 10 ? -13.352 13.617 3.518 1 86.62 10 HIS B O 1
ATOM 2311 N N . ILE B 1 11 ? -12.07 14.875 4.887 1 92.44 11 ILE B N 1
ATOM 2312 C CA . ILE B 1 11 ? -13.031 15.977 4.887 1 92.44 11 ILE B CA 1
ATOM 2313 C C . ILE B 1 11 ? -12.281 17.297 4.762 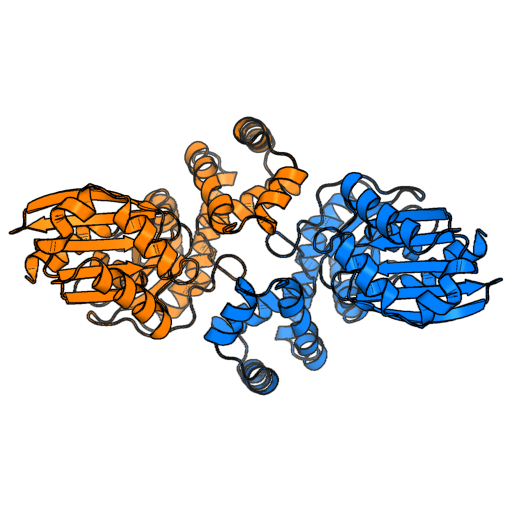1 92.44 11 ILE B C 1
ATOM 2315 O O . ILE B 1 11 ? -11.086 17.375 5.031 1 92.44 11 ILE B O 1
ATOM 2319 N N . ALA B 1 12 ? -13.016 18.297 4.328 1 97.12 12 ALA B N 1
ATOM 2320 C CA . ALA B 1 12 ? -12.586 19.688 4.426 1 97.12 12 ALA B CA 1
ATOM 2321 C C . ALA B 1 12 ? -13.391 20.438 5.48 1 97.12 12 ALA B C 1
ATOM 2323 O O . ALA B 1 12 ? -14.617 20.5 5.402 1 97.12 12 ALA B O 1
ATOM 2324 N N . ASP B 1 13 ? -12.734 20.984 6.43 1 98 13 ASP B N 1
ATOM 2325 C CA . ASP B 1 13 ? -13.352 21.75 7.504 1 98 13 ASP B CA 1
ATOM 2326 C C . ASP B 1 13 ? -13.273 23.25 7.215 1 98 13 ASP B C 1
ATOM 2328 O O . ASP B 1 13 ? -12.195 23.781 6.934 1 98 13 ASP B O 1
ATOM 2332 N N . TRP B 1 14 ? -14.461 23.953 7.258 1 98.31 14 TRP B N 1
ATOM 2333 C CA . TRP B 1 14 ? -14.555 25.359 6.902 1 98.31 14 TRP B CA 1
ATOM 2334 C C . TRP B 1 14 ? -14.969 26.203 8.109 1 98.31 14 TRP B C 1
ATOM 2336 O O . TRP B 1 14 ? -15.867 25.828 8.859 1 98.31 14 TRP B O 1
ATOM 2346 N N . ARG B 1 15 ? -14.305 27.344 8.273 1 98.19 15 ARG B N 1
ATOM 2347 C CA . ARG B 1 15 ? -14.719 28.375 9.211 1 98.19 15 ARG B CA 1
ATOM 2348 C C . ARG B 1 15 ? -14.773 29.75 8.531 1 98.19 15 ARG B C 1
ATOM 2350 O O . ARG B 1 15 ? -13.781 30.188 7.945 1 98.19 15 ARG B O 1
ATOM 2357 N N . LEU B 1 16 ? -15.938 30.344 8.57 1 97.38 16 LEU B N 1
ATOM 2358 C CA . LEU B 1 16 ? -16.094 31.734 8.18 1 97.38 16 LEU B CA 1
ATOM 2359 C C . LEU B 1 16 ? -16.203 32.625 9.414 1 97.38 16 LEU B C 1
ATOM 2361 O O . LEU B 1 16 ? -16.953 32.344 10.344 1 97.38 16 LEU B O 1
ATOM 2365 N N . SER B 1 17 ? -15.414 33.594 9.43 1 97.06 17 SER B N 1
ATOM 2366 C CA . SER B 1 17 ? -15.375 34.469 10.602 1 97.06 17 SER B CA 1
ATOM 2367 C C . SER B 1 17 ? -15.344 35.938 10.203 1 97.06 17 SER B C 1
ATOM 2369 O O . SER B 1 17 ? -14.719 36.312 9.203 1 97.06 17 SER B O 1
ATOM 2371 N N . SER B 1 18 ? -16.016 36.812 10.906 1 94.69 18 SER B N 1
ATOM 2372 C CA . SER B 1 18 ? -16.047 38.281 10.734 1 94.69 18 SER B CA 1
ATOM 2373 C C . SER B 1 18 ? -15.836 39 12.062 1 94.69 18 SER B C 1
ATOM 2375 O O . SER B 1 18 ? -16.578 38.75 13.016 1 94.69 18 SER B O 1
ATOM 2377 N N . LYS B 1 19 ? -14.852 39.906 12.156 1 91.12 19 LYS B N 1
ATOM 2378 C CA . LYS B 1 19 ? -14.555 40.688 13.352 1 91.12 19 LYS B CA 1
ATOM 2379 C C . LYS B 1 19 ? -14.414 39.781 14.578 1 91.12 19 LYS B C 1
ATOM 2381 O O . LYS B 1 19 ? -15.023 40.062 15.617 1 91.12 19 LYS B O 1
ATOM 2386 N N . GLY B 1 20 ? -13.758 38.625 14.359 1 89 20 GLY B N 1
ATOM 2387 C CA . GLY B 1 20 ? -13.445 37.719 15.461 1 89 20 GLY B CA 1
ATOM 2388 C C . GLY B 1 20 ? -14.586 36.812 15.812 1 89 20 GLY B C 1
ATOM 2389 O O . GLY B 1 20 ? -14.438 35.938 16.688 1 89 20 GLY B O 1
ATOM 2390 N N . LYS B 1 21 ? -15.703 36.906 15.117 1 94 21 LYS B N 1
ATOM 2391 C CA . LYS B 1 21 ? -16.859 36.062 15.367 1 94 21 LYS B CA 1
ATOM 2392 C C . LYS B 1 21 ? -17.062 35.062 14.227 1 94 21 LYS B C 1
ATOM 2394 O O . LYS B 1 21 ? -17.031 35.438 13.055 1 94 21 LYS B O 1
ATOM 2399 N N . THR B 1 22 ? -17.281 33.812 14.656 1 95.62 22 THR B N 1
ATOM 2400 C CA . THR B 1 22 ? -17.562 32.781 13.656 1 95.62 22 THR B CA 1
ATOM 2401 C C . THR B 1 22 ? -18.969 32.969 13.086 1 95.62 22 THR B C 1
ATOM 2403 O O . THR B 1 22 ? -19.953 32.969 13.828 1 95.62 22 THR B O 1
ATOM 2406 N N . ILE B 1 23 ? -19.078 33.094 11.859 1 95.75 23 ILE B N 1
ATOM 2407 C CA . ILE B 1 23 ? -20.328 33.312 11.148 1 95.75 23 ILE B CA 1
ATOM 2408 C C . ILE B 1 23 ? -20.906 31.953 10.703 1 95.75 23 ILE B C 1
ATOM 2410 O O . ILE B 1 23 ? -22.125 31.766 10.719 1 95.75 23 ILE B O 1
ATOM 2414 N N . ALA B 1 24 ? -20.016 31.078 10.234 1 96.62 24 ALA B N 1
ATOM 2415 C CA . ALA B 1 24 ? -20.453 29.766 9.75 1 96.62 24 ALA B CA 1
ATOM 2416 C C . ALA B 1 24 ? -19.359 28.719 9.961 1 96.62 24 ALA B C 1
ATOM 2418 O O . ALA B 1 24 ? -18.172 29.016 9.82 1 96.62 24 ALA B O 1
ATOM 2419 N N . SER B 1 25 ? -19.766 27.578 10.344 1 97.5 25 SER B N 1
ATOM 2420 C CA . SER B 1 25 ? -18.922 26.391 10.477 1 97.5 25 SER B CA 1
ATOM 2421 C C . SER B 1 25 ? -19.562 25.188 9.797 1 97.5 25 SER B C 1
ATOM 2423 O O . SER B 1 25 ? -20.719 24.844 10.086 1 97.5 25 SER B O 1
ATOM 2425 N N . PHE B 1 26 ? -18.844 24.594 8.867 1 97.5 26 PHE B N 1
ATOM 2426 C CA . PHE B 1 26 ? -19.391 23.438 8.18 1 97.5 26 PHE B CA 1
ATOM 2427 C C . PHE B 1 26 ? -18.297 22.578 7.57 1 97.5 26 PHE B C 1
ATOM 2429 O O . PHE B 1 26 ? -17.109 22.953 7.625 1 97.5 26 PHE B O 1
ATOM 2436 N N . LYS B 1 27 ? -18.625 21.391 7.113 1 96.81 27 LYS B N 1
ATOM 2437 C CA . LYS B 1 27 ? -17.703 20.453 6.484 1 96.81 27 LYS B CA 1
ATOM 2438 C C . LYS B 1 27 ? -18.172 20.062 5.086 1 96.81 27 LYS B C 1
ATOM 2440 O O . LYS B 1 27 ? -19.375 20.062 4.816 1 96.81 27 LYS B O 1
ATOM 2445 N N . THR B 1 28 ? -17.297 19.922 4.219 1 96.56 28 THR B N 1
ATOM 2446 C CA . THR B 1 28 ? -17.562 19.344 2.9 1 96.56 28 THR B CA 1
ATOM 2447 C C . THR B 1 28 ? -16.688 18.109 2.664 1 96.56 28 THR B C 1
ATOM 2449 O O . THR B 1 28 ? -15.875 17.75 3.52 1 96.56 28 THR B O 1
ATOM 2452 N N . SER B 1 29 ? -16.859 17.516 1.45 1 94.38 29 SER B N 1
ATOM 2453 C CA . SER B 1 29 ? -15.898 16.5 1.021 1 94.38 29 SER B CA 1
ATOM 2454 C C . SER B 1 29 ? -14.5 17.094 0.87 1 94.38 29 SER B C 1
ATOM 2456 O O . SER B 1 29 ? -14.359 18.281 0.584 1 94.38 29 SER B O 1
ATOM 2458 N N . SER B 1 30 ? -13.641 16.25 1.071 1 95.06 30 SER B N 1
ATOM 2459 C CA . SER B 1 30 ? -12.242 16.672 1 1 95.06 30 SER B CA 1
ATOM 2460 C C . SER B 1 30 ? -11.922 17.281 -0.359 1 95.06 30 SER B C 1
ATOM 2462 O O . SER B 1 30 ? -12.43 16.844 -1.387 1 95.06 30 SER B O 1
ATOM 2464 N N . ILE B 1 31 ? -11.125 18.328 -0.303 1 96.19 31 ILE B N 1
ATOM 2465 C CA . ILE B 1 31 ? -10.578 18.969 -1.497 1 96.19 31 ILE B CA 1
ATOM 2466 C C . ILE B 1 31 ? -9.07 18.734 -1.554 1 96.19 31 ILE B C 1
ATOM 2468 O O . ILE B 1 31 ? -8.312 19.359 -0.812 1 96.19 31 ILE B O 1
ATOM 2472 N N . ASN B 1 32 ? -8.609 17.859 -2.373 1 92.44 32 ASN B N 1
ATOM 2473 C CA . ASN B 1 32 ? -7.223 17.469 -2.588 1 92.44 32 ASN B CA 1
ATOM 2474 C C . ASN B 1 32 ? -6.832 17.578 -4.059 1 92.44 32 ASN B C 1
ATOM 2476 O O . ASN B 1 32 ? -7.336 16.828 -4.895 1 92.44 32 ASN B O 1
ATOM 2480 N N . PRO B 1 33 ? -5.945 18.531 -4.352 1 92.94 33 PRO B N 1
ATOM 2481 C CA . PRO B 1 33 ? -5.633 18.797 -5.754 1 92.94 33 PRO B CA 1
ATOM 2482 C C . PRO B 1 33 ? -5 17.609 -6.461 1 92.94 33 PRO B C 1
ATOM 2484 O O . PRO B 1 33 ? -4.895 17.594 -7.688 1 92.94 33 PRO B O 1
ATOM 2487 N N . GLN B 1 34 ? -4.582 16.609 -5.719 1 85.56 34 GLN B N 1
ATOM 2488 C CA . GLN B 1 34 ? -4.074 15.375 -6.324 1 85.56 34 GLN B CA 1
ATOM 2489 C C . GLN B 1 34 ? -5.207 14.539 -6.91 1 85.56 34 GLN B C 1
ATOM 2491 O O . GLN B 1 34 ? -4.984 13.719 -7.805 1 85.56 34 GLN B O 1
ATOM 2496 N N . PHE B 1 35 ? -6.414 14.797 -6.422 1 86.56 35 PHE B N 1
ATOM 2497 C CA . PHE B 1 35 ? -7.527 13.93 -6.801 1 86.56 35 PHE B CA 1
ATOM 2498 C C . PHE B 1 35 ? -8.672 14.75 -7.383 1 86.56 35 PHE B C 1
ATOM 2500 O O . PHE B 1 35 ? -9.562 14.203 -8.039 1 86.56 35 PHE B O 1
ATOM 2507 N N . ASN B 1 36 ? -8.672 15.984 -7.109 1 92.19 36 ASN B N 1
ATOM 2508 C CA . ASN B 1 36 ? -9.75 16.859 -7.547 1 92.19 36 ASN B CA 1
ATOM 2509 C C . ASN B 1 36 ? -9.242 17.922 -8.523 1 92.19 36 ASN B C 1
ATOM 2511 O O . ASN B 1 36 ? -8.336 18.688 -8.203 1 92.19 36 ASN B O 1
ATOM 2515 N N . ASP B 1 37 ? -9.859 17.984 -9.664 1 94.25 37 ASP B N 1
ATOM 2516 C CA . ASP B 1 37 ? -9.5 19.031 -10.602 1 94.25 37 ASP B CA 1
ATOM 2517 C C . ASP B 1 37 ? -10.336 20.297 -10.359 1 94.25 37 ASP B C 1
ATOM 2519 O O . ASP B 1 37 ? -11.18 20.328 -9.461 1 94.25 37 ASP B O 1
ATOM 2523 N N . GLU B 1 38 ? -10.055 21.266 -11.156 1 96.75 38 GLU B N 1
ATOM 2524 C CA . GLU B 1 38 ? -10.703 22.562 -10.984 1 96.75 38 GLU B CA 1
ATOM 2525 C C . GLU B 1 38 ? -12.219 22.453 -11.133 1 96.75 38 GLU B C 1
ATOM 2527 O O . GLU B 1 38 ? -12.969 23.031 -10.352 1 96.75 38 GLU B O 1
ATOM 2532 N N . LYS B 1 39 ? -12.625 21.719 -12.125 1 97.44 39 LYS B N 1
ATOM 2533 C CA . LYS B 1 39 ? -14.055 21.547 -12.375 1 97.44 39 LYS B CA 1
ATOM 2534 C C . LYS B 1 39 ? -14.75 20.906 -11.172 1 97.44 39 LYS B C 1
ATOM 2536 O O . LYS B 1 39 ? -15.805 21.375 -10.742 1 97.44 3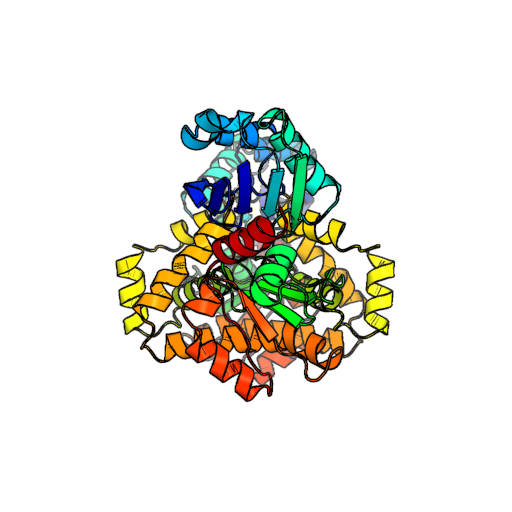9 LYS B O 1
ATOM 2541 N N . HIS B 1 40 ? -14.172 19.922 -10.633 1 96.75 40 HIS B N 1
ATOM 2542 C CA . HIS B 1 40 ? -14.727 19.25 -9.469 1 96.75 40 HIS B CA 1
ATOM 2543 C C . HIS B 1 40 ? -14.812 20.172 -8.266 1 96.75 40 HIS B C 1
ATOM 2545 O O . HIS B 1 40 ? -15.828 20.219 -7.574 1 96.75 40 HIS B O 1
ATOM 2551 N N . ILE B 1 41 ? -13.812 20.906 -8.031 1 97.5 41 ILE B N 1
ATOM 2552 C CA . ILE B 1 41 ? -13.758 21.812 -6.883 1 97.5 41 ILE B CA 1
ATOM 2553 C C . ILE B 1 41 ? -14.852 22.859 -7 1 97.5 41 ILE B C 1
ATOM 2555 O O . ILE B 1 41 ? -15.594 23.109 -6.047 1 97.5 41 ILE B O 1
ATOM 2559 N N . LEU B 1 42 ? -14.953 23.438 -8.148 1 97.88 42 LEU B N 1
ATOM 2560 C CA . LEU B 1 42 ? -15.953 24.469 -8.359 1 97.88 42 LEU B CA 1
ATOM 2561 C C . LEU B 1 42 ? -17.359 23.906 -8.164 1 97.88 42 LEU B C 1
ATOM 2563 O O . LEU B 1 42 ? -18.234 24.578 -7.598 1 97.88 42 LEU B O 1
ATOM 2567 N N . GLN B 1 43 ? -17.531 22.719 -8.633 1 97.88 43 GLN B N 1
ATOM 2568 C CA . GLN B 1 43 ? -18.828 22.078 -8.445 1 97.88 43 GLN B CA 1
ATOM 2569 C C . GLN B 1 43 ? -19.141 21.891 -6.961 1 97.88 43 GLN B C 1
ATOM 2571 O O . GLN B 1 43 ? -20.281 22.109 -6.527 1 97.88 43 GLN B O 1
ATOM 2576 N N . LEU B 1 44 ? -18.188 21.453 -6.246 1 97.25 44 LEU B N 1
ATOM 2577 C CA . LEU B 1 44 ? -18.328 21.266 -4.805 1 97.25 44 LEU B CA 1
ATOM 2578 C C . LEU B 1 44 ? -18.688 22.578 -4.113 1 97.25 44 LEU B C 1
ATOM 2580 O O . LEU B 1 44 ? -19.562 22.609 -3.25 1 97.25 44 LEU B O 1
ATOM 2584 N N . LEU B 1 45 ? -18.047 23.672 -4.477 1 97.88 45 LEU B N 1
ATOM 2585 C CA . LEU B 1 45 ? -18.281 24.984 -3.875 1 97.88 45 LEU B CA 1
ATOM 2586 C C . LEU B 1 45 ? -19.672 25.5 -4.219 1 97.88 45 LEU B C 1
ATOM 2588 O O . LEU B 1 45 ? -20.375 26.031 -3.357 1 97.88 45 LEU B O 1
ATOM 2592 N N . ASN B 1 46 ? -20.078 25.266 -5.418 1 97.38 46 ASN B N 1
ATOM 2593 C CA . ASN B 1 46 ? -21.328 25.797 -5.918 1 97.38 46 ASN B CA 1
ATOM 2594 C C . ASN B 1 46 ? -22.531 25.047 -5.324 1 97.38 46 ASN B C 1
ATOM 2596 O O . ASN B 1 46 ? -23.656 25.531 -5.398 1 97.38 46 ASN B O 1
ATOM 2600 N N . LYS B 1 47 ? -22.25 23.938 -4.695 1 96.69 47 LYS B N 1
ATOM 2601 C CA . LYS B 1 47 ? -23.328 23.141 -4.105 1 96.69 47 LYS B CA 1
ATOM 2602 C C . LYS B 1 47 ? -23.547 23.516 -2.641 1 96.69 47 LYS B C 1
ATOM 2604 O O . LYS B 1 47 ? -24.531 23.094 -2.027 1 96.69 47 LYS B O 1
ATOM 2609 N N . ASN B 1 48 ? -22.688 24.266 -2.121 1 96.56 48 ASN B N 1
ATOM 2610 C CA . ASN B 1 48 ? -22.766 24.594 -0.701 1 96.56 48 ASN B CA 1
ATOM 2611 C C . ASN B 1 48 ? -23.422 25.953 -0.475 1 96.56 48 ASN B C 1
ATOM 2613 O O . ASN B 1 48 ? -22.828 26.984 -0.786 1 96.56 48 ASN B O 1
ATOM 2617 N N . ILE B 1 49 ? -24.5 25.984 0.193 1 95.31 49 ILE B N 1
ATOM 2618 C CA . ILE B 1 49 ? -25.312 27.188 0.35 1 95.31 49 ILE B CA 1
ATOM 2619 C C . ILE B 1 49 ? -24.594 28.188 1.232 1 95.31 49 ILE B C 1
ATOM 2621 O O . ILE B 1 49 ? -24.688 29.406 1.009 1 95.31 49 ILE B O 1
ATOM 2625 N N . ASN B 1 50 ? -23.922 27.766 2.268 1 94.44 50 ASN B N 1
ATOM 2626 C CA . ASN B 1 50 ? -23.172 28.672 3.125 1 94.44 50 ASN B CA 1
ATOM 2627 C C . ASN B 1 50 ? -22.094 29.422 2.34 1 94.44 50 ASN B C 1
ATOM 2629 O O . ASN B 1 50 ? -21.891 30.625 2.555 1 94.44 50 ASN B O 1
ATOM 2633 N N . LEU B 1 51 ? -21.484 28.734 1.51 1 96.19 51 LEU B N 1
ATOM 2634 C CA . LEU B 1 51 ? -20.422 29.344 0.716 1 96.19 51 LEU B CA 1
ATOM 2635 C C . LEU B 1 51 ? -21 30.359 -0.278 1 96.19 51 LEU B C 1
ATOM 2637 O O . LEU B 1 51 ? -20.469 31.453 -0.426 1 96.19 51 LEU B O 1
ATOM 2641 N N . ILE B 1 52 ? -22.047 29.969 -0.954 1 96.38 52 ILE B N 1
ATOM 2642 C CA . ILE B 1 52 ? -22.688 30.812 -1.948 1 96.38 52 ILE B CA 1
ATOM 2643 C C . ILE B 1 52 ? -23.125 32.125 -1.296 1 96.38 52 ILE B C 1
ATOM 2645 O O . ILE B 1 52 ? -22.891 33.219 -1.843 1 96.38 52 ILE B O 1
ATOM 2649 N N . HIS B 1 53 ? -23.641 31.984 -0.166 1 96.25 53 HIS B N 1
ATOM 2650 C CA . HIS B 1 53 ? -24.219 33.125 0.523 1 96.25 53 HIS B CA 1
ATOM 2651 C C . HIS B 1 53 ? -23.141 34.125 0.955 1 96.25 53 HIS B C 1
ATOM 2653 O O . HIS B 1 53 ? -23.391 35.344 1.022 1 96.25 53 HIS B O 1
ATOM 2659 N N . HIS B 1 54 ? -21.984 33.625 1.216 1 96.75 54 HIS B N 1
ATOM 2660 C CA . HIS B 1 54 ? -20.984 34.5 1.854 1 96.75 54 HIS B CA 1
ATOM 2661 C C . HIS B 1 54 ? -19.797 34.75 0.931 1 96.75 54 HIS B C 1
ATOM 2663 O O . HIS B 1 54 ? -18.859 35.438 1.303 1 96.75 54 HIS B O 1
ATOM 2669 N N . ALA B 1 55 ? -19.844 34.219 -0.214 1 97.19 55 ALA B N 1
ATOM 2670 C CA . ALA B 1 55 ? -18.688 34.219 -1.117 1 97.19 55 ALA B CA 1
ATOM 2671 C C . ALA B 1 55 ? -18.141 35.625 -1.329 1 97.19 55 ALA B C 1
ATOM 2673 O O . ALA B 1 55 ? -16.938 35.844 -1.296 1 97.19 55 ALA B O 1
ATOM 2674 N N . GLU B 1 56 ? -19 36.594 -1.53 1 97 56 GLU B N 1
ATOM 2675 C CA . GLU B 1 56 ? -18.578 37.969 -1.871 1 97 56 GLU B CA 1
ATOM 2676 C C . GLU B 1 56 ? -18.062 38.719 -0.643 1 97 56 GLU B C 1
ATOM 2678 O O . GLU B 1 56 ? -17.344 39.719 -0.769 1 97 56 GLU B O 1
ATOM 2683 N N . GLU B 1 57 ? -18.438 38.25 0.465 1 97.12 57 GLU B N 1
ATOM 2684 C CA . GLU B 1 57 ? -18.047 38.906 1.706 1 97.12 57 GLU B CA 1
ATOM 2685 C C . GLU B 1 57 ? -16.672 38.438 2.17 1 97.12 57 GLU B C 1
ATOM 2687 O O . GLU B 1 57 ? -16.031 39.094 3.002 1 97.12 57 GLU B O 1
ATOM 2692 N N . VAL B 1 58 ? -16.219 37.312 1.719 1 97.75 58 VAL B N 1
ATOM 2693 C CA . VAL B 1 58 ? -14.914 36.812 2.113 1 97.75 58 VAL B CA 1
ATOM 2694 C C . VAL B 1 58 ? -13.805 37.625 1.467 1 97.75 58 VAL B C 1
ATOM 2696 O O . VAL B 1 58 ? -13.742 37.75 0.241 1 97.75 58 VAL B O 1
ATOM 2699 N N . LYS B 1 59 ? -12.938 38.188 2.279 1 97.31 59 LYS B N 1
ATOM 2700 C CA . LYS B 1 59 ? -11.875 39.031 1.77 1 97.31 59 LYS B CA 1
ATOM 2701 C C . LYS B 1 59 ? -10.531 38.312 1.791 1 97.31 59 LYS B C 1
ATOM 2703 O O . LYS B 1 59 ? -9.617 38.688 1.036 1 97.31 59 LYS B O 1
ATOM 2708 N N . ARG B 1 60 ? -10.375 37.375 2.701 1 97.88 60 ARG B N 1
ATOM 2709 C CA . ARG B 1 60 ? -9.18 36.562 2.777 1 97.88 60 ARG B CA 1
ATOM 2710 C C . ARG B 1 60 ? -9.531 35.094 2.979 1 97.88 60 ARG B C 1
ATOM 2712 O O . ARG B 1 60 ? -10.406 34.781 3.779 1 97.88 60 ARG B O 1
ATOM 2719 N N . LEU B 1 61 ? -8.945 34.25 2.227 1 98.38 61 LEU B N 1
ATOM 2720 C CA . LEU B 1 61 ? -9.133 32.812 2.354 1 98.38 61 LEU B CA 1
ATOM 2721 C C . LEU B 1 61 ? -7.797 32.125 2.576 1 98.38 61 LEU B C 1
ATOM 2723 O O . LEU B 1 61 ? -6.875 32.25 1.767 1 98.38 61 LEU B O 1
ATOM 2727 N N . TYR B 1 62 ? -7.672 31.438 3.709 1 98.31 62 TYR B N 1
ATOM 2728 C CA . TYR B 1 62 ? -6.535 30.578 4.016 1 98.31 62 TYR B CA 1
ATOM 2729 C C . TYR B 1 62 ? -6.895 29.109 3.836 1 98.31 62 TYR B C 1
ATOM 2731 O O . TYR B 1 62 ? -7.641 28.547 4.641 1 98.31 62 TYR B O 1
ATOM 2739 N N . PHE B 1 63 ? -6.281 28.531 2.795 1 98.56 63 PHE B N 1
ATOM 2740 C CA . PHE B 1 63 ? -6.617 27.156 2.428 1 98.56 63 PHE B CA 1
ATOM 2741 C C . PHE B 1 63 ? -5.43 26.234 2.652 1 98.56 63 PHE B C 1
ATOM 2743 O O . PHE B 1 63 ? -4.359 26.438 2.076 1 98.56 63 PHE B O 1
ATOM 2750 N N . PHE B 1 64 ? -5.652 25.234 3.506 1 98.31 64 PHE B N 1
ATOM 2751 C CA . PHE B 1 64 ? -4.633 24.219 3.766 1 98.31 64 PHE B CA 1
ATOM 2752 C C . PHE B 1 64 ? -5.109 22.844 3.316 1 98.31 64 PHE B C 1
ATOM 2754 O O . PHE B 1 64 ? -6.215 22.422 3.662 1 98.31 64 PHE B O 1
ATOM 2761 N N . SER B 1 65 ? -4.207 22.094 2.594 1 96.88 65 SER B N 1
ATOM 2762 C CA . SER B 1 65 ? -4.676 20.812 2.09 1 96.88 65 SER B CA 1
ATOM 2763 C C . SER B 1 65 ? -3.549 19.781 2.068 1 96.88 65 SER B C 1
ATOM 2765 O O . SER B 1 65 ? -2.402 20.109 1.755 1 96.88 65 SER B O 1
ATOM 2767 N N . ALA B 1 66 ? -3.785 18.438 2.361 1 91.94 66 ALA B N 1
ATOM 2768 C CA . ALA B 1 66 ? -2.863 17.297 2.301 1 91.94 66 ALA B CA 1
ATOM 2769 C C . ALA B 1 66 ? -2.305 17.125 0.892 1 91.94 66 ALA B C 1
ATOM 2771 O O . ALA B 1 66 ? -1.188 16.625 0.717 1 91.94 66 ALA B O 1
ATOM 2772 N N . GLY B 1 67 ? -2.73 17.719 -0.111 1 88.25 67 GLY B N 1
ATOM 2773 C CA . GLY B 1 67 ? -2.334 17.469 -1.487 1 88.25 67 GLY B CA 1
ATOM 2774 C C . GLY B 1 67 ? -1.639 18.641 -2.135 1 88.25 67 GLY B C 1
ATOM 2775 O O . GLY B 1 67 ? -1.088 18.531 -3.23 1 88.25 67 GLY B O 1
ATOM 2776 N N . ALA B 1 68 ? -1.548 19.703 -1.427 1 93.25 68 ALA B N 1
ATOM 2777 C CA . ALA B 1 68 ? -0.958 20.906 -1.985 1 93.25 68 ALA B CA 1
ATOM 2778 C C . ALA B 1 68 ? 0.556 20.922 -1.795 1 93.25 68 ALA B C 1
ATOM 2780 O O . ALA B 1 68 ? 1.107 21.859 -1.206 1 93.25 68 ALA B O 1
ATOM 2781 N N . SER B 1 69 ? 1.279 20 -2.447 1 88.81 69 SER B N 1
ATOM 2782 C CA . SER B 1 69 ? 2.684 19.719 -2.16 1 88.81 69 SER B CA 1
ATOM 2783 C C . SER B 1 69 ? 3.6 20.453 -3.143 1 88.81 69 SER B C 1
ATOM 2785 O O . SER B 1 69 ? 4.797 20.609 -2.887 1 88.81 69 SER B O 1
ATOM 2787 N N . THR B 1 70 ? 3.092 20.859 -4.277 1 89.75 70 THR B N 1
ATOM 2788 C CA . THR B 1 70 ? 3.883 21.578 -5.277 1 89.75 70 THR B CA 1
ATOM 2789 C C . THR B 1 70 ? 3.221 22.891 -5.656 1 89.75 70 THR B C 1
ATOM 2791 O O . THR B 1 70 ? 2.049 23.109 -5.344 1 89.75 70 THR B O 1
ATOM 2794 N N . ALA B 1 71 ? 4 23.703 -6.312 1 93.81 71 ALA B N 1
ATOM 2795 C CA . ALA B 1 71 ? 3.477 25 -6.766 1 93.81 71 ALA B CA 1
ATOM 2796 C C . ALA B 1 71 ? 2.305 24.797 -7.723 1 93.81 71 ALA B C 1
ATOM 2798 O O . ALA B 1 71 ? 1.326 25.547 -7.672 1 93.81 71 ALA B O 1
ATOM 2799 N N . GLU B 1 72 ? 2.41 23.828 -8.531 1 93.75 72 GLU B N 1
ATOM 2800 C CA . GLU B 1 72 ? 1.364 23.562 -9.508 1 93.75 72 GLU B CA 1
ATOM 2801 C C . GLU B 1 72 ? 0.062 23.156 -8.828 1 93.75 72 GLU B C 1
ATOM 2803 O O . GLU B 1 72 ? -1.017 23.609 -9.211 1 93.75 72 GLU B O 1
ATOM 2808 N N . LEU B 1 73 ? 0.17 22.328 -7.871 1 93.31 73 LEU B N 1
ATOM 2809 C CA . LEU B 1 73 ? -1.004 21.859 -7.148 1 93.31 73 LEU B CA 1
ATOM 2810 C C . LEU B 1 73 ? -1.633 22.984 -6.328 1 93.31 73 LEU B C 1
ATOM 2812 O O . LEU B 1 73 ? -2.859 23.094 -6.25 1 93.31 73 LEU B O 1
ATOM 2816 N N . LYS B 1 74 ? -0.846 23.812 -5.738 1 97.12 74 LYS B N 1
ATOM 2817 C CA . LYS B 1 74 ? -1.353 24.984 -5.023 1 97.12 74 LYS B CA 1
ATOM 2818 C C . LYS B 1 74 ? -2.08 25.938 -5.973 1 97.12 74 LYS B C 1
ATOM 2820 O O . LYS B 1 74 ? -3.129 26.484 -5.621 1 97.12 74 LYS B O 1
ATOM 2825 N N . ASP B 1 75 ? -1.479 26.078 -7.129 1 97.5 75 ASP B N 1
ATOM 2826 C CA . ASP B 1 75 ? -2.064 26.984 -8.125 1 97.5 75 ASP B CA 1
ATOM 2827 C C . ASP B 1 75 ? -3.438 26.484 -8.57 1 97.5 75 ASP B C 1
ATOM 2829 O O . ASP B 1 75 ? -4.34 27.281 -8.828 1 97.5 75 ASP B O 1
ATOM 2833 N N . LEU B 1 76 ? -3.545 25.234 -8.68 1 97.25 76 LEU B N 1
ATOM 2834 C CA . LEU B 1 76 ? -4.832 24.656 -9.047 1 97.25 76 LEU B CA 1
ATOM 2835 C C . LEU B 1 76 ? -5.91 25.031 -8.039 1 97.25 76 LEU B C 1
ATOM 2837 O O . LEU B 1 76 ? -6.996 25.469 -8.43 1 97.25 76 LEU B O 1
ATOM 2841 N N . ILE B 1 77 ? -5.641 24.891 -6.805 1 97.88 77 ILE B N 1
ATOM 2842 C CA . ILE B 1 77 ? -6.586 25.266 -5.758 1 97.88 77 ILE B CA 1
ATOM 2843 C C . ILE B 1 77 ? -6.832 26.766 -5.793 1 97.88 77 ILE B C 1
ATOM 2845 O O . ILE B 1 77 ? -7.973 27.219 -5.691 1 97.88 77 ILE B O 1
ATOM 2849 N N . ASN B 1 78 ? -5.73 27.484 -5.91 1 98.19 78 ASN B N 1
ATOM 2850 C CA . ASN B 1 78 ? -5.836 28.938 -5.945 1 98.19 78 ASN B CA 1
ATOM 2851 C C . ASN B 1 78 ? -6.758 29.406 -7.066 1 98.19 78 ASN B C 1
ATOM 2853 O O . ASN B 1 78 ? -7.605 30.281 -6.855 1 98.19 78 ASN B O 1
ATOM 2857 N N . LYS B 1 79 ? -6.605 28.875 -8.219 1 97.94 79 LYS B N 1
ATOM 2858 C CA . LYS B 1 79 ? -7.438 29.234 -9.367 1 97.94 79 LYS B CA 1
ATOM 2859 C C . LYS B 1 79 ? -8.906 28.906 -9.102 1 97.94 79 LYS B C 1
ATOM 2861 O O . LYS B 1 79 ? -9.781 29.719 -9.406 1 97.94 79 LYS B O 1
ATOM 2866 N N . SER B 1 80 ? -9.141 27.75 -8.57 1 98.06 80 SER B N 1
ATOM 2867 C CA . SER B 1 80 ? -10.508 27.344 -8.273 1 98.06 80 SER B CA 1
ATOM 2868 C C . SER B 1 80 ? -11.148 28.266 -7.242 1 98.06 80 SER B C 1
ATOM 2870 O O . SER B 1 80 ? -12.289 28.703 -7.426 1 98.06 80 SER B O 1
ATOM 2872 N N . MET B 1 81 ? -10.422 28.547 -6.207 1 98.5 81 MET B N 1
ATOM 2873 C CA . MET B 1 81 ? -10.938 29.391 -5.137 1 98.5 81 MET B CA 1
ATOM 2874 C C . MET B 1 81 ? -11.148 30.828 -5.617 1 98.5 81 MET B C 1
ATOM 2876 O O . MET B 1 81 ? -12.133 31.469 -5.25 1 98.5 81 MET B O 1
ATOM 2880 N N . SER B 1 82 ? -10.227 31.297 -6.43 1 98.12 82 SER B N 1
ATOM 2881 C CA . SER B 1 82 ? -10.312 32.656 -6.941 1 98.12 82 SER B CA 1
ATOM 2882 C C . SER B 1 82 ? -11.516 32.844 -7.863 1 98.12 82 SER B C 1
ATOM 2884 O O . SER B 1 82 ? -12.117 33.906 -7.914 1 98.12 82 SER B O 1
ATOM 2886 N N . ALA B 1 83 ? -11.812 31.812 -8.562 1 97.94 83 ALA B N 1
ATOM 2887 C CA . ALA B 1 83 ? -12.969 31.844 -9.453 1 97.94 83 ALA B CA 1
ATOM 2888 C C . ALA B 1 83 ? -14.266 31.938 -8.656 1 97.94 83 ALA B C 1
ATOM 2890 O O . ALA B 1 83 ? -15.242 32.562 -9.117 1 97.94 83 ALA B O 1
ATOM 2891 N N . PHE B 1 84 ? -14.273 31.359 -7.543 1 98.38 84 PHE B N 1
ATOM 2892 C CA . PHE B 1 84 ? -15.484 31.328 -6.727 1 98.38 84 PHE B CA 1
ATOM 2893 C C . PHE B 1 84 ? -15.539 32.531 -5.781 1 98.38 84 PHE B C 1
ATOM 2895 O O . PHE B 1 84 ? -16.594 33.156 -5.621 1 98.38 84 PHE B O 1
ATOM 2902 N N . PHE B 1 85 ? -14.43 32.781 -5.105 1 98.38 85 PHE B N 1
ATOM 2903 C CA . PHE B 1 85 ? -14.305 33.938 -4.207 1 98.38 85 PHE B CA 1
ATOM 2904 C C . PHE B 1 85 ? -13.672 35.125 -4.926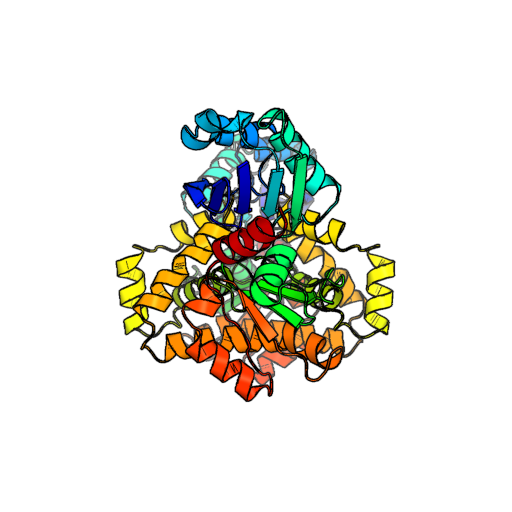 1 98.38 85 PHE B C 1
ATOM 2906 O O . PHE B 1 85 ? -12.523 35.469 -4.66 1 98.38 85 PHE B O 1
ATOM 2913 N N . LYS B 1 86 ? -14.398 35.844 -5.562 1 96.94 86 LYS B N 1
ATOM 2914 C CA . LYS B 1 86 ? -13.953 36.812 -6.562 1 96.94 86 LYS B CA 1
ATOM 2915 C C . LYS B 1 86 ? -13.227 38 -5.906 1 96.94 86 LYS B C 1
ATOM 2917 O O . LYS B 1 86 ? -12.375 38.625 -6.531 1 96.94 86 LYS B O 1
ATOM 2922 N N . PHE B 1 87 ? -13.445 38.281 -4.688 1 97.5 87 PHE B N 1
ATOM 2923 C CA . PHE B 1 87 ? -12.906 39.469 -4.059 1 97.5 87 PHE B CA 1
ATOM 2924 C C . PHE B 1 87 ? -11.898 39.094 -2.977 1 97.5 87 PHE B C 1
ATOM 2926 O O . PHE B 1 87 ? -11.414 39.969 -2.254 1 97.5 87 PHE B O 1
ATOM 2933 N N . ALA B 1 88 ? -11.641 37.844 -2.871 1 98.25 88 ALA B N 1
ATOM 2934 C CA . ALA B 1 88 ? -10.805 37.406 -1.764 1 98.25 88 ALA B CA 1
ATOM 2935 C C . ALA B 1 88 ? -9.344 37.281 -2.193 1 98.25 88 ALA B C 1
ATOM 2937 O O . ALA B 1 88 ? -9.055 36.844 -3.312 1 98.25 88 ALA B O 1
ATOM 2938 N N . LYS B 1 89 ? -8.438 37.719 -1.329 1 97.94 89 LYS B N 1
ATOM 2939 C CA . LYS B 1 89 ? -7.043 37.25 -1.428 1 97.94 89 LYS B CA 1
ATOM 2940 C C . LYS B 1 89 ? -6.883 35.844 -0.929 1 97.94 89 LYS B C 1
ATOM 2942 O O . LYS B 1 89 ? -7.281 35.5 0.193 1 97.94 89 LYS B O 1
ATOM 2947 N N . ILE B 1 90 ? -6.305 34.969 -1.746 1 98.31 90 ILE B N 1
ATOM 2948 C CA . ILE B 1 90 ? -6.297 33.531 -1.459 1 98.31 90 ILE B CA 1
ATOM 2949 C C . ILE B 1 90 ? -4.879 33.062 -1.13 1 98.31 90 ILE B C 1
ATOM 2951 O O . ILE B 1 90 ? -3.93 33.406 -1.84 1 98.31 90 ILE B O 1
ATOM 2955 N N . SER B 1 91 ? -4.699 32.406 -0.062 1 97.75 91 SER B N 1
ATOM 2956 C CA . SER B 1 91 ? -3.471 31.703 0.3 1 97.75 91 SER B CA 1
ATOM 2957 C C . SER B 1 91 ? -3.689 30.203 0.374 1 97.75 91 SER B C 1
ATOM 2959 O O . SER B 1 91 ? -4.594 29.734 1.067 1 97.75 91 SER B O 1
ATOM 2961 N N . VAL B 1 92 ? -2.863 29.438 -0.362 1 98.31 92 VAL B N 1
ATOM 2962 C CA . VAL B 1 92 ? -2.963 27.984 -0.38 1 98.31 92 VAL B CA 1
ATOM 2963 C C . VAL B 1 92 ? -1.654 27.359 0.113 1 98.31 92 VAL B C 1
ATOM 2965 O O . VAL B 1 92 ? -0.58 27.672 -0.408 1 98.31 92 VAL B O 1
ATOM 2968 N N . GLU B 1 93 ? -1.795 26.531 1.156 1 97.31 93 GLU B N 1
ATOM 2969 C CA . GLU B 1 93 ? -0.609 25.875 1.703 1 97.31 93 GLU B CA 1
ATOM 2970 C C . GLU B 1 93 ? -0.878 24.406 2.006 1 97.31 93 GLU B C 1
ATOM 2972 O O . GLU B 1 93 ? -2.031 23.969 2.012 1 97.31 93 GLU B O 1
ATOM 2977 N N . HIS B 1 94 ? 0.198 23.656 2.25 1 96.25 94 HIS B N 1
ATOM 2978 C CA . HIS B 1 94 ? 0.147 22.234 2.619 1 96.25 94 HIS B CA 1
ATOM 2979 C C . HIS B 1 94 ? -0.399 22.062 4.031 1 96.25 94 HIS B C 1
ATOM 2981 O O . HIS B 1 94 ? -0.201 22.922 4.891 1 96.25 94 HIS B O 1
ATOM 2987 N N . ASP B 1 95 ? -1.013 20.969 4.242 1 97 95 ASP B N 1
ATOM 2988 C CA . ASP B 1 95 ? -1.612 20.703 5.547 1 97 95 ASP B CA 1
ATOM 2989 C C . ASP B 1 95 ? -0.547 20.656 6.641 1 97 95 ASP B C 1
ATOM 2991 O O . ASP B 1 95 ? -0.832 20.953 7.805 1 97 95 ASP B O 1
ATOM 2995 N N . MET B 1 96 ? 0.668 20.391 6.336 1 97.31 96 MET B N 1
ATOM 2996 C CA . MET B 1 96 ? 1.754 20.375 7.312 1 97.31 96 MET B CA 1
ATOM 2997 C C . MET B 1 96 ? 1.945 21.766 7.926 1 97.31 96 MET B C 1
ATOM 2999 O O . MET B 1 96 ? 2.225 21.891 9.117 1 97.31 96 MET B O 1
ATOM 3003 N N . LEU B 1 97 ? 1.877 22.75 7.086 1 97.94 97 LEU B N 1
ATOM 3004 C CA . LEU B 1 97 ? 2.002 24.094 7.629 1 97.94 97 LEU B CA 1
ATOM 3005 C C . LEU B 1 97 ? 0.834 24.422 8.555 1 97.94 97 LEU B C 1
ATOM 3007 O O . LEU B 1 97 ? 1.011 25.094 9.57 1 97.94 97 LEU B O 1
ATOM 3011 N N . ALA B 1 98 ? -0.351 23.969 8.164 1 98.19 98 ALA B N 1
ATOM 3012 C CA . ALA B 1 98 ? -1.507 24.125 9.047 1 98.19 98 ALA B CA 1
ATOM 3013 C C . ALA B 1 98 ? -1.244 23.5 10.414 1 98.19 98 ALA B C 1
ATOM 3015 O O . ALA B 1 98 ? -1.522 24.125 11.445 1 98.19 98 ALA B O 1
ATOM 3016 N N . ALA B 1 99 ? -0.723 22.297 10.406 1 98.06 99 ALA B N 1
ATOM 3017 C CA . ALA B 1 99 ? -0.399 21.609 11.656 1 98.06 99 ALA B CA 1
ATOM 3018 C C . ALA B 1 99 ? 0.629 22.391 12.469 1 98.06 99 ALA B C 1
ATOM 3020 O O . ALA B 1 99 ? 0.497 22.516 13.688 1 98.06 99 ALA B O 1
ATOM 3021 N N . ALA B 1 100 ? 1.598 22.953 11.812 1 98.31 100 ALA B N 1
ATOM 3022 C CA . ALA B 1 100 ? 2.654 23.703 12.477 1 98.31 100 ALA B CA 1
ATOM 3023 C C . ALA B 1 100 ? 2.094 24.969 13.133 1 98.31 100 ALA B C 1
ATOM 3025 O O . ALA B 1 100 ? 2.365 25.234 14.305 1 98.31 100 ALA B O 1
ATOM 3026 N N . ILE B 1 101 ? 1.318 25.688 12.375 1 98 101 ILE B N 1
ATOM 3027 C CA . ILE B 1 101 ? 0.735 26.922 12.883 1 98 101 ILE B CA 1
ATOM 3028 C C . ILE B 1 101 ? -0.193 26.609 14.055 1 98 101 ILE B C 1
ATOM 3030 O O . ILE B 1 101 ? -0.163 27.281 15.078 1 98 101 ILE B O 1
ATOM 3034 N N . ALA B 1 102 ? -0.982 25.578 13.891 1 98.12 102 ALA B N 1
ATOM 3035 C CA . ALA B 1 102 ? -1.95 25.203 14.922 1 98.12 102 ALA B CA 1
ATOM 3036 C C . ALA B 1 102 ? -1.248 24.812 16.219 1 98.12 102 ALA B C 1
ATOM 3038 O O . ALA B 1 102 ? -1.741 25.109 17.312 1 98.12 102 ALA B O 1
ATOM 3039 N N . CYS B 1 103 ? -0.122 24.188 16.156 1 97.62 103 CYS B N 1
ATOM 3040 C CA . CYS B 1 103 ? 0.553 23.625 17.328 1 97.62 103 CYS B CA 1
ATOM 3041 C C . CYS B 1 103 ? 1.556 24.625 17.906 1 97.62 103 CYS B C 1
ATOM 3043 O O . CYS B 1 103 ? 1.705 24.719 19.125 1 97.62 103 CYS B O 1
ATOM 3045 N N . CYS B 1 104 ? 2.227 25.375 16.984 1 96.62 104 CYS B N 1
ATOM 3046 C CA . CYS B 1 104 ? 3.416 26.109 17.406 1 96.62 104 CYS B CA 1
ATOM 3047 C C . CYS B 1 104 ? 3.221 27.609 17.281 1 96.62 104 CYS B C 1
ATOM 3049 O O . CYS B 1 104 ? 3.996 28.391 17.828 1 96.62 104 CYS B O 1
ATOM 3051 N N . LYS B 1 105 ? 2.227 27.969 16.531 1 95.38 105 LYS B N 1
ATOM 3052 C CA . LYS B 1 105 ? 2.061 29.375 16.172 1 95.38 105 LYS B CA 1
ATOM 3053 C C . LYS B 1 105 ? 3.334 29.938 15.539 1 95.38 105 LYS B C 1
ATOM 3055 O O . LYS B 1 105 ? 3.773 29.453 14.492 1 95.38 105 LYS B O 1
ATOM 3060 N N . ASN B 1 106 ? 4.047 30.797 16.328 1 96.06 106 ASN B N 1
ATOM 3061 C CA . ASN B 1 106 ? 5.234 31.406 15.75 1 96.06 106 ASN B CA 1
ATOM 3062 C C . ASN B 1 106 ? 6.512 30.891 16.422 1 96.06 106 ASN B C 1
ATOM 3064 O O . ASN B 1 106 ? 7.578 31.484 16.25 1 96.06 106 ASN B O 1
ATOM 3068 N N . SER B 1 107 ? 6.465 29.844 17.141 1 96.5 107 SER B N 1
ATOM 3069 C CA . SER B 1 107 ? 7.629 29.25 17.797 1 96.5 107 SER B CA 1
ATOM 3070 C C . SER B 1 107 ? 8.117 28.016 17.031 1 96.5 107 SER B C 1
ATOM 3072 O O . SER B 1 107 ? 7.316 27.297 16.438 1 96.5 107 SER B O 1
ATOM 3074 N N . PRO B 1 108 ? 9.383 27.781 17.125 1 97.12 108 PRO B N 1
ATOM 3075 C CA . PRO B 1 108 ? 9.898 26.578 16.469 1 97.12 108 PRO B CA 1
ATOM 3076 C C . PRO B 1 108 ? 9.43 25.297 17.156 1 97.12 108 PRO B C 1
ATOM 3078 O O . PRO B 1 108 ? 9.125 25.297 18.344 1 97.12 108 PRO B O 1
ATOM 3081 N N . GLY B 1 109 ? 9.383 24.234 16.359 1 98 109 GLY B N 1
ATOM 3082 C CA . GLY B 1 109 ? 9.016 22.922 16.875 1 98 109 GLY B CA 1
ATOM 3083 C C . GLY B 1 109 ? 8.984 21.844 15.82 1 98 109 GLY B C 1
ATOM 3084 O O . GLY B 1 109 ? 9.039 22.141 14.625 1 98 109 GLY B O 1
ATOM 3085 N N . ILE B 1 110 ? 9.07 20.609 16.266 1 98.69 110 ILE B N 1
ATOM 3086 C CA . ILE B 1 110 ? 8.773 19.469 15.391 1 98.69 110 ILE B CA 1
ATOM 3087 C C . ILE B 1 110 ? 7.27 19.203 15.398 1 98.69 110 ILE B C 1
ATOM 3089 O O . ILE B 1 110 ? 6.648 19.156 16.469 1 98.69 110 ILE B O 1
ATOM 3093 N N . VAL B 1 111 ? 6.695 19.125 14.227 1 98.69 111 VAL B N 1
ATOM 3094 C CA . VAL B 1 111 ? 5.262 18.875 14.117 1 98.69 111 VAL B CA 1
ATOM 3095 C C . VAL B 1 111 ? 5.012 17.578 13.359 1 98.69 111 VAL B C 1
ATOM 3097 O O . VAL B 1 111 ? 5.688 17.297 12.367 1 98.69 111 VAL B O 1
ATOM 3100 N N . CYS B 1 112 ? 4.082 16.812 13.859 1 98.75 112 CYS B N 1
ATOM 3101 C CA . CYS B 1 112 ? 3.727 15.516 13.281 1 98.75 112 CYS B CA 1
ATOM 3102 C C . CYS B 1 112 ? 2.223 15.414 13.055 1 98.75 112 CYS B C 1
ATOM 3104 O O . CYS B 1 112 ? 1.435 15.742 13.945 1 98.75 112 CYS B O 1
ATOM 3106 N N . ILE B 1 113 ? 1.853 15.148 11.852 1 98.25 113 ILE B N 1
ATOM 3107 C CA . ILE B 1 113 ? 0.468 14.789 11.57 1 98.25 113 ILE B CA 1
ATOM 3108 C C . ILE B 1 113 ? 0.299 13.273 11.664 1 98.25 113 ILE B C 1
ATOM 3110 O O . ILE B 1 113 ? 1.091 12.516 11.094 1 98.25 113 ILE B O 1
ATOM 3114 N N . CYS B 1 114 ? -0.68 12.781 12.375 1 98.25 114 CYS B N 1
ATOM 3115 C CA . CYS B 1 114 ? -1.072 11.383 12.43 1 98.25 114 CYS B CA 1
ATOM 3116 C C . CYS B 1 114 ? -2.59 11.242 12.461 1 98.25 114 CYS B C 1
ATOM 3118 O O . CYS B 1 114 ? -3.195 11.203 13.531 1 98.25 114 CYS B O 1
ATOM 3120 N N . GLY B 1 115 ? -3.209 11.18 11.375 1 97 115 GLY B N 1
ATOM 3121 C CA . GLY B 1 115 ? -4.629 10.984 11.133 1 97 115 GLY B CA 1
ATOM 3122 C C . GLY B 1 115 ? -4.914 9.906 10.102 1 97 115 GLY B C 1
ATOM 3123 O O . GLY B 1 115 ? -4.516 8.758 10.273 1 97 115 GLY B O 1
ATOM 3124 N N . SER B 1 116 ? -5.473 10.383 8.898 1 95.75 116 SER B N 1
ATOM 3125 C CA . SER B 1 116 ? -5.637 9.422 7.812 1 95.75 116 SER B CA 1
ATOM 3126 C C . SER B 1 116 ? -4.289 8.867 7.355 1 95.75 116 SER B C 1
ATOM 3128 O O . SER B 1 116 ? -4.148 7.66 7.133 1 95.75 116 SER B O 1
ATOM 3130 N N . GLY B 1 117 ? -3.398 9.758 7.184 1 96.25 117 GLY B N 1
ATOM 3131 C CA . GLY B 1 117 ? -1.998 9.453 6.941 1 96.25 117 GLY B CA 1
ATOM 3132 C C . GLY B 1 117 ? -1.071 10.039 7.992 1 96.25 117 GLY B C 1
ATOM 3133 O O . GLY B 1 117 ? -1.528 10.531 9.023 1 96.25 117 GLY B O 1
ATOM 3134 N N . SER B 1 118 ? 0.203 9.93 7.777 1 97.69 118 SER B N 1
ATOM 3135 C CA . SER B 1 118 ? 1.162 10.492 8.719 1 97.69 118 SER B CA 1
ATOM 3136 C C . SER B 1 118 ? 2.264 11.258 7.996 1 97.69 118 SER B C 1
ATOM 3138 O O . SER B 1 118 ? 2.543 11 6.824 1 97.69 118 SER B O 1
ATOM 3140 N N . ASN B 1 119 ? 2.783 12.234 8.641 1 97.25 119 ASN B N 1
ATOM 3141 C CA . ASN B 1 119 ? 3.844 13.109 8.164 1 97.25 119 ASN B CA 1
ATOM 3142 C C . ASN B 1 119 ? 4.504 13.867 9.312 1 97.25 119 ASN B C 1
ATOM 3144 O O . ASN B 1 119 ? 3.988 13.875 10.438 1 97.25 119 ASN B O 1
ATOM 3148 N N . ALA B 1 120 ? 5.68 14.422 9.102 1 98.31 120 ALA B N 1
ATOM 3149 C CA . ALA B 1 120 ? 6.359 15.219 10.117 1 98.31 120 ALA B CA 1
ATOM 3150 C C . ALA B 1 120 ? 7.34 16.203 9.484 1 98.31 120 ALA B C 1
ATOM 3152 O O . ALA B 1 120 ? 7.758 16.016 8.336 1 98.31 120 ALA B O 1
ATOM 3153 N N . ALA B 1 121 ? 7.676 17.219 10.18 1 98.19 121 ALA B N 1
ATOM 3154 C CA . ALA B 1 121 ? 8.641 18.203 9.703 1 98.19 121 ALA B CA 1
ATOM 3155 C C . ALA B 1 121 ? 9.117 19.094 10.836 1 98.19 121 ALA B C 1
ATOM 3157 O O . ALA B 1 121 ? 8.492 19.141 11.898 1 98.19 121 ALA B O 1
ATOM 3158 N N . TRP B 1 122 ? 10.234 19.703 10.578 1 98.44 122 TRP B N 1
ATOM 3159 C CA . TRP B 1 122 ? 10.695 20.781 11.445 1 98.44 122 TRP B CA 1
ATOM 3160 C C . TRP B 1 122 ? 10.133 22.125 10.984 1 98.44 122 TRP B C 1
ATOM 3162 O O . TRP B 1 122 ? 10.133 22.438 9.789 1 98.44 122 TRP B O 1
ATOM 3172 N N . TYR B 1 123 ? 9.617 22.891 11.898 1 98.25 123 TYR B N 1
ATOM 3173 C CA . TYR B 1 123 ? 9.055 24.219 11.719 1 98.25 123 TYR B CA 1
ATOM 3174 C C . TYR B 1 123 ? 9.883 25.266 12.461 1 98.25 123 TYR B C 1
ATOM 3176 O O . TYR B 1 123 ? 10.164 25.109 13.648 1 98.25 123 TYR B O 1
ATOM 3184 N N . ASP B 1 124 ? 10.305 26.312 11.812 1 97.56 124 ASP B N 1
ATOM 3185 C CA . ASP B 1 124 ? 11.211 27.266 12.445 1 97.56 124 ASP B CA 1
ATOM 3186 C C . ASP B 1 124 ? 10.438 28.453 13.031 1 97.56 124 ASP B C 1
ATOM 3188 O O . ASP B 1 124 ? 11.039 29.438 13.461 1 97.56 124 ASP B O 1
ATOM 3192 N N . GLY B 1 125 ? 9.156 28.375 13.016 1 96.75 125 GLY B N 1
ATOM 3193 C CA . GLY B 1 125 ? 8.305 29.469 13.484 1 96.75 125 GLY B CA 1
ATOM 3194 C C . GLY B 1 125 ? 7.68 30.266 12.359 1 96.75 125 GLY B C 1
ATOM 3195 O O . GLY B 1 125 ? 6.758 31.047 12.586 1 96.75 125 GLY B O 1
ATOM 3196 N N . LYS B 1 126 ? 8.188 30 11.18 1 96.06 126 LYS B N 1
ATOM 3197 C CA . LYS B 1 126 ? 7.684 30.719 10.016 1 96.06 126 LYS B CA 1
ATOM 3198 C C . LYS B 1 126 ? 7.457 29.766 8.844 1 96.06 126 LYS B C 1
ATOM 3200 O O . LYS B 1 126 ? 6.445 29.859 8.148 1 96.06 126 LYS B O 1
ATOM 3205 N N . LYS B 1 127 ? 8.422 28.875 8.648 1 96.31 127 LYS B N 1
ATOM 3206 C CA . LYS B 1 127 ? 8.359 27.938 7.516 1 96.31 127 LYS B CA 1
ATOM 3207 C C . LYS B 1 127 ? 8.75 26.531 7.941 1 96.31 127 LYS B C 1
ATOM 3209 O O . LYS B 1 127 ? 9.398 26.344 8.977 1 96.31 127 LYS B O 1
ATOM 3214 N N . LEU B 1 128 ? 8.336 25.625 7.105 1 97.12 128 LEU B N 1
ATOM 3215 C CA . LEU B 1 128 ? 8.727 24.219 7.281 1 97.12 128 LEU B CA 1
ATOM 3216 C C . LEU B 1 128 ? 10.039 23.922 6.562 1 97.12 128 LEU B C 1
ATOM 3218 O O . LEU B 1 128 ? 10.266 24.422 5.453 1 97.12 128 LEU B O 1
ATOM 3222 N N . LYS B 1 129 ? 10.828 23.172 7.203 1 95.81 129 LYS B N 1
ATOM 3223 C CA . LYS B 1 129 ? 12.008 22.672 6.5 1 95.81 129 LYS B CA 1
ATOM 3224 C C . LYS B 1 129 ? 11.641 21.531 5.562 1 95.81 129 LYS B C 1
ATOM 3226 O O . LYS B 1 129 ? 10.953 20.594 5.957 1 95.81 129 LYS B O 1
ATOM 3231 N N . PRO B 1 130 ? 12.125 21.672 4.344 1 92.88 130 PRO B N 1
ATOM 3232 C CA . PRO B 1 130 ? 11.812 20.594 3.387 1 92.88 130 PRO B CA 1
ATOM 3233 C C . PRO B 1 130 ? 12.398 19.25 3.801 1 92.88 130 PRO B C 1
ATOM 3235 O O . PRO B 1 130 ? 13.508 19.188 4.336 1 92.88 130 PRO B O 1
ATOM 3238 N N . ASN B 1 131 ? 11.703 18.172 3.627 1 92.31 131 ASN B N 1
ATOM 3239 C CA . ASN B 1 131 ? 12.125 16.781 3.793 1 92.31 131 ASN B CA 1
ATOM 3240 C C . ASN B 1 131 ? 11.336 15.844 2.891 1 92.31 131 ASN B C 1
ATOM 3242 O O . ASN B 1 131 ? 10.523 16.297 2.082 1 92.31 131 ASN B O 1
ATOM 3246 N N . ASN B 1 132 ? 11.602 14.531 2.998 1 91.81 132 ASN B N 1
ATOM 3247 C CA . ASN B 1 132 ? 10.977 13.586 2.084 1 91.81 132 ASN B CA 1
ATOM 3248 C C . ASN B 1 132 ? 9.992 12.672 2.812 1 91.81 132 ASN B C 1
ATOM 3250 O O . ASN B 1 132 ? 9.688 11.57 2.338 1 91.81 132 ASN B O 1
ATOM 3254 N N . TYR B 1 133 ? 9.523 13.148 4.012 1 94.69 133 TYR B N 1
ATOM 3255 C CA . TYR B 1 133 ? 8.562 12.336 4.746 1 94.69 133 TYR B CA 1
ATOM 3256 C C . TYR B 1 133 ? 7.172 12.445 4.137 1 94.69 133 TYR B C 1
ATOM 3258 O O . TYR B 1 133 ? 6.93 13.312 3.289 1 94.69 133 TYR B O 1
ATOM 3266 N N . GLY B 1 134 ? 6.297 11.539 4.621 1 93.25 134 GLY B N 1
ATOM 3267 C CA . GLY B 1 134 ? 4.93 11.57 4.117 1 93.25 134 GLY B CA 1
ATOM 3268 C C . GLY B 1 134 ? 4.793 10.992 2.725 1 93.25 134 GLY B C 1
ATOM 3269 O O . GLY B 1 134 ? 4.406 11.695 1.788 1 93.25 134 GLY B O 1
ATOM 3270 N N . LEU B 1 135 ? 4.984 9.719 2.582 1 94.94 135 LEU B N 1
ATOM 3271 C CA . LEU B 1 135 ? 5.078 9.086 1.271 1 94.94 135 LEU B CA 1
ATOM 3272 C C . LEU B 1 135 ? 3.756 8.43 0.885 1 94.94 135 LEU B C 1
ATOM 3274 O O . LEU B 1 135 ? 3.67 7.746 -0.136 1 94.94 135 LEU B O 1
ATOM 3278 N N . GLY B 1 136 ? 2.697 8.531 1.695 1 94.19 136 GLY B N 1
ATOM 3279 C CA . GLY B 1 136 ? 1.376 8.031 1.351 1 94.19 136 GLY B CA 1
ATOM 3280 C C . GLY B 1 136 ? 1.174 6.578 1.721 1 94.19 136 GLY B C 1
ATOM 3281 O O . GLY B 1 136 ? 2.088 5.93 2.236 1 94.19 136 GLY B O 1
ATOM 3282 N N . TYR B 1 137 ? -0.02 6.027 1.423 1 95.25 137 TYR B N 1
ATOM 3283 C CA . TYR B 1 137 ? -0.518 4.797 2.027 1 95.25 137 TYR B CA 1
ATOM 3284 C C . TYR B 1 137 ? 0.129 3.576 1.387 1 95.25 137 TYR B C 1
ATOM 3286 O O . TYR B 1 137 ? 0.208 2.512 2.006 1 95.25 137 TYR B O 1
ATOM 3294 N N . ILE B 1 138 ? 0.638 3.688 0.179 1 96.56 138 ILE B N 1
ATOM 3295 C CA . ILE B 1 138 ? 1.265 2.537 -0.465 1 96.56 138 ILE B CA 1
ATOM 3296 C C . ILE B 1 138 ? 2.678 2.346 0.082 1 96.56 138 ILE B C 1
ATOM 3298 O O . ILE B 1 138 ? 3.117 1.215 0.299 1 96.56 138 ILE B O 1
ATOM 3302 N N . LEU B 1 139 ? 3.352 3.486 0.444 1 97.19 139 LEU B N 1
ATOM 3303 C CA . LEU B 1 139 ? 4.773 3.428 0.759 1 97.19 139 LEU B CA 1
ATOM 3304 C C . LEU B 1 139 ? 5.008 3.596 2.258 1 97.19 139 LEU B C 1
ATOM 3306 O O . LEU B 1 139 ? 6.016 3.125 2.789 1 97.19 139 LEU B O 1
ATOM 3310 N N . ALA B 1 140 ? 4.043 4.25 2.934 1 96.88 140 ALA B N 1
ATOM 3311 C CA . ALA B 1 140 ? 4.391 4.688 4.285 1 96.88 140 ALA B CA 1
ATOM 3312 C C . ALA B 1 140 ? 3.143 4.816 5.152 1 96.88 140 ALA B C 1
ATOM 3314 O O . ALA B 1 140 ? 2.393 3.852 5.324 1 96.88 140 ALA B O 1
ATOM 3315 N N . ASP B 1 141 ? 3.037 5.949 5.848 1 97.19 141 ASP B N 1
ATOM 3316 C CA . ASP B 1 141 ? 1.936 6.316 6.734 1 97.19 141 ASP B CA 1
ATOM 3317 C C . ASP B 1 141 ? 1.933 5.453 7.992 1 97.19 141 ASP B C 1
ATOM 3319 O O . ASP B 1 141 ? 0.877 4.992 8.438 1 97.19 141 ASP B O 1
ATOM 3323 N N . GLU B 1 142 ? 3.111 5.258 8.555 1 97 142 GLU B N 1
ATOM 3324 C CA . GLU B 1 142 ? 3.273 4.465 9.773 1 97 142 GLU B CA 1
ATOM 3325 C C . GLU B 1 142 ? 2.404 5.004 10.906 1 97 142 GLU B C 1
ATOM 3327 O O . GLU B 1 142 ? 2.43 6.203 11.195 1 97 142 GLU B O 1
ATOM 3332 N N . GLY B 1 143 ? 1.673 4.137 11.477 1 98.31 143 GLY B N 1
ATOM 3333 C CA . GLY B 1 143 ? 0.928 4.465 12.688 1 98.31 143 GLY B CA 1
ATOM 3334 C C . GLY B 1 143 ? -0.361 5.215 12.398 1 98.31 143 GLY B C 1
ATOM 3335 O O . GLY B 1 143 ? -1.137 5.492 13.32 1 98.31 143 GLY B O 1
ATOM 3336 N N . SER B 1 144 ? -0.619 5.562 11.203 1 98.56 144 SER B N 1
ATOM 3337 C CA . SER B 1 144 ? -1.808 6.32 10.82 1 98.56 144 SER B CA 1
ATOM 3338 C C . SER B 1 144 ? -3.037 5.422 10.758 1 98.56 144 SER B C 1
ATOM 3340 O O . SER B 1 144 ? -2.945 4.215 11 1 98.56 144 SER B O 1
ATOM 3342 N N . ALA B 1 145 ? -4.152 6.07 10.391 1 98.38 145 ALA B N 1
ATOM 3343 C CA . ALA B 1 145 ? -5.406 5.324 10.297 1 98.38 145 ALA B CA 1
ATOM 3344 C C . ALA B 1 145 ? -5.344 4.297 9.172 1 98.38 145 ALA B C 1
ATOM 3346 O O . ALA B 1 145 ? -5.785 3.156 9.344 1 98.38 145 ALA B O 1
ATOM 3347 N N . ASN B 1 146 ? -4.855 4.727 8.023 1 97.81 146 ASN B N 1
ATOM 3348 C CA . ASN B 1 146 ? -4.809 3.758 6.938 1 97.81 146 ASN B CA 1
ATOM 3349 C C . ASN B 1 146 ? -3.822 2.631 7.227 1 97.81 146 ASN B C 1
ATOM 3351 O O . ASN B 1 146 ? -4.035 1.489 6.812 1 97.81 146 ASN B O 1
ATOM 3355 N N . TRP B 1 147 ? -2.727 2.922 7.918 1 98.56 147 TRP B N 1
ATOM 3356 C CA . TRP B 1 147 ? -1.783 1.886 8.32 1 98.56 147 TRP B CA 1
ATOM 3357 C C . TRP B 1 147 ? -2.445 0.885 9.266 1 98.56 147 TRP B C 1
ATOM 3359 O O . TRP B 1 147 ? -2.338 -0.327 9.07 1 98.56 147 TRP B O 1
ATOM 3369 N N . LEU B 1 148 ? -3.104 1.417 10.234 1 98.75 148 LEU B N 1
ATOM 3370 C CA . LEU B 1 148 ? -3.822 0.563 11.18 1 98.75 148 LEU B CA 1
ATOM 3371 C C . LEU B 1 148 ? -4.84 -0.311 10.453 1 98.75 148 LEU B C 1
ATOM 3373 O O . LEU B 1 148 ? -4.965 -1.501 10.75 1 98.75 148 LEU B O 1
ATOM 3377 N N . GLY B 1 149 ? -5.555 0.322 9.57 1 98.44 149 GLY B N 1
ATOM 3378 C CA . GLY B 1 149 ? -6.512 -0.439 8.781 1 98.44 149 GLY B CA 1
ATOM 3379 C C . GLY B 1 149 ? -5.879 -1.586 8.016 1 98.44 149 GLY B C 1
ATOM 3380 O O . GLY B 1 149 ? -6.398 -2.705 8.023 1 98.44 149 GLY B O 1
ATOM 3381 N N . ARG B 1 150 ? -4.762 -1.358 7.371 1 98.25 150 ARG B N 1
ATOM 3382 C CA . ARG B 1 150 ? -4.055 -2.4 6.637 1 98.25 150 ARG B CA 1
ATOM 3383 C C . ARG B 1 150 ? -3.631 -3.535 7.562 1 98.25 150 ARG B C 1
ATOM 3385 O O . ARG B 1 150 ? -3.754 -4.711 7.211 1 98.25 150 ARG B O 1
ATOM 3392 N N . GLN B 1 151 ? -3.162 -3.133 8.766 1 98.12 151 GLN B N 1
ATOM 3393 C CA . GLN B 1 151 ? -2.74 -4.148 9.719 1 98.12 151 GLN B CA 1
ATOM 3394 C C . GLN B 1 151 ? -3.914 -5.031 10.141 1 98.12 151 GLN B C 1
ATOM 3396 O O . GLN B 1 151 ? -3.766 -6.246 10.281 1 98.12 151 GLN B O 1
ATOM 3401 N N . LEU B 1 152 ? -4.988 -4.4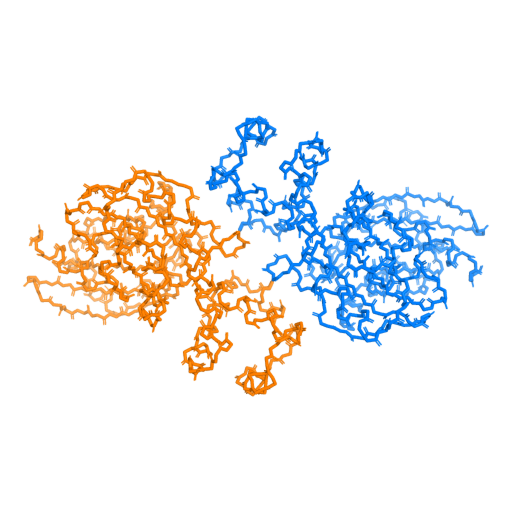1 10.32 1 98.12 152 LEU B N 1
ATOM 3402 C CA . LEU B 1 152 ? -6.168 -5.145 10.766 1 98.12 152 LEU B CA 1
ATOM 3403 C C . LEU B 1 152 ? -6.656 -6.105 9.688 1 98.12 152 LEU B C 1
ATOM 3405 O O . LEU B 1 152 ? -6.949 -7.266 9.977 1 98.12 152 LEU B O 1
ATOM 3409 N N . ILE B 1 153 ? -6.734 -5.645 8.477 1 97.38 153 ILE B N 1
ATOM 3410 C CA . ILE B 1 153 ? -7.184 -6.469 7.359 1 97.38 153 ILE B CA 1
ATOM 3411 C C . ILE B 1 153 ? -6.242 -7.66 7.184 1 97.38 153 ILE B C 1
ATOM 3413 O O . ILE B 1 153 ? -6.691 -8.797 7.035 1 97.38 153 ILE B O 1
ATOM 3417 N N . LYS B 1 154 ? -4.988 -7.414 7.23 1 96.81 154 LYS B N 1
ATOM 3418 C CA . LYS B 1 154 ? -3.996 -8.469 7.062 1 96.81 154 LYS B CA 1
ATOM 3419 C C . LYS B 1 154 ? -4.141 -9.539 8.141 1 96.81 154 LYS B C 1
ATOM 3421 O O . LYS B 1 154 ? -4.113 -10.734 7.848 1 96.81 154 LYS B O 1
ATOM 3426 N N . ALA B 1 155 ? -4.25 -9.047 9.367 1 96.88 155 ALA B N 1
ATOM 3427 C CA . ALA B 1 155 ? -4.391 -9.984 10.477 1 96.88 155 ALA B CA 1
ATOM 3428 C C . ALA B 1 155 ? -5.652 -10.828 10.328 1 96.88 155 ALA B C 1
ATOM 3430 O O . ALA B 1 155 ? -5.637 -12.031 10.602 1 96.88 155 ALA B O 1
ATOM 3431 N N . PHE B 1 156 ? -6.719 -10.18 9.906 1 96.62 156 PHE B N 1
ATOM 3432 C CA . PHE B 1 156 ? -7.973 -10.891 9.703 1 96.62 156 PHE B CA 1
ATOM 3433 C C . PHE B 1 156 ? -7.832 -11.93 8.594 1 96.62 156 PHE B C 1
ATOM 3435 O O . PHE B 1 156 ? -8.18 -13.094 8.781 1 96.62 156 PHE B O 1
ATOM 3442 N N . MET B 1 157 ? -7.227 -11.516 7.488 1 95.38 157 MET B N 1
ATOM 3443 C CA . MET B 1 157 ? -7.137 -12.367 6.305 1 95.38 157 MET B CA 1
ATOM 3444 C C . MET B 1 157 ? -6.16 -13.516 6.531 1 95.38 157 MET B C 1
ATOM 3446 O O . MET B 1 157 ? -6.398 -14.641 6.078 1 95.38 157 MET B O 1
ATOM 3450 N N . ASN B 1 158 ? -5.102 -13.219 7.262 1 94.56 158 ASN B N 1
ATOM 3451 C CA . ASN B 1 158 ? -4.102 -14.242 7.543 1 94.56 158 ASN B CA 1
ATOM 3452 C C . ASN B 1 158 ? -4.477 -15.078 8.766 1 94.56 158 ASN B C 1
ATOM 3454 O O . ASN B 1 158 ? -3.686 -15.898 9.227 1 94.56 158 ASN B O 1
ATOM 3458 N N . GLU B 1 159 ? -5.641 -14.797 9.359 1 93.69 159 GLU B N 1
ATOM 3459 C CA . GLU B 1 159 ? -6.211 -15.555 10.469 1 93.69 159 GLU B CA 1
ATOM 3460 C C . GLU B 1 159 ? -5.309 -15.5 11.703 1 93.69 159 GLU B C 1
ATOM 3462 O O . GLU B 1 159 ? -5.094 -16.516 12.367 1 93.69 159 GLU B O 1
ATOM 3467 N N . THR B 1 160 ? -4.754 -14.352 11.891 1 95.06 160 THR B N 1
ATOM 3468 C CA . THR B 1 160 ? -3.889 -14.18 13.047 1 95.06 160 THR B CA 1
ATOM 3469 C C . THR B 1 160 ? -4.551 -13.281 14.086 1 95.06 160 THR B C 1
ATOM 3471 O O . THR B 1 160 ? -3.996 -13.055 15.164 1 95.06 160 THR B O 1
ATOM 3474 N N . LEU B 1 161 ? -5.73 -12.766 13.797 1 96.25 161 LEU B N 1
ATOM 3475 C CA . LEU B 1 161 ? -6.492 -12.023 14.797 1 96.25 161 LEU B CA 1
ATOM 3476 C C . LEU B 1 161 ? -6.973 -12.945 15.906 1 96.25 161 LEU B C 1
ATOM 3478 O O . LEU B 1 161 ? -7.465 -14.047 15.641 1 96.25 161 LEU B O 1
ATOM 3482 N N . PRO B 1 162 ? -6.816 -12.469 17.141 1 97.44 162 PRO B N 1
ATOM 3483 C CA . PRO B 1 162 ? -7.441 -13.25 18.219 1 97.44 162 PRO B CA 1
ATOM 3484 C C . PRO B 1 162 ? -8.914 -13.555 17.938 1 97.44 162 PRO B C 1
ATOM 3486 O O . PRO B 1 162 ? -9.625 -12.719 17.375 1 97.44 162 PRO B O 1
ATOM 3489 N N . GLU B 1 163 ? -9.398 -14.727 18.391 1 96.81 163 GLU B N 1
ATOM 3490 C CA . GLU B 1 163 ? -10.711 -15.258 18.062 1 96.81 163 GLU B CA 1
ATOM 3491 C C . GLU B 1 163 ? -11.812 -14.266 18.422 1 96.81 163 GLU B C 1
ATOM 3493 O O . GLU B 1 163 ? -12.773 -14.078 17.672 1 96.81 163 GLU B O 1
ATOM 3498 N N . ASN B 1 164 ? -11.727 -13.68 19.578 1 97.06 164 ASN B N 1
ATOM 3499 C CA . ASN B 1 164 ? -12.742 -12.719 20.016 1 97.06 164 ASN B CA 1
ATOM 3500 C C . ASN B 1 164 ? -12.812 -11.516 19.078 1 97.06 164 ASN B C 1
ATOM 3502 O O . ASN B 1 164 ? -13.898 -11.031 18.766 1 97.06 164 ASN B O 1
ATOM 3506 N N . LEU B 1 165 ? -11.664 -11.016 18.625 1 97.88 165 LEU B N 1
ATOM 3507 C CA . LEU B 1 165 ? -11.625 -9.883 17.703 1 97.88 165 LEU B CA 1
ATOM 3508 C C . LEU B 1 165 ? -12.078 -10.297 16.312 1 97.88 165 LEU B C 1
ATOM 3510 O O . LEU B 1 165 ? -12.695 -9.5 15.594 1 97.88 165 LEU B O 1
ATOM 3514 N N . LYS B 1 166 ? -11.688 -11.516 15.938 1 96.31 166 LYS B N 1
ATOM 3515 C CA . LYS B 1 166 ? -12.141 -12.039 14.648 1 96.31 166 LYS B CA 1
ATOM 3516 C C . LYS B 1 166 ? -13.664 -12.031 14.547 1 96.31 166 LYS B C 1
ATOM 3518 O O . LYS B 1 166 ? -14.219 -11.57 13.555 1 96.31 166 LYS B O 1
ATOM 3523 N N . LYS B 1 167 ? -14.352 -12.547 15.523 1 95.31 167 LYS B N 1
ATOM 3524 C CA . LYS B 1 167 ? -15.805 -12.586 15.555 1 95.31 167 LYS B CA 1
ATOM 3525 C C . LYS B 1 167 ? -16.406 -11.188 15.469 1 95.31 167 LYS B C 1
ATOM 3527 O O . LYS B 1 167 ? -17.375 -10.961 14.75 1 95.31 167 LYS B O 1
ATOM 3532 N N . LYS B 1 168 ? -15.82 -10.234 16.219 1 95.81 168 LYS B N 1
ATOM 3533 C CA . LYS B 1 168 ? -16.297 -8.852 16.188 1 95.81 168 LYS B CA 1
ATOM 3534 C C . LYS B 1 168 ? -16.125 -8.234 14.805 1 95.81 168 LYS B C 1
ATOM 3536 O O . LYS B 1 168 ? -16.984 -7.492 14.336 1 95.81 168 LYS B O 1
ATOM 3541 N N . PHE B 1 169 ? -14.969 -8.523 14.234 1 96.25 169 PHE B N 1
ATOM 3542 C CA . PHE B 1 169 ? -14.672 -8.008 12.906 1 96.25 169 PHE B CA 1
ATOM 3543 C C . PHE B 1 169 ? -15.68 -8.516 11.883 1 96.25 169 PHE B C 1
ATOM 3545 O O . PHE B 1 169 ? -16.219 -7.742 11.086 1 96.25 169 PHE B O 1
ATOM 3552 N N . GLU B 1 170 ? -15.938 -9.797 11.859 1 93.12 170 GLU B N 1
ATOM 3553 C CA . GLU B 1 170 ? -16.891 -10.414 10.93 1 93.12 170 GLU B CA 1
ATOM 3554 C C . GLU B 1 170 ? -18.281 -9.828 11.109 1 93.12 170 GLU B C 1
ATOM 3556 O O . GLU B 1 170 ? -18.984 -9.578 10.125 1 93.12 170 GLU B O 1
ATOM 3561 N N . HIS B 1 171 ? -18.656 -9.672 12.273 1 91.12 171 HIS B N 1
ATOM 3562 C CA . HIS B 1 171 ? -19.984 -9.141 12.578 1 91.12 171 HIS B CA 1
ATOM 3563 C C . HIS B 1 171 ? -20.109 -7.688 12.125 1 91.12 171 HIS B C 1
ATOM 3565 O O . HIS B 1 171 ? -21.125 -7.297 11.555 1 91.12 171 HIS B O 1
ATOM 3571 N N . ARG B 1 172 ? -19.094 -6.898 12.352 1 90.94 172 ARG B N 1
ATOM 3572 C CA . ARG B 1 172 ? -19.125 -5.457 12.117 1 90.94 172 ARG B CA 1
ATOM 3573 C C . ARG B 1 172 ? -19.078 -5.145 10.625 1 90.94 172 ARG B C 1
ATOM 3575 O O . ARG B 1 172 ? -19.719 -4.203 10.164 1 90.94 172 ARG B O 1
ATOM 3582 N N . TYR B 1 173 ? -18.344 -5.883 9.859 1 90.56 173 TYR B N 1
ATOM 3583 C CA . TYR B 1 173 ? -18.062 -5.469 8.484 1 90.56 173 TYR B CA 1
ATOM 3584 C C . TYR B 1 173 ? -18.625 -6.465 7.484 1 90.56 173 TYR B C 1
ATOM 3586 O O . TYR B 1 173 ? -18.531 -6.254 6.273 1 90.56 173 TYR B O 1
ATOM 3594 N N . ASP B 1 174 ? -19.391 -7.484 7.938 1 83.06 174 ASP B N 1
ATOM 3595 C CA . ASP B 1 174 ? -19.828 -8.523 7.008 1 83.06 174 ASP B CA 1
ATOM 3596 C C . ASP B 1 174 ? -18.781 -8.789 5.945 1 83.06 174 ASP B C 1
ATOM 3598 O O . ASP B 1 174 ? -19.062 -8.781 4.75 1 83.06 174 ASP B O 1
ATOM 3602 N N . ALA B 1 175 ? -17.625 -9.109 6.371 1 79.25 175 ALA B N 1
ATOM 3603 C CA . ALA B 1 175 ? -16.422 -9 5.559 1 79.25 175 ALA B CA 1
ATOM 3604 C C . ALA B 1 175 ? -16.109 -10.32 4.867 1 79.25 175 ALA B C 1
ATOM 3606 O O . ALA B 1 175 ? -16.125 -11.375 5.5 1 79.25 175 ALA B O 1
ATOM 3607 N N . ASP B 1 176 ? -16.094 -10.289 3.561 1 84.75 176 ASP B N 1
ATOM 3608 C CA . ASP B 1 176 ? -15.531 -11.414 2.82 1 84.75 176 ASP B CA 1
ATOM 3609 C C . ASP B 1 176 ? -14.328 -10.969 1.988 1 84.75 176 ASP B C 1
ATOM 3611 O O . ASP B 1 176 ? -14.211 -9.797 1.638 1 84.75 176 ASP B O 1
ATOM 3615 N N . ARG B 1 177 ? -13.453 -11.891 1.739 1 88.38 177 ARG B N 1
ATOM 3616 C CA . ARG B 1 177 ? -12.188 -11.664 1.053 1 88.38 177 ARG B CA 1
ATOM 3617 C C . ARG B 1 177 ? -12.391 -10.891 -0.241 1 88.38 177 ARG B C 1
ATOM 3619 O O . ARG B 1 177 ? -11.719 -9.883 -0.485 1 88.38 177 ARG B O 1
ATOM 3626 N N . LYS B 1 178 ? -13.32 -11.312 -1.011 1 87 178 LYS B N 1
ATOM 3627 C CA . LYS B 1 178 ? -13.586 -10.711 -2.314 1 87 178 LYS B CA 1
ATOM 3628 C C . LYS B 1 178 ? -13.93 -9.234 -2.176 1 87 178 LYS B C 1
ATOM 3630 O O . LYS B 1 178 ? -13.359 -8.383 -2.869 1 87 178 LYS B O 1
ATOM 3635 N N . THR B 1 179 ? -14.82 -8.922 -1.305 1 89.38 179 THR B N 1
ATOM 3636 C CA . THR B 1 179 ? -15.281 -7.551 -1.113 1 89.38 179 THR B CA 1
ATOM 3637 C C . THR B 1 179 ? -14.148 -6.66 -0.61 1 89.38 179 THR B C 1
ATOM 3639 O O . THR B 1 179 ? -13.984 -5.531 -1.078 1 89.38 179 THR B O 1
ATOM 3642 N N . ILE B 1 180 ? -13.367 -7.129 0.315 1 93.06 180 ILE B N 1
ATOM 3643 C CA . ILE B 1 180 ? -12.273 -6.359 0.887 1 93.06 180 ILE B CA 1
ATOM 3644 C C . ILE B 1 180 ? -11.242 -6.039 -0.199 1 93.06 180 ILE B C 1
ATOM 3646 O O . ILE B 1 180 ? -10.828 -4.887 -0.349 1 93.06 180 ILE B O 1
ATOM 3650 N N . LEU B 1 181 ? -10.883 -7.004 -1.01 1 92 181 LEU B N 1
ATOM 3651 C CA . LEU B 1 181 ? -9.875 -6.805 -2.047 1 92 181 LEU B CA 1
ATOM 3652 C C . LEU B 1 181 ? -10.398 -5.883 -3.143 1 92 181 LEU B C 1
ATOM 3654 O O . LEU B 1 181 ? -9.648 -5.082 -3.699 1 92 181 LEU B O 1
ATOM 3658 N N . GLU B 1 182 ? -11.617 -6.012 -3.426 1 89.94 182 GLU B N 1
ATOM 3659 C CA . GLU B 1 182 ? -12.219 -5.109 -4.402 1 89.94 182 GLU B CA 1
ATOM 3660 C C . GLU B 1 182 ? -12.141 -3.658 -3.934 1 89.94 182 GLU B C 1
ATOM 3662 O O . GLU B 1 182 ? -11.828 -2.764 -4.723 1 89.94 182 GLU B O 1
ATOM 3667 N N . LYS B 1 183 ? -12.422 -3.416 -2.703 1 92.62 183 LYS B N 1
ATOM 3668 C CA . LYS B 1 183 ? -12.398 -2.062 -2.158 1 92.62 183 LYS B CA 1
ATOM 3669 C C . LYS B 1 183 ? -10.969 -1.521 -2.102 1 92.62 183 LYS B C 1
ATOM 3671 O O . LYS B 1 183 ? -10.734 -0.343 -2.379 1 92.62 183 LYS B O 1
ATOM 3676 N N . VAL B 1 184 ? -10.031 -2.369 -1.854 1 94.25 184 VAL B N 1
ATOM 3677 C CA . VAL B 1 184 ? -8.641 -1.948 -1.714 1 94.25 184 VAL B CA 1
ATOM 3678 C C . VAL B 1 184 ? -8.062 -1.625 -3.086 1 94.25 184 VAL B C 1
ATOM 3680 O O . VAL B 1 184 ? -7.297 -0.668 -3.232 1 94.25 184 VAL B O 1
ATOM 3683 N N . TYR B 1 185 ? -8.406 -2.342 -4.141 1 90.44 185 TYR B N 1
ATOM 3684 C CA . TYR B 1 185 ? -7.637 -2.248 -5.375 1 90.44 185 TYR B CA 1
ATOM 3685 C C . TYR B 1 185 ? -8.477 -1.64 -6.496 1 90.44 185 TYR B C 1
ATOM 3687 O O . TYR B 1 185 ? -7.945 -1.299 -7.555 1 90.44 185 TYR B O 1
ATOM 3695 N N . ARG B 1 186 ? -9.719 -1.395 -6.227 1 86.75 186 ARG B N 1
ATOM 3696 C CA . ARG B 1 186 ? -10.539 -0.906 -7.324 1 86.75 186 ARG B CA 1
ATOM 3697 C C . ARG B 1 186 ? -11.156 0.446 -6.988 1 86.75 186 ARG B C 1
ATOM 3699 O O . ARG B 1 186 ? -11.578 1.186 -7.883 1 86.75 186 ARG B O 1
ATOM 3706 N N . LEU B 1 187 ? -11.25 0.742 -5.703 1 87.19 187 LEU B N 1
ATOM 3707 C CA . LEU B 1 187 ? -11.789 2.051 -5.348 1 87.19 187 LEU B CA 1
ATOM 3708 C C . LEU B 1 187 ? -10.852 3.166 -5.805 1 87.19 187 LEU B C 1
ATOM 3710 O O . LEU B 1 187 ? -9.641 2.973 -5.875 1 87.19 187 LEU B O 1
ATOM 3714 N N . ARG B 1 188 ? -11.445 4.305 -6.07 1 83.56 188 ARG B N 1
ATOM 3715 C CA . ARG B 1 188 ? -10.68 5.484 -6.457 1 83.56 188 ARG B CA 1
ATOM 3716 C C . ARG B 1 188 ? -9.812 5.977 -5.305 1 83.56 188 ARG B C 1
ATOM 3718 O O . ARG B 1 188 ? -8.703 6.465 -5.52 1 83.56 188 ARG B O 1
ATOM 3725 N N . GLN B 1 189 ? -10.344 5.867 -4.086 1 87.62 189 GLN B N 1
ATOM 3726 C CA . GLN B 1 189 ? -9.625 6.312 -2.896 1 87.62 189 GLN B CA 1
ATOM 3727 C C . GLN B 1 189 ? -9.562 5.207 -1.846 1 87.62 189 GLN B C 1
ATOM 3729 O O . GLN B 1 189 ? -10.188 5.312 -0.788 1 87.62 189 GLN B O 1
ATOM 3734 N N . PRO B 1 190 ? -8.734 4.266 -2.109 1 92.88 190 PRO B N 1
ATOM 3735 C CA . PRO B 1 190 ? -8.68 3.131 -1.185 1 92.88 190 PRO B CA 1
ATOM 3736 C C . PRO B 1 190 ? -8.219 3.531 0.215 1 92.88 190 PRO B C 1
ATOM 3738 O O . PRO B 1 190 ? -8.578 2.879 1.198 1 92.88 190 PRO B O 1
ATOM 3741 N N . ALA B 1 191 ? -7.531 4.668 0.256 1 92.38 191 ALA B N 1
ATOM 3742 C CA . ALA B 1 191 ? -7.035 5.137 1.548 1 92.38 191 ALA B CA 1
ATOM 3743 C C . ALA B 1 191 ? -8.188 5.453 2.496 1 92.38 191 ALA B C 1
ATOM 3745 O O . ALA B 1 191 ? -8.07 5.262 3.709 1 92.38 191 ALA B O 1
ATOM 3746 N N . LEU B 1 192 ? -9.289 5.957 1.943 1 92.38 192 LEU B N 1
ATOM 3747 C CA . LEU B 1 192 ? -10.453 6.254 2.771 1 92.38 192 LEU B CA 1
ATOM 3748 C C . LEU B 1 192 ? -11.047 4.973 3.348 1 92.38 192 LEU B C 1
ATOM 3750 O O . LEU B 1 192 ? -11.453 4.945 4.512 1 92.38 192 LEU B O 1
ATOM 3754 N N . PHE B 1 193 ? -11.125 3.957 2.551 1 95.38 193 PHE B N 1
ATOM 3755 C CA . PHE B 1 193 ? -11.602 2.658 3.012 1 95.38 193 PHE B CA 1
ATOM 3756 C C . PHE B 1 193 ? -10.695 2.104 4.102 1 95.38 193 PHE B C 1
ATOM 3758 O O . PHE B 1 193 ? -11.172 1.679 5.156 1 95.38 193 PHE B O 1
ATOM 3765 N N . LEU B 1 194 ? -9.445 2.166 3.9 1 97.12 194 LEU B N 1
ATOM 3766 C CA . LEU B 1 194 ? -8.469 1.667 4.863 1 97.12 194 LEU B CA 1
ATOM 3767 C C . LEU B 1 194 ? -8.555 2.438 6.176 1 97.12 194 LEU B C 1
ATOM 3769 O O . LEU B 1 194 ? -8.5 1.843 7.254 1 97.12 194 LEU B O 1
ATOM 3773 N N . SER B 1 195 ? -8.758 3.689 6.078 1 97.06 195 SER B N 1
ATOM 3774 C CA . SER B 1 195 ? -8.781 4.539 7.266 1 97.06 195 SER B CA 1
ATOM 3775 C C . SER B 1 195 ? -10.047 4.316 8.078 1 97.06 195 SER B C 1
ATOM 3777 O O . SER B 1 195 ? -10.094 4.621 9.273 1 97.06 195 SER B O 1
ATOM 3779 N N . SER B 1 196 ? -11.062 3.809 7.5 1 95.44 196 SER B N 1
ATOM 3780 C CA . SER B 1 196 ? -12.352 3.646 8.156 1 95.44 196 SER B CA 1
ATOM 3781 C C . SER B 1 196 ? -12.289 2.6 9.266 1 95.44 196 SER B C 1
ATOM 3783 O O . SER B 1 196 ? -13.164 2.551 10.133 1 95.44 196 SER B O 1
ATOM 3785 N N . PHE B 1 197 ? -11.289 1.851 9.32 1 97.06 197 PHE B N 1
ATOM 3786 C CA . PHE B 1 197 ? -11.188 0.772 10.297 1 97.06 197 PHE B CA 1
ATOM 3787 C C . PHE B 1 197 ? -10.734 1.307 11.656 1 97.06 197 PHE B C 1
ATOM 3789 O O . PHE B 1 197 ? -10.703 0.568 12.641 1 97.06 197 PHE B O 1
ATOM 3796 N N . THR B 1 198 ? -10.328 2.527 11.727 1 96.81 198 THR B N 1
ATOM 3797 C CA . THR B 1 198 ? -9.945 3.127 13 1 96.81 198 THR B CA 1
ATOM 3798 C C . THR B 1 198 ? -11.07 2.99 14.023 1 96.81 198 THR B C 1
ATOM 3800 O O . THR B 1 198 ? -10.82 2.859 15.219 1 96.81 198 THR B O 1
ATOM 3803 N N . ASP B 1 199 ? -12.297 2.982 13.562 1 97.31 199 ASP B N 1
ATOM 3804 C CA . ASP B 1 199 ? -13.438 2.783 14.445 1 97.31 199 ASP B CA 1
ATOM 3805 C C . ASP B 1 199 ? -13.328 1.458 15.195 1 97.31 199 ASP B C 1
ATOM 3807 O O . ASP B 1 199 ? -13.664 1.379 16.375 1 97.31 199 ASP B O 1
ATOM 3811 N N . PHE B 1 200 ? -12.914 0.444 14.531 1 98.25 200 PHE B N 1
ATOM 3812 C CA . PHE B 1 200 ? -12.742 -0.856 15.164 1 98.25 200 PHE B CA 1
ATOM 3813 C C . PHE B 1 200 ? -11.711 -0.774 16.281 1 98.25 200 PHE B C 1
ATOM 3815 O O . PHE B 1 200 ? -11.914 -1.343 17.359 1 98.25 200 PHE B O 1
ATOM 3822 N N . TYR B 1 201 ? -10.602 -0.096 16.016 1 98.5 201 TYR B N 1
ATOM 3823 C CA . TYR B 1 201 ? -9.562 0.093 17.031 1 98.5 201 TYR B CA 1
ATOM 3824 C C . TYR B 1 201 ? -10.117 0.853 18.234 1 98.5 201 TYR B C 1
ATOM 3826 O O . TYR B 1 201 ? -9.836 0.497 19.391 1 98.5 201 TYR B O 1
ATOM 3834 N N . THR B 1 202 ? -10.883 1.884 17.953 1 98.19 202 THR B N 1
ATOM 3835 C CA . THR B 1 202 ? -11.461 2.699 19.016 1 98.19 202 THR B CA 1
ATOM 3836 C C . THR B 1 202 ? -12.445 1.883 19.844 1 98.19 202 THR B C 1
ATOM 3838 O O . THR B 1 202 ? -12.406 1.92 21.078 1 98.19 202 THR B O 1
ATOM 3841 N N . GLU B 1 203 ? -13.242 1.101 19.188 1 97.94 203 GLU B N 1
ATOM 3842 C CA . GLU B 1 203 ? -14.281 0.316 19.844 1 97.94 203 GLU B CA 1
ATOM 3843 C C . GLU B 1 203 ? -13.688 -0.815 20.672 1 97.94 203 GLU B C 1
ATOM 3845 O O . GLU B 1 203 ? -14.289 -1.261 21.641 1 97.94 203 GLU B O 1
ATOM 3850 N N . ASN B 1 204 ? -12.555 -1.252 20.297 1 98.12 204 ASN B N 1
ATOM 3851 C CA . ASN B 1 204 ? -11.93 -2.379 20.984 1 98.12 204 ASN B CA 1
ATOM 3852 C C . ASN B 1 204 ? -10.625 -1.974 21.656 1 98.12 204 ASN B C 1
ATOM 3854 O O . ASN B 1 204 ? -9.719 -2.797 21.828 1 98.12 204 ASN B O 1
ATOM 3858 N N . HIS B 1 205 ? -10.555 -0.773 22.078 1 97.44 205 HIS B N 1
ATOM 3859 C CA . HIS B 1 205 ? -9.328 -0.15 22.562 1 97.44 205 HIS B CA 1
ATOM 3860 C C . HIS B 1 205 ? -8.805 -0.862 23.812 1 97.44 205 HIS B C 1
ATOM 3862 O O . HIS B 1 205 ? -7.594 -0.921 24.031 1 97.44 205 HIS B O 1
ATOM 3868 N N . ALA B 1 206 ? -9.594 -1.482 24.547 1 96.12 206 ALA B N 1
ATOM 3869 C CA . ALA B 1 206 ? -9.203 -2.119 25.797 1 96.12 206 ALA B CA 1
ATOM 3870 C C . ALA B 1 206 ? -8.523 -3.463 25.547 1 96.12 206 ALA B C 1
ATOM 3872 O O . ALA B 1 206 ? -7.863 -4.008 26.422 1 96.12 206 ALA B O 1
ATOM 3873 N N . ASP B 1 207 ? -8.727 -4.035 24.344 1 97.88 207 ASP B N 1
ATOM 3874 C CA . ASP B 1 207 ? -8.133 -5.332 24.031 1 97.88 207 ASP B CA 1
ATOM 3875 C C . ASP B 1 207 ? -6.617 -5.227 23.906 1 97.88 207 ASP B C 1
ATOM 3877 O O . ASP B 1 207 ? -6.105 -4.348 23.203 1 97.88 207 ASP B O 1
ATOM 3881 N N . PRO B 1 208 ? -5.895 -6.129 24.516 1 97.56 208 PRO B N 1
ATOM 3882 C CA . PRO B 1 208 ? -4.434 -6.043 24.5 1 97.56 208 PRO B CA 1
ATOM 3883 C C . PRO B 1 208 ? -3.846 -6.113 23.094 1 97.56 208 PRO B C 1
ATOM 3885 O O . PRO B 1 208 ? -2.842 -5.461 22.797 1 97.56 208 PRO B O 1
ATOM 3888 N N . TYR B 1 209 ? -4.418 -6.938 22.266 1 98.19 209 TYR B N 1
ATOM 3889 C CA . TYR B 1 209 ? -3.943 -7.031 20.875 1 98.19 209 TYR B CA 1
ATOM 3890 C C . TYR B 1 209 ? -4.047 -5.684 20.172 1 98.19 209 TYR B C 1
ATOM 3892 O O . TYR B 1 209 ? -3.115 -5.266 19.484 1 98.19 209 TYR B O 1
ATOM 3900 N N . ILE B 1 210 ? -5.152 -5.066 20.375 1 98.56 210 ILE B N 1
ATOM 3901 C CA . ILE B 1 210 ? -5.434 -3.781 19.734 1 98.56 210 ILE B CA 1
ATOM 3902 C C . ILE B 1 210 ? -4.473 -2.723 20.281 1 98.56 210 ILE B C 1
ATOM 3904 O O . ILE B 1 210 ? -3.861 -1.981 19.5 1 98.56 210 ILE B O 1
ATOM 3908 N N . LYS B 1 211 ? -4.289 -2.643 21.531 1 98.12 211 LYS B N 1
ATOM 3909 C CA . LYS B 1 211 ? -3.387 -1.683 22.156 1 98.12 211 LYS B CA 1
ATOM 3910 C C . LYS B 1 211 ? -1.958 -1.859 21.656 1 98.12 211 LYS B C 1
ATOM 3912 O O . LYS B 1 211 ? -1.266 -0.877 21.375 1 98.12 211 LYS B O 1
ATOM 3917 N N . ASN B 1 212 ? -1.585 -3.104 21.578 1 98 212 ASN B N 1
ATOM 3918 C CA . ASN B 1 212 ? -0.229 -3.398 21.141 1 98 212 ASN B CA 1
ATOM 3919 C C . ASN B 1 212 ? -0.011 -2.965 19.688 1 98 212 ASN B C 1
ATOM 3921 O O . ASN B 1 212 ? 1.069 -2.486 19.328 1 98 212 ASN B O 1
ATOM 3925 N N . LYS B 1 213 ? -1.014 -3.184 18.875 1 98.44 213 LYS B N 1
ATOM 3926 C CA . LYS B 1 213 ? -0.892 -2.791 17.469 1 98.44 213 LYS B CA 1
ATOM 3927 C C . LYS B 1 213 ? -0.78 -1.276 17.328 1 98.44 213 LYS B C 1
ATOM 3929 O O . LYS B 1 213 ? 0.007 -0.778 16.531 1 98.44 213 LYS B O 1
ATOM 3934 N N . ILE B 1 214 ? -1.556 -0.554 18.078 1 98.75 214 ILE B N 1
ATOM 3935 C CA . ILE B 1 214 ? -1.492 0.904 18.094 1 98.75 214 ILE B CA 1
ATOM 3936 C C . ILE B 1 214 ? -0.095 1.356 18.516 1 98.75 214 ILE B C 1
ATOM 3938 O O . ILE B 1 214 ? 0.515 2.201 17.844 1 98.75 214 ILE B O 1
ATOM 3942 N N . LYS B 1 215 ? 0.445 0.77 19.531 1 98.5 215 LYS B N 1
ATOM 3943 C CA . LYS B 1 215 ? 1.775 1.11 20.031 1 98.5 215 LYS B CA 1
ATOM 3944 C C . LYS B 1 215 ? 2.844 0.82 18.984 1 98.5 215 LYS B C 1
ATOM 3946 O O . LYS B 1 215 ? 3.764 1.618 18.781 1 98.5 215 LYS B O 1
ATOM 3951 N N . GLN B 1 216 ? 2.699 -0.307 18.375 1 98.31 216 GLN B N 1
ATOM 3952 C CA . GLN B 1 216 ? 3.633 -0.661 17.312 1 98.31 216 GLN B CA 1
ATOM 3953 C C . GLN B 1 216 ? 3.625 0.387 16.203 1 98.31 216 GLN B C 1
ATOM 3955 O O . GLN B 1 216 ? 4.676 0.738 15.664 1 98.31 216 GLN B O 1
ATOM 3960 N N . GLY B 1 217 ? 2.428 0.833 15.836 1 98.69 217 GLY B N 1
ATOM 3961 C CA . GLY B 1 217 ? 2.316 1.882 14.836 1 98.69 217 GLY B CA 1
ATOM 3962 C C . GLY B 1 217 ? 3.033 3.16 15.227 1 98.69 217 GLY B C 1
ATOM 3963 O O . GLY B 1 217 ? 3.768 3.738 14.422 1 98.69 217 GLY B O 1
ATOM 3964 N N . PHE B 1 218 ? 2.85 3.561 16.453 1 98.88 218 PHE B N 1
ATOM 3965 C CA . PHE B 1 218 ? 3.502 4.773 16.922 1 98.88 218 PHE B CA 1
ATOM 3966 C C . PHE B 1 218 ? 5.012 4.578 17.016 1 98.88 218 PHE B C 1
ATOM 3968 O O . PHE B 1 218 ? 5.777 5.5 16.703 1 98.88 218 PHE B O 1
ATOM 3975 N N . GLU B 1 219 ? 5.469 3.439 17.422 1 98.75 219 GLU B N 1
ATOM 3976 C CA . GLU B 1 219 ? 6.902 3.16 17.469 1 98.75 219 GLU B CA 1
ATOM 3977 C C . GLU B 1 219 ? 7.527 3.275 16.078 1 98.75 219 GLU B C 1
ATOM 3979 O O . GLU B 1 219 ? 8.617 3.834 15.93 1 98.75 219 GLU B O 1
ATOM 3984 N N . LEU B 1 220 ? 6.828 2.77 15.102 1 98.19 220 LEU B N 1
ATOM 3985 C CA . LEU B 1 220 ? 7.32 2.871 13.734 1 98.19 220 LEU B CA 1
ATOM 3986 C C . LEU B 1 220 ? 7.371 4.328 13.281 1 98.19 220 LEU B C 1
ATOM 3988 O O . LEU B 1 220 ? 8.328 4.746 12.625 1 98.19 220 LEU B O 1
ATOM 3992 N N . LEU B 1 221 ? 6.328 5.066 13.578 1 98.69 221 LEU B N 1
ATOM 3993 C CA . LEU B 1 221 ? 6.27 6.488 13.258 1 98.69 221 LEU B CA 1
ATOM 3994 C C . LEU B 1 221 ? 7.438 7.238 13.883 1 98.69 221 LEU B C 1
ATOM 3996 O O . LEU B 1 221 ? 8.094 8.039 13.219 1 98.69 221 LEU B O 1
ATOM 4000 N N . ILE B 1 222 ? 7.691 6.957 15.109 1 98.62 222 ILE B N 1
ATOM 4001 C CA . ILE B 1 222 ? 8.734 7.613 15.883 1 98.62 222 ILE B CA 1
ATOM 4002 C C . ILE B 1 222 ? 10.109 7.27 15.305 1 98.62 222 ILE B C 1
ATOM 4004 O O . ILE B 1 222 ? 10.922 8.156 15.055 1 98.62 222 ILE B O 1
ATOM 4008 N N . ASP B 1 223 ? 10.312 6.047 15.023 1 97.94 223 ASP B N 1
ATOM 4009 C CA . ASP B 1 223 ? 11.594 5.594 14.492 1 97.94 223 ASP B CA 1
ATOM 4010 C C . ASP B 1 223 ? 11.859 6.18 13.109 1 97.94 223 ASP B C 1
ATOM 4012 O O . ASP B 1 223 ? 13 6.5 12.773 1 97.94 223 ASP B O 1
ATOM 4016 N N . THR B 1 224 ? 10.836 6.34 12.383 1 97.56 224 THR B N 1
ATOM 4017 C CA . THR B 1 224 ? 11 6.711 10.977 1 97.56 224 THR B CA 1
ATOM 4018 C C . THR B 1 224 ? 11.094 8.227 10.828 1 97.56 224 THR B C 1
ATOM 4020 O O . THR B 1 224 ? 11.898 8.727 10.039 1 97.56 224 THR B O 1
ATOM 4023 N N . TYR B 1 225 ? 10.289 8.922 11.57 1 97.94 225 TYR B N 1
ATOM 4024 C CA . TYR B 1 225 ? 10.18 10.352 11.305 1 97.94 225 TYR B CA 1
ATOM 4025 C C . TYR B 1 225 ? 10.742 11.164 12.469 1 97.94 225 TYR B C 1
ATOM 4027 O O . TYR B 1 225 ? 11.523 12.094 12.266 1 97.94 225 TYR B O 1
ATOM 4035 N N . LEU B 1 226 ? 10.391 10.797 13.688 1 98.38 226 LEU B N 1
ATOM 4036 C CA . LEU B 1 226 ? 10.586 11.711 14.805 1 98.38 226 LEU B CA 1
ATOM 4037 C C . LEU B 1 226 ? 12.016 11.633 15.336 1 98.38 226 LEU B C 1
ATOM 4039 O O . LEU B 1 226 ? 12.625 12.656 15.656 1 98.38 226 LEU B O 1
ATOM 4043 N N . LEU B 1 227 ? 12.539 10.445 15.445 1 98.06 227 LEU B N 1
ATOM 4044 C CA . LEU B 1 227 ? 13.898 10.32 15.953 1 98.06 227 LEU B CA 1
ATOM 4045 C C . LEU B 1 227 ? 14.891 11.016 15.031 1 98.06 227 LEU B C 1
ATOM 4047 O O . LEU B 1 227 ? 15.766 11.75 15.5 1 98.06 227 LEU B O 1
ATOM 4051 N N . PRO B 1 228 ? 14.797 10.797 13.703 1 97.38 228 PRO B N 1
ATOM 4052 C CA . PRO B 1 228 ? 15.703 11.539 12.82 1 97.38 228 PRO B CA 1
ATOM 4053 C C . PRO B 1 228 ? 15.57 13.055 12.984 1 97.38 228 PRO B C 1
ATOM 4055 O O . PRO B 1 228 ? 16.578 13.766 12.992 1 97.38 228 PRO B O 1
ATOM 4058 N N . LEU B 1 229 ? 14.406 13.555 13.117 1 98 229 LEU B N 1
ATOM 4059 C CA . LEU B 1 229 ? 14.195 14.992 13.305 1 98 229 LEU B CA 1
ATOM 4060 C C . LEU B 1 229 ? 14.766 15.445 14.648 1 98 229 LEU B C 1
ATOM 4062 O O . LEU B 1 229 ? 15.359 16.531 14.742 1 98 229 LEU B O 1
ATOM 4066 N N . GLN B 1 230 ? 14.578 14.641 15.695 1 97.81 230 GLN B N 1
ATOM 4067 C CA . GLN B 1 230 ? 15.125 14.953 17.016 1 97.81 230 GLN B CA 1
ATOM 4068 C C . GLN B 1 230 ? 16.656 14.984 16.984 1 97.81 230 GLN B C 1
ATOM 4070 O O . GLN B 1 230 ? 17.281 15.766 17.703 1 97.81 230 GLN B O 1
ATOM 4075 N N . ASN B 1 231 ? 17.188 14.102 16.219 1 97.06 231 ASN B N 1
ATOM 4076 C CA . ASN B 1 231 ? 18.641 14.094 16.078 1 97.06 231 ASN B CA 1
ATOM 4077 C C . ASN B 1 231 ? 19.141 15.383 15.43 1 97.06 231 ASN B C 1
ATOM 4079 O O . ASN B 1 231 ? 20.203 15.898 15.789 1 97.06 231 ASN B O 1
ATOM 4083 N N . GLU B 1 232 ? 18.438 15.891 14.492 1 97 232 GLU B N 1
ATOM 4084 C CA . GLU B 1 232 ? 18.812 17.125 13.805 1 97 232 GLU B CA 1
ATOM 4085 C C . GLU B 1 232 ? 18.5 18.344 14.656 1 97 232 GLU B C 1
ATOM 4087 O O . GLU B 1 232 ? 19.219 19.344 14.609 1 97 232 GLU B O 1
ATOM 4092 N N . TYR B 1 233 ? 17.422 18.25 15.43 1 97.06 233 TYR B N 1
ATOM 4093 C CA . TYR B 1 233 ? 16.984 19.344 16.281 1 97.06 233 TYR B CA 1
ATOM 4094 C C . TYR B 1 233 ? 16.766 18.875 17.719 1 97.06 233 TYR B C 1
ATOM 4096 O O . TYR B 1 233 ? 15.641 18.844 18.203 1 97.06 233 TYR B O 1
ATOM 4104 N N . PRO B 1 234 ? 17.812 18.625 18.453 1 95.5 234 PRO B N 1
ATOM 4105 C CA . PRO B 1 234 ? 17.719 18.016 19.781 1 95.5 234 PRO B CA 1
ATOM 4106 C C . PRO B 1 234 ? 16.984 18.891 20.781 1 95.5 234 PRO B C 1
ATOM 4108 O O . PRO B 1 234 ? 17.125 20.109 20.75 1 95.5 234 PRO B O 1
ATOM 4111 N N . GLY B 1 235 ? 16.234 18.234 21.578 1 91.62 235 GLY B N 1
ATOM 4112 C CA . GLY B 1 235 ? 15.586 18.906 22.688 1 91.62 235 GLY B CA 1
ATOM 4113 C C . GLY B 1 235 ? 14.328 19.656 22.281 1 91.62 235 GLY B C 1
ATOM 4114 O O . GLY B 1 235 ? 13.688 20.297 23.125 1 91.62 235 GLY B O 1
ATOM 4115 N N . THR B 1 236 ? 13.984 19.562 21.016 1 94.5 236 THR B N 1
ATOM 4116 C CA . THR B 1 236 ? 12.789 20.266 20.547 1 94.5 236 THR B CA 1
ATOM 4117 C C . THR B 1 236 ? 11.539 19.453 20.859 1 94.5 236 THR B C 1
ATOM 4119 O O . THR B 1 236 ? 11.484 18.25 20.594 1 94.5 236 THR B O 1
ATOM 4122 N N . PRO B 1 237 ? 10.562 20.109 21.438 1 93.38 237 PRO B N 1
ATOM 4123 C CA . PRO B 1 237 ? 9.305 19.375 21.656 1 93.38 237 PRO B CA 1
ATOM 4124 C C . PRO B 1 237 ? 8.664 18.938 20.344 1 93.38 237 PRO B C 1
ATOM 4126 O O . PRO B 1 237 ? 8.789 19.609 19.328 1 93.38 237 PRO B O 1
ATOM 4129 N N . VAL B 1 238 ? 7.984 17.844 20.422 1 98.44 238 VAL B N 1
ATOM 4130 C CA . VAL B 1 238 ? 7.254 17.328 19.266 1 98.44 238 VAL B CA 1
ATOM 4131 C C . VAL B 1 238 ? 5.754 17.5 19.484 1 98.44 238 VAL B C 1
ATOM 4133 O O . VAL B 1 238 ? 5.207 17.047 20.5 1 98.44 238 VAL B O 1
ATOM 4136 N N . HIS B 1 239 ? 5.105 18.188 18.562 1 98.75 239 HIS B N 1
ATOM 4137 C CA . HIS B 1 239 ? 3.666 18.406 18.625 1 98.75 239 HIS B CA 1
ATOM 4138 C C . HIS B 1 239 ? 2.938 17.562 17.578 1 98.75 239 HIS B C 1
ATOM 4140 O O . HIS B 1 239 ? 3.521 17.188 16.562 1 98.75 239 HIS B O 1
ATOM 4146 N N . PHE B 1 240 ? 1.681 17.234 17.891 1 98.75 240 PHE B N 1
ATOM 4147 C CA . PHE B 1 240 ? 0.937 16.312 17.047 1 98.75 240 PHE B CA 1
ATOM 4148 C C . PHE B 1 240 ? -0.417 16.891 16.656 1 98.75 240 PHE B C 1
ATOM 4150 O O . PHE B 1 240 ? -1.058 17.562 17.469 1 98.75 240 PHE B O 1
ATOM 4157 N N . THR B 1 241 ? -0.814 16.625 15.43 1 98.19 241 THR B N 1
ATOM 4158 C CA . THR B 1 241 ? -2.18 16.844 14.969 1 98.19 241 THR B CA 1
ATOM 4159 C C . THR B 1 241 ? -2.732 15.594 14.289 1 98.19 241 THR B C 1
ATOM 4161 O O . THR B 1 241 ? -1.98 14.828 13.68 1 98.19 241 THR B O 1
ATOM 4164 N N . GLY B 1 242 ? -4.027 15.359 14.438 1 97.38 242 GLY B N 1
ATOM 4165 C CA . GLY B 1 242 ? -4.668 14.266 13.727 1 97.38 242 GLY B CA 1
ATOM 4166 C C . GLY B 1 242 ? -5.555 13.414 14.609 1 97.38 242 GLY B C 1
ATOM 4167 O O . GLY B 1 242 ? -5.305 13.297 15.812 1 97.38 242 GLY B O 1
ATOM 4168 N N . SER B 1 243 ? -6.488 12.812 14.016 1 96.88 243 SER B N 1
ATOM 4169 C CA . SER B 1 243 ? -7.48 12.031 14.75 1 96.88 243 SER B CA 1
ATOM 4170 C C . SER B 1 243 ? -6.836 10.867 15.484 1 96.88 243 SER B C 1
ATOM 4172 O O . SER B 1 243 ? -7.156 10.602 16.641 1 96.88 243 SER B O 1
ATOM 4174 N N . VAL B 1 244 ? -5.91 10.172 14.875 1 98.44 244 VAL B N 1
ATOM 4175 C CA . VAL B 1 244 ? -5.281 9.008 15.492 1 98.44 244 VAL B CA 1
ATOM 4176 C C . VAL B 1 244 ? -4.441 9.445 16.688 1 98.44 244 VAL B C 1
ATOM 4178 O O . VAL B 1 244 ? -4.516 8.836 17.766 1 98.44 244 VAL B O 1
ATOM 4181 N N . ALA B 1 245 ? -3.643 10.5 16.469 1 98.62 245 ALA B N 1
ATOM 4182 C CA . ALA B 1 245 ? -2.836 11.031 17.562 1 98.62 245 ALA B CA 1
ATOM 4183 C C . ALA B 1 245 ? -3.713 11.414 18.75 1 98.62 245 ALA B C 1
ATOM 4185 O O . ALA B 1 245 ? -3.367 11.133 19.906 1 98.62 245 ALA B O 1
ATOM 4186 N N . ALA B 1 246 ? -4.809 12.023 18.469 1 98.19 246 ALA B N 1
ATOM 4187 C CA . ALA B 1 246 ? -5.684 12.523 19.531 1 98.19 246 ALA B CA 1
ATOM 4188 C C . ALA B 1 246 ? -6.426 11.391 20.219 1 98.19 246 ALA B C 1
ATOM 4190 O O . ALA B 1 246 ? -6.512 11.352 21.453 1 98.19 246 ALA B O 1
ATOM 4191 N N . ILE B 1 247 ? -7.023 10.461 19.469 1 98.25 247 ILE B N 1
ATOM 4192 C CA . ILE B 1 247 ? -7.836 9.375 20 1 98.25 247 ILE B CA 1
ATOM 4193 C C . ILE B 1 247 ? -6.969 8.453 20.859 1 98.25 247 ILE B C 1
ATOM 4195 O O . ILE B 1 247 ? -7.395 8 21.922 1 98.25 247 ILE B O 1
ATOM 4199 N N . PHE B 1 248 ? -5.77 8.234 20.406 1 98.56 248 PHE B N 1
ATOM 4200 C CA . PHE B 1 248 ? -4.902 7.277 21.094 1 98.56 248 PHE B CA 1
ATOM 4201 C C . PHE B 1 248 ? -3.729 7.988 21.75 1 98.56 248 PHE B C 1
ATOM 4203 O O . PHE B 1 248 ? -2.604 7.484 21.734 1 98.56 248 PHE B O 1
ATOM 4210 N N . GLN B 1 249 ? -3.969 9.141 22.328 1 98.12 249 GLN B N 1
ATOM 4211 C CA . GLN B 1 249 ? -2.916 10.008 22.844 1 98.12 249 GLN B CA 1
ATOM 4212 C C . GLN B 1 249 ? -2.195 9.352 24.016 1 98.12 249 GLN B C 1
ATOM 4214 O O . GLN B 1 249 ? -1.008 9.602 24.25 1 98.12 249 GLN B O 1
ATOM 4219 N N . GLU B 1 250 ? -2.865 8.484 24.75 1 97.5 250 GLU B N 1
ATOM 4220 C CA . GLU B 1 250 ? -2.195 7.797 25.859 1 97.5 250 GLU B CA 1
ATOM 4221 C C . GLU B 1 250 ? -1.077 6.895 25.344 1 97.5 250 GLU B C 1
ATOM 4223 O O . GLU B 1 250 ? 0.05 6.953 25.844 1 97.5 250 GLU B O 1
ATOM 4228 N N . GLU B 1 251 ? -1.417 6.051 24.359 1 98.25 251 GLU B N 1
ATOM 4229 C CA . GLU B 1 251 ? -0.412 5.191 23.734 1 98.25 251 GLU B CA 1
ATOM 4230 C C . GLU B 1 251 ? 0.691 6.016 23.078 1 98.25 251 GLU B C 1
ATOM 4232 O O . GLU B 1 251 ? 1.864 5.641 23.125 1 98.25 251 GLU B O 1
ATOM 4237 N N . LEU B 1 252 ? 0.293 7.125 22.469 1 98.62 252 LEU B N 1
ATOM 4238 C CA . LEU B 1 252 ? 1.259 8 21.812 1 98.62 252 LEU B CA 1
ATOM 4239 C C . LEU B 1 252 ? 2.25 8.57 22.828 1 98.62 252 LEU B C 1
ATOM 4241 O O . LEU B 1 252 ? 3.461 8.555 22.594 1 98.62 252 LEU B O 1
ATOM 4245 N N . ARG B 1 253 ? 1.781 9.078 23.938 1 98.06 253 ARG B N 1
ATOM 4246 C CA . ARG B 1 253 ? 2.631 9.648 24.969 1 98.06 253 ARG B CA 1
ATOM 4247 C C . ARG B 1 253 ? 3.551 8.586 25.562 1 98.06 253 ARG B C 1
ATOM 4249 O O . ARG B 1 253 ? 4.715 8.859 25.859 1 98.06 253 ARG B O 1
ATOM 4256 N N . GLU B 1 254 ? 3.008 7.414 25.75 1 98 254 GLU B N 1
ATOM 4257 C CA . GLU B 1 254 ? 3.834 6.312 26.234 1 98 254 GLU B CA 1
ATOM 4258 C C . GLU B 1 254 ? 4.969 6.004 25.266 1 98 254 GLU B C 1
ATOM 4260 O O . GLU B 1 254 ? 6.117 5.82 25.672 1 98 254 GLU B O 1
ATOM 4265 N N . ALA B 1 255 ? 4.621 5.902 24 1 98.38 255 ALA B N 1
ATOM 4266 C CA . ALA B 1 255 ? 5.605 5.562 22.969 1 98.38 255 ALA B CA 1
ATOM 4267 C C . ALA B 1 255 ? 6.668 6.652 22.844 1 98.38 255 ALA B C 1
ATOM 4269 O O . ALA B 1 255 ? 7.859 6.355 22.719 1 98.38 255 ALA B O 1
ATOM 4270 N N . THR B 1 256 ? 6.246 7.926 22.875 1 98.19 256 THR B N 1
ATOM 4271 C CA . THR B 1 256 ? 7.203 9.016 22.766 1 98.19 256 THR B CA 1
ATOM 4272 C C . THR B 1 256 ? 8.102 9.078 24 1 98.19 256 THR B C 1
ATOM 4274 O O . THR B 1 256 ? 9.305 9.297 23.891 1 98.19 256 THR B O 1
ATOM 4277 N N . ALA B 1 257 ? 7.551 8.883 25.156 1 97.56 257 ALA B N 1
ATOM 4278 C CA . ALA B 1 257 ? 8.328 8.875 26.391 1 97.56 257 ALA B CA 1
ATOM 4279 C C . ALA B 1 257 ? 9.391 7.777 26.359 1 97.56 257 ALA B C 1
ATOM 4281 O O . ALA B 1 257 ? 10.531 7.992 26.781 1 97.56 257 ALA B O 1
ATOM 4282 N N . ALA B 1 258 ? 8.984 6.609 25.922 1 97.88 258 ALA B N 1
ATOM 4283 C CA . ALA B 1 258 ? 9.906 5.484 25.828 1 97.88 258 ALA B CA 1
ATOM 4284 C C . ALA B 1 258 ? 11.078 5.805 24.906 1 97.88 258 ALA B C 1
ATOM 4286 O O . ALA B 1 258 ? 12.188 5.285 25.094 1 97.88 258 ALA B O 1
ATOM 4287 N N . ALA B 1 259 ? 10.844 6.695 23.969 1 97.44 259 ALA B N 1
ATOM 4288 C CA . ALA B 1 259 ? 11.883 7.066 23.016 1 97.44 259 ALA B CA 1
ATOM 4289 C C . ALA B 1 259 ? 12.625 8.32 23.453 1 97.44 259 ALA B C 1
ATOM 4291 O O . ALA B 1 259 ? 13.477 8.836 22.734 1 97.44 259 ALA B O 1
ATOM 4292 N N . GLY B 1 260 ? 12.25 8.891 24.609 1 96.75 260 GLY B N 1
ATOM 4293 C CA . GLY B 1 260 ? 12.891 10.086 25.141 1 96.75 260 GLY B CA 1
ATOM 4294 C C . GLY B 1 260 ? 12.414 11.359 24.469 1 96.75 260 GLY B C 1
ATOM 4295 O O . GLY B 1 260 ? 13.117 12.367 24.469 1 96.75 260 GLY B O 1
ATOM 4296 N N . ILE B 1 261 ? 11.281 11.289 23.859 1 97.25 261 ILE B N 1
ATOM 4297 C CA . ILE B 1 261 ? 10.719 12.445 23.172 1 97.25 261 ILE B CA 1
ATOM 4298 C C . ILE B 1 261 ? 9.609 13.062 24.016 1 97.25 261 ILE B C 1
ATOM 4300 O O . ILE B 1 261 ? 8.742 12.352 24.531 1 97.25 261 ILE B O 1
ATOM 4304 N N . GLU B 1 262 ? 9.68 14.312 24.156 1 95 262 GLU B N 1
ATOM 4305 C CA . GLU B 1 262 ? 8.633 15.023 24.875 1 95 262 GLU B CA 1
ATOM 4306 C C . GLU B 1 262 ? 7.473 15.383 23.953 1 95 262 GLU B C 1
ATOM 4308 O O . GLU B 1 262 ? 7.645 16.156 23 1 95 262 GLU B O 1
ATOM 4313 N N . ALA B 1 263 ? 6.355 14.836 24.25 1 96.44 263 ALA B N 1
ATOM 4314 C CA . ALA B 1 263 ? 5.16 15.195 23.484 1 96.44 263 ALA B CA 1
ATOM 4315 C C . ALA B 1 263 ? 4.582 16.531 23.969 1 96.44 263 ALA B C 1
ATOM 4317 O O . ALA B 1 263 ? 4.293 16.688 25.156 1 96.44 263 ALA B O 1
ATOM 4318 N N . GLY B 1 264 ? 4.496 17.484 23.094 1 96.69 264 GLY B N 1
ATOM 4319 C CA . GLY B 1 264 ? 3.865 18.766 23.391 1 96.69 264 GLY B CA 1
ATOM 4320 C C . GLY B 1 264 ? 2.367 18.75 23.156 1 96.69 264 GLY B C 1
ATOM 4321 O O . GLY B 1 264 ? 1.657 17.875 23.656 1 96.69 264 GLY B O 1
ATOM 4322 N N . ASN B 1 265 ? 1.892 19.641 22.391 1 96.5 265 ASN B N 1
ATOM 4323 C CA . ASN B 1 265 ? 0.471 19.75 22.078 1 96.5 265 ASN B CA 1
ATOM 4324 C C . ASN B 1 265 ? 0.012 18.609 21.172 1 96.5 265 ASN B C 1
ATOM 4326 O O . ASN B 1 265 ? 0.74 18.203 20.266 1 96.5 265 ASN B O 1
ATOM 4330 N N . ILE B 1 266 ? -1.091 18.047 21.5 1 98 266 ILE B N 1
ATOM 4331 C CA . ILE B 1 266 ? -1.785 17.094 20.656 1 98 266 ILE B CA 1
ATOM 4332 C C . ILE B 1 266 ? -3.174 17.625 20.297 1 98 266 ILE B C 1
ATOM 4334 O O . ILE B 1 266 ? -4.039 17.734 21.172 1 98 266 ILE B O 1
ATOM 4338 N N . ILE B 1 267 ? -3.305 17.984 19 1 97.75 267 ILE B N 1
ATOM 4339 C CA . ILE B 1 267 ? -4.531 18.641 18.547 1 97.75 267 ILE B CA 1
ATOM 4340 C C . ILE B 1 267 ? -5.273 17.703 17.578 1 97.75 267 ILE B C 1
ATOM 4342 O O . ILE B 1 267 ? -4.695 17.219 16.609 1 97.75 267 ILE B O 1
ATOM 4346 N N . ARG B 1 268 ? -6.527 17.5 17.828 1 96 268 ARG B N 1
ATOM 4347 C CA . ARG B 1 268 ? -7.293 16.594 16.984 1 96 268 ARG B CA 1
ATOM 4348 C C . ARG B 1 268 ? -7.516 17.203 15.602 1 96 268 ARG B C 1
ATOM 4350 O O . ARG B 1 268 ? -7.254 16.547 14.586 1 96 268 ARG B O 1
ATOM 4357 N N . GLU B 1 269 ? -7.973 18.359 15.547 1 95.25 269 GLU B N 1
ATOM 4358 C CA . GLU B 1 269 ? -8.195 19.125 14.312 1 95.25 269 GLU B CA 1
ATOM 4359 C C . GLU B 1 269 ? -7.625 20.531 14.422 1 95.25 269 GLU B C 1
ATOM 4361 O O . GLU B 1 269 ? -7.918 21.25 15.375 1 95.25 269 GLU B O 1
ATOM 4366 N N . PRO B 1 270 ? -6.992 20.922 13.422 1 97.38 270 PRO B N 1
ATOM 4367 C CA . PRO B 1 270 ? -6.27 22.188 13.555 1 97.38 270 PRO B CA 1
ATOM 4368 C C . PRO B 1 270 ? -7.137 23.406 13.234 1 97.38 270 PRO B C 1
ATOM 4370 O O . PRO B 1 270 ? -6.727 24.547 13.477 1 97.38 270 PRO B O 1
ATOM 4373 N N . ILE B 1 271 ? -8.336 23.219 12.836 1 97.69 271 ILE B N 1
ATOM 4374 C CA . ILE B 1 271 ? -9.141 24.25 12.195 1 97.69 271 ILE B CA 1
ATOM 4375 C C . ILE B 1 271 ? -9.391 25.391 13.188 1 97.69 271 ILE B C 1
ATOM 4377 O O . ILE B 1 271 ? -9.305 26.562 12.82 1 97.69 271 ILE B O 1
ATOM 4381 N N . ASN B 1 272 ? -9.711 25.094 14.391 1 96.62 272 ASN B N 1
ATOM 4382 C CA . ASN B 1 272 ? -10.016 26.141 15.359 1 96.62 272 ASN B CA 1
ATOM 4383 C C . ASN B 1 272 ? -8.773 26.938 15.742 1 96.62 272 ASN B C 1
ATOM 4385 O O . ASN B 1 272 ? -8.836 28.141 15.953 1 96.62 272 ASN B O 1
ATOM 4389 N N . ASN B 1 273 ? -7.695 26.25 15.867 1 97.31 273 ASN B N 1
ATOM 4390 C CA . ASN B 1 273 ? -6.434 26.938 16.141 1 97.31 273 ASN B CA 1
ATOM 4391 C C . ASN B 1 273 ? -6.031 27.844 14.984 1 97.31 273 ASN B C 1
ATOM 4393 O O . ASN B 1 273 ? -5.508 28.938 15.203 1 97.31 273 ASN B O 1
ATOM 4397 N N . LEU B 1 274 ? -6.242 27.359 13.789 1 97.75 274 LEU B N 1
ATOM 4398 C CA . LEU B 1 274 ? -5.953 28.172 12.609 1 97.75 274 LEU B CA 1
ATOM 4399 C C . LEU B 1 274 ? -6.828 29.422 12.57 1 97.75 274 LEU B C 1
ATOM 4401 O O . LEU B 1 274 ? -6.344 30.516 12.273 1 97.75 274 LEU B O 1
ATOM 4405 N N . LEU B 1 275 ? -8.094 29.234 12.875 1 97.19 275 LEU B N 1
ATOM 4406 C CA . LEU B 1 275 ? -9.023 30.359 12.898 1 97.19 275 LEU B CA 1
ATOM 4407 C C . LEU B 1 275 ? -8.555 31.422 13.898 1 97.19 275 LEU B C 1
ATOM 4409 O O . LEU B 1 275 ? -8.539 32.625 13.578 1 97.19 275 LEU B O 1
ATOM 4413 N N . THR B 1 276 ? -8.227 30.953 15.086 1 95.62 276 THR B N 1
ATOM 4414 C CA . THR B 1 276 ? -7.746 31.859 16.109 1 95.62 276 THR B CA 1
ATOM 4415 C C . THR B 1 276 ? -6.488 32.594 15.656 1 95.62 276 THR B C 1
ATOM 4417 O O . THR B 1 276 ? -6.363 33.812 15.836 1 95.62 276 THR B O 1
ATOM 4420 N N . TYR B 1 277 ? -5.602 31.891 15.062 1 96.25 277 TYR B N 1
ATOM 4421 C CA . TYR B 1 277 ? -4.336 32.438 14.586 1 96.25 277 TYR B CA 1
ATOM 4422 C C . TYR B 1 277 ? -4.574 33.531 13.547 1 96.25 277 TYR B C 1
ATOM 4424 O O . TYR B 1 277 ? -4 34.625 13.633 1 96.25 277 TYR B O 1
ATOM 4432 N N . TYR B 1 278 ? -5.418 33.344 12.602 1 95.25 278 TYR B N 1
ATOM 4433 C CA . TYR B 1 278 ? -5.59 34.281 11.477 1 95.25 278 TYR B CA 1
ATOM 4434 C C . TYR B 1 278 ? -6.582 35.375 11.828 1 95.25 278 TYR B C 1
ATOM 4436 O O . TYR B 1 278 ? -6.555 36.438 11.227 1 95.25 278 TYR B O 1
ATOM 4444 N N . SER B 1 279 ? -7.465 35.125 12.773 1 91.25 279 SER B N 1
ATOM 4445 C CA . SER B 1 279 ? -8.344 36.188 13.25 1 91.25 279 SER B CA 1
ATOM 4446 C C . SER B 1 279 ? -7.555 37.25 13.969 1 91.25 279 SER B C 1
ATOM 4448 O O . SER B 1 279 ? -7.926 38.438 13.938 1 91.25 279 SER B O 1
ATOM 4450 N N . ASN B 1 280 ? -6.516 36.906 14.586 1 84.38 280 ASN B N 1
ATOM 4451 C CA . ASN B 1 280 ? -5.672 37.844 15.312 1 84.38 280 ASN B CA 1
ATOM 4452 C C . ASN B 1 280 ? -4.75 38.594 14.367 1 84.38 280 ASN B C 1
ATOM 4454 O O . ASN B 1 280 ? -4.207 39.656 14.734 1 84.38 280 ASN B O 1
ATOM 4458 N N . LYS B 1 281 ? -4.547 38.219 13.258 1 82.62 281 LYS B N 1
ATOM 4459 C CA . LYS B 1 281 ? -3.648 38.844 12.289 1 82.62 281 LYS B CA 1
ATOM 4460 C C . LYS B 1 281 ? -4.402 39.812 11.383 1 82.62 281 LYS B C 1
ATOM 4462 O O . LYS B 1 281 ? -3.787 40.594 10.672 1 82.62 281 LYS B O 1
ATOM 4467 N N . ASN B 1 282 ? -5.609 39.656 11.406 1 71.19 282 ASN B N 1
ATOM 4468 C CA . ASN B 1 282 ? -6.418 40.562 10.57 1 71.19 282 ASN B CA 1
ATOM 4469 C C . ASN B 1 282 ? -7.273 41.5 11.422 1 71.19 282 ASN B C 1
ATOM 4471 O O . ASN B 1 282 ? -7.684 41.125 12.523 1 71.19 282 ASN B O 1
#

pLDDT: mean 95.86, std 3.65, range [71.19, 98.88]